Protein AF-0000000080183667 (afdb_homodimer)

Foldseek 3Di:
DPPPPPPVPPPVLVVLLLVVLVCLQLCVQAAFDADAQVVVCVVVVHDSVSVVSSLVLCVVVVQWDQDPPGHIGGHADALVNLLVLLLVLLQLLLLLLLLLLQQPDPVLLVVLVVLLVVLLVCLVVVVLVSNLVSVVVNSVSSNVSSVDVVSVVVSVSSCSNDDSSCQSVQPPSSVVLSVLSVQLSVSSVVSPSNSNSVSSSCNSSVVSVSSNVVSVVSVRHDPDD/DPPPPPPVPPPVLVVLLLVVLVCLQLCVQAAFDADAQVVVCVVVVHDSVSVVSSLVLVVVVVQWDQDPPGHIGGHADALVNLLVLLLVLLQLLLLLLLLLLQQPDPVLLVVLVVLLVVLLVCLVVVVLVSNLVSVVVNSVSSNVSSVDVVSVVVSVSSCSNDDSSCQSVQPPSSVVLSVLSVQLSVCSVVSPSNSNSVSSSCNSSVVSVSSNVVSVVSVRHDPDD

Organism: NCBI:txid722731

Solvent-accessible surface area (backbone atoms only — not comparable to full-atom values): 23111 Å² total; per-residue (Å²): 130,80,78,70,76,70,66,82,56,75,57,52,19,50,49,47,32,51,51,51,50,48,31,37,64,64,29,75,46,41,62,69,39,65,52,43,59,67,60,51,15,60,74,69,71,49,62,53,64,42,47,49,51,14,52,49,53,36,35,67,70,61,48,30,42,81,40,90,97,60,38,27,30,30,44,75,47,41,56,62,45,48,40,49,51,22,47,52,48,10,53,52,44,9,53,32,32,20,39,14,13,71,56,50,46,73,68,54,49,52,50,46,53,50,39,49,54,52,28,55,52,24,59,74,66,67,36,59,69,59,27,42,54,34,52,50,49,46,53,47,52,39,39,59,37,24,70,39,69,56,59,46,43,54,47,56,61,60,50,67,76,52,71,67,75,52,47,75,73,37,87,67,39,56,64,51,51,50,53,37,50,52,51,28,49,52,17,39,75,66,42,31,35,69,54,10,18,51,36,38,19,51,49,42,39,59,48,25,62,61,48,42,54,53,24,38,76,48,67,36,28,58,79,77,128,134,79,77,70,78,69,66,81,56,76,58,53,20,52,48,48,33,50,53,52,52,49,31,37,65,64,29,76,44,40,61,68,41,65,52,41,59,67,59,52,15,60,74,69,72,49,63,54,63,43,46,49,53,14,52,50,54,36,34,67,70,60,48,30,42,82,39,90,96,60,37,28,29,30,44,76,47,41,58,64,44,48,40,52,52,22,47,53,47,10,54,52,46,9,52,33,31,19,40,13,13,71,56,51,45,72,68,55,51,51,51,44,53,51,39,49,54,53,29,55,51,24,60,74,68,68,37,58,68,59,27,42,53,34,52,50,49,47,53,47,52,39,38,59,36,24,70,40,69,56,58,47,44,53,46,56,60,60,50,67,77,53,72,67,75,53,48,75,74,37,87,66,39,55,64,50,50,51,53,38,49,51,50,28,49,52,20,39,76,67,42,32,34,69,53,11,17,52,36,38,19,50,49,42,38,58,48,25,62,64,47,42,53,55,25,38,76,48,66,37,28,60,77,75,126

InterPro domains:
  IPR000524 Transcription regulator HTH, GntR [PF00392] (13-74)
  IPR000524 Transcription regulator HTH, GntR [PS50949] (10-77)
  IPR000524 Transcription regulator HTH, GntR [SM00345] (16-74)
  IPR000524 Transcription regulator HTH, GntR [cd07377] (12-72)
  IPR008920 Transcription regulator FadR/GntR, C-terminal [G3DSA:1.20.120.530] (79-209)
  IPR008920 Transcription regulator FadR/GntR, C-terminal [SSF48008] (81-206)
  IPR011711 GntR, C-terminal [PF07729] (86-205)
  IPR011711 GntR, C-terminal [SM00895] (84-206)
  IPR036388 Winged helix-like DNA-binding domain superfamily [G3DSA:1.10.10.10] (10-74)
  IPR036390 Winged helix DNA-binding domain superfamily [SSF46785] (6-78)

Secondary structure (DSSP, 8-state):
---TT----HHHHHHHHHHHHHHHHTTSS-TT-EE-HHHHHHHHTS-HHHHHHHHHHHHHTTSEEEETTTEEEEPPB-HHHHHHHHHHHHHHHHHHHHHHHHH--HHHHHHHHHHHHHHHHHHHHT-HHHHHHHHHHHHHHHHHHHT-HHHHHHHHHHHTTS-GGGGGGSTTHHHHHHHHHHHHHHHHHTT-HHHHHHHHHHHHHHTHHHHHHHHHHTTSB----/---TT----HHHHHHHHHHHHHHHHTTSS-TT-EE-HHHHHHHHTS-HHHHHHHHHHHHHTTSEEEETTTEEEEPPB-HHHHHHHHHHHHHHHHHHHHHHHHH--HHHHHHHHHHHHHHHHHHHHT-HHHHHHHHHHHHHHHHHHHT-HHHHHHHHHHHTTS-GGGGGGSTTHHHHHHHHHHHHHHHHHTT-HHHHHHHHHHHHHHTHHHHHHHHHHTTSB----

Radius of gyration: 22.85 Å; Cα contacts (8 Å, |Δi|>4): 638; chains: 2; bounding box: 53×63×62 Å

Structure (mmCIF, N/CA/C/O backbone):
data_AF-0000000080183667-model_v1
#
loop_
_entity.id
_entity.type
_entity.pdbx_description
1 polymer 'GntR family transcriptional regulator'
#
loop_
_atom_site.group_PDB
_atom_site.id
_atom_site.type_symbol
_atom_site.label_atom_id
_atom_site.label_alt_id
_atom_site.label_comp_id
_atom_site.label_asym_id
_atom_site.label_entity_id
_atom_site.label_seq_id
_atom_site.pdbx_PDB_ins_code
_atom_site.Cartn_x
_atom_site.Cartn_y
_atom_site.Cartn_z
_atom_site.occupancy
_atom_site.B_iso_or_equiv
_atom_site.auth_seq_id
_atom_site.auth_comp_id
_atom_site.auth_asym_id
_atom_site.auth_atom_id
_atom_site.pdbx_PDB_model_num
ATOM 1 N N . MET A 1 1 ? -20.656 4.68 -39.875 1 23.69 1 MET A N 1
ATOM 2 C CA . MET A 1 1 ? -20.078 3.459 -39.312 1 23.69 1 MET A CA 1
ATOM 3 C C . MET A 1 1 ? -19.5 3.713 -37.906 1 23.69 1 MET A C 1
ATOM 5 O O . MET A 1 1 ? -18.516 4.422 -37.781 1 23.69 1 MET A O 1
ATOM 9 N N . SER A 1 2 ? -20.359 3.961 -36.875 1 26.03 2 SER A N 1
ATOM 10 C CA . SER A 1 2 ? -20.266 4.496 -35.531 1 26.03 2 SER A CA 1
ATOM 11 C C . SER A 1 2 ? -19.297 3.684 -34.688 1 26.03 2 SER A C 1
ATOM 13 O O . SER A 1 2 ? -19.484 2.477 -34.5 1 26.03 2 SER A O 1
ATOM 15 N N . ASN A 1 3 ? -17.938 3.926 -34.938 1 28.17 3 ASN A N 1
ATOM 16 C CA . ASN A 1 3 ? -16.922 2.975 -34.5 1 28.17 3 ASN A CA 1
ATOM 17 C C . ASN A 1 3 ? -17.016 2.717 -33 1 28.17 3 ASN A C 1
ATOM 19 O O . ASN A 1 3 ? -16.766 3.617 -32.188 1 28.17 3 ASN A O 1
ATOM 23 N N . PRO A 1 4 ? -18.031 1.919 -32.594 1 30.45 4 PRO A N 1
ATOM 24 C CA . PRO A 1 4 ? -18.531 1.577 -31.266 1 30.45 4 PRO A CA 1
ATOM 25 C C . PRO A 1 4 ? -17.406 1.443 -30.25 1 30.45 4 PRO A C 1
ATOM 27 O O . PRO A 1 4 ? -17.578 1.791 -29.078 1 30.45 4 PRO A O 1
ATOM 30 N N . ASP A 1 5 ? -16.406 0.67 -30.609 1 29.14 5 ASP A N 1
ATOM 31 C CA . ASP A 1 5 ? -15.602 -0.107 -29.672 1 29.14 5 ASP A CA 1
ATOM 32 C C . ASP A 1 5 ? -14.695 0.8 -28.844 1 29.14 5 ASP A C 1
ATOM 34 O O . ASP A 1 5 ? -13.664 0.355 -28.344 1 29.14 5 ASP A O 1
ATOM 38 N N . PHE A 1 6 ? -14.695 2.123 -29.062 1 29.97 6 PHE A N 1
ATOM 39 C CA . PHE A 1 6 ? -13.766 2.895 -28.25 1 29.97 6 PHE A CA 1
ATOM 40 C C . PHE A 1 6 ? -14.062 2.709 -26.766 1 29.97 6 PHE A C 1
ATOM 42 O O . PHE A 1 6 ? -14.562 3.623 -26.109 1 29.97 6 PHE A O 1
ATOM 49 N N . ALA A 1 7 ? -14.969 1.847 -26.344 1 33.03 7 ALA A N 1
ATOM 50 C CA . ALA A 1 7 ? -14.953 1.535 -24.922 1 33.03 7 ALA A CA 1
ATOM 51 C C . ALA A 1 7 ? -13.539 1.646 -24.359 1 33.03 7 ALA A C 1
ATOM 53 O O . ALA A 1 7 ? -12.656 0.872 -24.719 1 33.03 7 ALA A O 1
ATOM 54 N N . ALA A 1 8 ? -12.828 2.795 -24.188 1 40.06 8 ALA A N 1
ATOM 55 C CA . ALA A 1 8 ? -11.562 3.301 -23.656 1 40.06 8 ALA A CA 1
ATOM 56 C C . ALA A 1 8 ? -11.008 2.365 -22.578 1 40.06 8 ALA A C 1
ATOM 58 O O . ALA A 1 8 ? -11.578 2.246 -21.5 1 40.06 8 ALA A O 1
ATOM 59 N N . ARG A 1 9 ? -10.469 0.987 -22.656 1 44.03 9 ARG A N 1
ATOM 60 C CA . ARG A 1 9 ? -10.141 -0.27 -22 1 44.03 9 ARG A CA 1
ATOM 61 C C . ARG A 1 9 ? -9.18 -0.043 -20.828 1 44.03 9 ARG A C 1
ATOM 63 O O . ARG A 1 9 ? -7.977 0.144 -21.047 1 44.03 9 ARG A O 1
ATOM 70 N N . PRO A 1 10 ? -9.398 0.754 -19.812 1 53.69 10 PRO A N 1
ATOM 71 C CA . PRO A 1 10 ? -8.672 0.662 -18.531 1 53.69 10 PRO A CA 1
ATOM 72 C C . PRO A 1 10 ? -7.777 -0.57 -18.453 1 53.69 10 PRO A C 1
ATOM 74 O O . PRO A 1 10 ? -6.688 -0.508 -17.875 1 53.69 10 PRO A O 1
ATOM 77 N N . HIS A 1 11 ? -7.988 -1.438 -19.266 1 72 11 HIS A N 1
ATOM 78 C CA . HIS A 1 11 ? -7.387 -2.768 -19.297 1 72 11 HIS A CA 1
ATOM 79 C C . HIS A 1 11 ? -6.082 -2.762 -20.094 1 72 11 HIS A C 1
ATOM 81 O O . HIS A 1 11 ? -5.133 -3.459 -19.734 1 72 11 HIS A O 1
ATOM 87 N N . LEU A 1 12 ? -6.012 -1.624 -20.984 1 85.94 12 LEU A N 1
ATOM 88 C CA . LEU A 1 12 ? -4.809 -1.695 -21.812 1 85.94 12 LEU A CA 1
ATOM 89 C C . LEU A 1 12 ? -3.594 -1.193 -21.031 1 85.94 12 LEU A C 1
ATOM 91 O O . LEU A 1 12 ? -2.508 -1.77 -21.141 1 85.94 12 LEU A O 1
ATOM 95 N N . SER A 1 13 ? -3.805 -0.105 -20.266 1 88.75 13 SER A N 1
ATOM 96 C CA . SER A 1 13 ? -2.727 0.422 -19.438 1 88.75 13 SER A CA 1
ATOM 97 C C . SER A 1 13 ? -2.25 -0.618 -18.438 1 88.75 13 SER A C 1
ATOM 99 O O . SER A 1 13 ? -1.049 -0.739 -18.172 1 88.75 13 SER A O 1
ATOM 101 N N . ASP A 1 14 ? -3.209 -1.315 -17.938 1 87.5 14 ASP A N 1
ATOM 102 C CA . ASP A 1 14 ? -2.861 -2.367 -16.984 1 87.5 14 ASP A CA 1
ATOM 103 C C . ASP A 1 14 ? -2.033 -3.463 -17.656 1 87.5 14 ASP A C 1
ATOM 105 O O . ASP A 1 14 ? -1.088 -3.984 -17.062 1 87.5 14 ASP A O 1
ATOM 109 N N . ASP A 1 15 ? -2.42 -3.742 -18.859 1 91.81 15 ASP A N 1
ATOM 110 C CA . ASP A 1 15 ? -1.689 -4.754 -19.609 1 91.81 15 ASP A CA 1
ATOM 111 C C . ASP A 1 15 ? -0.266 -4.293 -19.922 1 91.81 15 ASP A C 1
ATOM 113 O O . ASP A 1 15 ? 0.682 -5.07 -19.812 1 91.81 15 ASP A O 1
ATOM 117 N N . VAL A 1 16 ? -0.163 -3.104 -20.281 1 93.62 16 VAL A N 1
ATOM 118 C CA . VAL A 1 16 ? 1.149 -2.535 -20.578 1 93.62 16 VAL A CA 1
ATOM 119 C C . VAL A 1 16 ? 2.01 -2.547 -19.312 1 93.62 16 VAL A C 1
ATOM 121 O O . VAL A 1 16 ? 3.182 -2.932 -19.359 1 93.62 16 VAL A O 1
ATOM 124 N N . ALA A 1 17 ? 1.409 -2.148 -18.203 1 92.81 17 ALA A N 1
ATOM 125 C CA . ALA A 1 17 ? 2.135 -2.15 -16.922 1 92.81 17 ALA A CA 1
ATOM 126 C C . ALA A 1 17 ? 2.605 -3.557 -16.562 1 92.81 17 ALA A C 1
ATOM 128 O O . ALA A 1 17 ? 3.746 -3.744 -16.141 1 92.81 17 ALA A O 1
ATOM 129 N N . ARG A 1 18 ? 1.718 -4.48 -16.766 1 91.25 18 ARG A N 1
ATOM 130 C CA . ARG A 1 18 ? 2.059 -5.871 -16.484 1 91.25 18 ARG A CA 1
ATOM 131 C C . ARG A 1 18 ? 3.234 -6.328 -17.344 1 91.25 18 ARG A C 1
ATOM 133 O O . ARG A 1 18 ? 4.129 -7.027 -16.859 1 91.25 18 ARG A O 1
ATOM 140 N N . LEU A 1 19 ? 3.221 -5.988 -18.578 1 92.56 19 LEU A N 1
ATOM 141 C CA . LEU A 1 19 ? 4.297 -6.348 -19.484 1 92.56 19 LEU A CA 1
ATOM 142 C C . LEU A 1 19 ? 5.625 -5.75 -19.031 1 92.56 19 LEU A C 1
ATOM 144 O O . LEU A 1 19 ? 6.637 -6.453 -18.969 1 92.56 19 LEU A O 1
ATOM 148 N N . ILE A 1 20 ? 5.617 -4.531 -18.672 1 93.81 20 ILE A N 1
ATOM 149 C CA . ILE A 1 20 ? 6.836 -3.852 -18.25 1 93.81 20 ILE A CA 1
ATOM 150 C C . ILE A 1 20 ? 7.348 -4.461 -16.953 1 93.81 20 ILE A C 1
ATOM 152 O O . ILE A 1 20 ? 8.547 -4.703 -16.797 1 93.81 20 ILE A O 1
ATOM 156 N N . ARG A 1 21 ? 6.434 -4.742 -16.047 1 93.5 21 ARG A N 1
ATOM 157 C CA . ARG A 1 21 ? 6.805 -5.418 -14.805 1 93.5 21 ARG A CA 1
ATOM 158 C C . ARG A 1 21 ? 7.512 -6.738 -15.094 1 93.5 21 ARG A C 1
ATOM 160 O O . ARG A 1 21 ? 8.555 -7.035 -14.508 1 93.5 21 ARG A O 1
ATOM 167 N N . SER A 1 22 ? 6.891 -7.438 -15.961 1 92.25 22 SER A N 1
ATOM 168 C CA . SER A 1 22 ? 7.465 -8.734 -16.312 1 92.25 22 SER A CA 1
ATOM 169 C C . SER A 1 22 ? 8.875 -8.57 -16.875 1 92.25 22 SER A C 1
ATOM 171 O O . SER A 1 22 ? 9.773 -9.336 -16.531 1 92.25 22 SER A O 1
ATOM 173 N N . ARG A 1 23 ? 9.078 -7.586 -17.688 1 93.19 23 ARG A N 1
ATOM 174 C CA . ARG A 1 23 ? 10.383 -7.367 -18.297 1 93.19 23 ARG A CA 1
ATOM 175 C C . ARG A 1 23 ? 11.406 -6.918 -17.266 1 93.19 23 ARG A C 1
ATOM 177 O O . ARG A 1 23 ? 12.594 -7.25 -17.375 1 93.19 23 ARG A O 1
ATOM 184 N N . ILE A 1 24 ? 10.945 -6.223 -16.297 1 93.31 24 ILE A N 1
ATOM 185 C CA . ILE A 1 24 ? 11.836 -5.805 -15.211 1 93.31 24 ILE A CA 1
ATOM 186 C C . ILE A 1 24 ? 12.242 -7.02 -14.383 1 93.31 24 ILE A C 1
ATOM 188 O O . ILE A 1 24 ? 13.43 -7.238 -14.141 1 93.31 24 ILE A O 1
ATOM 192 N N . PHE A 1 25 ? 11.344 -7.895 -14.086 1 92.62 25 PHE A N 1
ATOM 193 C CA . PHE A 1 25 ? 11.586 -8.969 -13.125 1 92.62 25 PHE A CA 1
ATOM 194 C C . PHE A 1 25 ? 12.203 -10.18 -13.812 1 92.62 25 PHE A C 1
ATOM 196 O O . PHE A 1 25 ? 12.75 -11.062 -13.156 1 92.62 25 PHE A O 1
ATOM 203 N N . ASP A 1 26 ? 12.086 -10.25 -15.094 1 91.56 26 ASP A N 1
ATOM 204 C CA . ASP A 1 26 ? 12.758 -11.359 -15.758 1 91.56 26 ASP A CA 1
ATOM 205 C C . ASP A 1 26 ? 14.141 -10.945 -16.25 1 91.56 26 ASP A C 1
ATOM 207 O O . ASP A 1 26 ? 14.844 -11.742 -16.891 1 91.56 26 ASP A O 1
ATOM 211 N N . GLY A 1 27 ? 14.469 -9.656 -16.094 1 91.56 27 GLY A N 1
ATOM 212 C CA . GLY A 1 27 ? 15.82 -9.188 -16.375 1 91.56 27 GLY A CA 1
ATOM 213 C C . GLY A 1 27 ? 15.953 -8.562 -17.75 1 91.56 27 GLY A C 1
ATOM 214 O O . GLY A 1 27 ? 17.016 -8.039 -18.094 1 91.56 27 GLY A O 1
ATOM 215 N N . SER A 1 28 ? 14.953 -8.539 -18.531 1 93.62 28 SER A N 1
ATOM 216 C CA . SER A 1 28 ? 15 -7.945 -19.859 1 93.62 28 SER A CA 1
ATOM 217 C C . SER A 1 28 ? 15.188 -6.434 -19.797 1 93.62 28 SER A C 1
ATOM 219 O O . SER A 1 28 ? 15.805 -5.836 -20.672 1 93.62 28 SER A O 1
ATOM 221 N N . TYR A 1 29 ? 14.555 -5.801 -18.875 1 94.25 29 TYR A N 1
ATOM 222 C CA . TYR A 1 29 ? 14.797 -4.402 -18.547 1 94.25 29 TYR A CA 1
ATOM 223 C C . TYR A 1 29 ? 15.711 -4.273 -17.344 1 94.25 29 TYR A C 1
ATOM 225 O O . TYR A 1 29 ?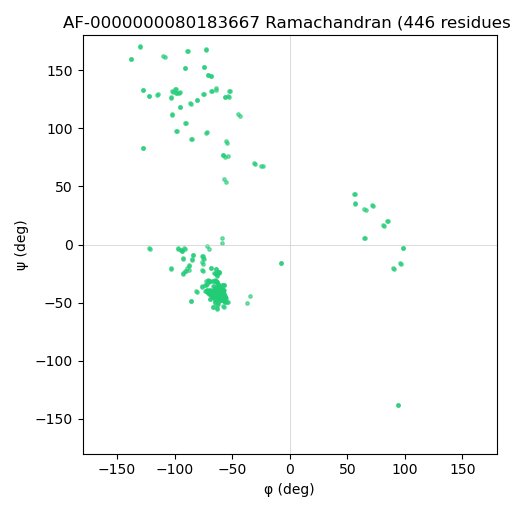 15.258 -4.398 -16.203 1 94.25 29 TYR A O 1
ATOM 233 N N . ALA A 1 30 ? 16.953 -4.07 -17.609 1 93.38 30 ALA A N 1
ATOM 234 C CA . ALA A 1 30 ? 17.953 -3.963 -16.547 1 93.38 30 ALA A CA 1
ATOM 235 C C . ALA A 1 30 ? 17.844 -2.623 -15.828 1 93.38 30 ALA A C 1
ATOM 237 O O . ALA A 1 30 ? 17.391 -1.633 -16.406 1 93.38 30 ALA A O 1
ATOM 238 N N . ALA A 1 31 ? 18.266 -2.664 -14.57 1 93.62 31 ALA A N 1
ATOM 239 C CA . ALA A 1 31 ? 18.344 -1.401 -13.836 1 93.62 31 ALA A CA 1
ATOM 240 C C . ALA A 1 31 ? 19.156 -0.365 -14.617 1 93.62 31 ALA A C 1
ATOM 242 O O . ALA A 1 31 ? 20.203 -0.683 -15.188 1 93.62 31 ALA A O 1
ATOM 243 N N . GLY A 1 32 ? 18.562 0.833 -14.695 1 92.94 32 GLY A N 1
ATOM 244 C CA . GLY A 1 32 ? 19.266 1.907 -15.391 1 92.94 32 GLY A CA 1
ATOM 245 C C . GLY A 1 32 ? 18.828 2.059 -16.844 1 92.94 32 GLY A C 1
ATOM 246 O O . GLY A 1 32 ? 19.094 3.088 -17.469 1 92.94 32 GLY A O 1
ATOM 247 N N . THR A 1 33 ? 18.156 1.043 -17.391 1 92.81 33 THR A N 1
ATOM 248 C CA . THR A 1 33 ? 17.672 1.138 -18.75 1 92.81 33 THR A CA 1
ATOM 249 C C . THR A 1 33 ? 16.516 2.135 -18.844 1 92.81 33 THR A C 1
ATOM 251 O O . THR A 1 33 ? 15.68 2.211 -17.953 1 92.81 33 THR A O 1
ATOM 254 N N . TYR A 1 34 ? 16.453 2.822 -19.969 1 94 34 TYR A N 1
ATOM 255 C CA . TYR A 1 34 ? 15.398 3.811 -20.188 1 94 34 TYR A CA 1
ATOM 256 C C . TYR A 1 34 ? 14.266 3.23 -21.016 1 94 34 TYR A C 1
ATOM 258 O O . TYR A 1 34 ? 14.508 2.58 -22.031 1 94 34 TYR A O 1
ATOM 266 N N . VAL A 1 35 ? 13.141 3.438 -20.5 1 93.19 35 VAL A N 1
ATOM 267 C CA . VAL A 1 35 ? 11.914 3.121 -21.234 1 93.19 35 VAL A CA 1
ATOM 268 C C . VAL A 1 35 ? 11.305 4.398 -21.797 1 93.19 35 VAL A C 1
ATOM 270 O O . VAL A 1 35 ? 10.812 5.242 -21.047 1 93.19 35 VAL A O 1
ATOM 273 N N . ARG A 1 36 ? 11.328 4.527 -23.109 1 91.44 36 ARG A N 1
ATOM 274 C CA . ARG A 1 36 ? 10.812 5.723 -23.766 1 91.44 36 ARG A CA 1
ATOM 275 C C . ARG A 1 36 ? 9.375 5.523 -24.219 1 91.44 36 ARG A C 1
ATOM 277 O O . ARG A 1 36 ? 9.055 4.52 -24.859 1 91.44 36 ARG A O 1
ATOM 284 N N . LEU A 1 37 ? 8.656 6.445 -23.875 1 90.19 37 LEU A N 1
ATOM 285 C CA . LEU A 1 37 ? 7.219 6.395 -24.109 1 90.19 37 LEU A CA 1
ATOM 286 C C . LEU A 1 37 ? 6.926 6.129 -25.578 1 90.19 37 LEU A C 1
ATOM 288 O O . LEU A 1 37 ? 6.238 5.16 -25.922 1 90.19 37 LEU A O 1
ATOM 292 N N . ASP A 1 38 ? 7.547 6.879 -26.5 1 91.75 38 ASP A N 1
ATOM 293 C CA . ASP A 1 38 ? 7.262 6.805 -27.922 1 91.75 38 ASP A CA 1
ATOM 294 C C . ASP A 1 38 ? 7.742 5.48 -28.516 1 91.75 38 ASP A C 1
ATOM 296 O O . ASP A 1 38 ? 7.047 4.863 -29.312 1 91.75 38 ASP A O 1
ATOM 300 N N . GLN A 1 39 ? 8.828 5.098 -28.125 1 93.12 39 GLN A N 1
ATOM 301 C CA . GLN A 1 39 ? 9.406 3.855 -28.641 1 93.12 39 GLN A CA 1
ATOM 302 C C . GLN A 1 39 ? 8.578 2.648 -28.203 1 93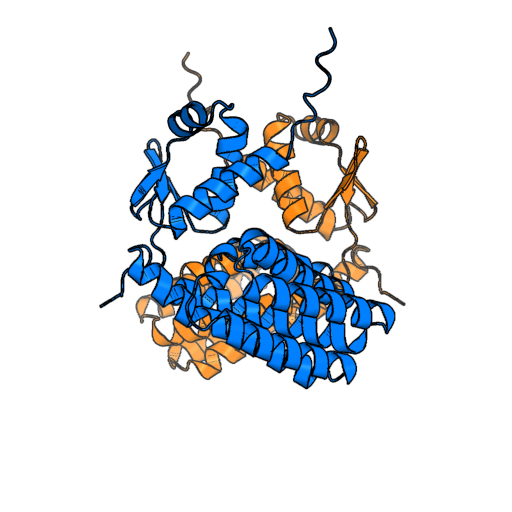.12 39 GLN A C 1
ATOM 304 O O . GLN A 1 39 ? 8.312 1.75 -29.016 1 93.12 39 GLN A O 1
ATOM 309 N N . LEU A 1 40 ? 8.172 2.623 -26.953 1 94 40 LEU A N 1
ATOM 310 C CA . LEU A 1 40 ? 7.387 1.502 -26.453 1 94 40 LEU A CA 1
ATOM 311 C C . LEU A 1 40 ? 6.008 1.474 -27.109 1 94 40 LEU A C 1
ATOM 313 O O . LEU A 1 40 ? 5.5 0.404 -27.453 1 94 40 LEU A O 1
ATOM 317 N N . ALA A 1 41 ? 5.43 2.596 -27.234 1 95 41 ALA A N 1
ATOM 318 C CA . ALA A 1 41 ? 4.145 2.684 -27.922 1 95 41 ALA A CA 1
ATOM 319 C C . ALA A 1 41 ? 4.238 2.115 -29.328 1 95 41 ALA A C 1
ATOM 321 O O . ALA A 1 41 ? 3.371 1.349 -29.75 1 95 41 ALA A O 1
ATOM 322 N N . ALA A 1 42 ? 5.297 2.502 -30.016 1 96.38 42 ALA A N 1
ATOM 323 C CA . ALA A 1 42 ? 5.527 2.014 -31.375 1 96.38 42 ALA A CA 1
ATOM 324 C C . ALA A 1 42 ? 5.734 0.502 -31.391 1 96.38 42 ALA A C 1
ATOM 326 O O . ALA A 1 42 ? 5.164 -0.202 -32.219 1 96.38 42 ALA A O 1
ATOM 327 N N . GLU A 1 43 ? 6.473 0.053 -30.453 1 94.94 43 GLU A N 1
ATOM 328 C CA . GLU A 1 43 ? 6.738 -1.376 -30.344 1 94.94 43 GLU A CA 1
ATOM 329 C C . GLU A 1 43 ? 5.445 -2.166 -30.141 1 94.94 43 GLU A C 1
ATOM 331 O O . GLU A 1 43 ? 5.285 -3.248 -30.703 1 94.94 43 GLU A O 1
ATOM 336 N N . LEU A 1 44 ? 4.566 -1.585 -29.375 1 95.75 44 LEU A N 1
ATOM 337 C CA . LEU A 1 44 ? 3.352 -2.303 -29 1 95.75 44 LEU A CA 1
ATOM 338 C C . LEU A 1 44 ? 2.223 -2.004 -29.984 1 95.75 44 LEU A C 1
ATOM 340 O O . LEU A 1 44 ? 1.163 -2.633 -29.922 1 95.75 44 LEU A O 1
ATOM 344 N N . GLY A 1 45 ? 2.389 -1.053 -30.797 1 96.31 45 GLY A N 1
ATOM 345 C CA . GLY A 1 45 ? 1.38 -0.698 -31.797 1 96.31 45 GLY A CA 1
ATOM 346 C C . GLY A 1 45 ? 0.165 -0.021 -31.188 1 96.31 45 GLY A C 1
ATOM 347 O O . GLY A 1 45 ? -0.967 -0.276 -31.609 1 96.31 45 GLY A O 1
ATOM 348 N N . ILE A 1 46 ? 0.408 0.729 -30.156 1 94.88 46 ILE A N 1
ATOM 349 C CA . ILE A 1 46 ? -0.697 1.419 -29.5 1 94.88 46 ILE A CA 1
ATOM 350 C C . ILE A 1 46 ? -0.355 2.896 -29.328 1 94.88 46 ILE A C 1
ATOM 352 O O . ILE A 1 46 ? 0.761 3.322 -29.641 1 94.88 46 ILE A O 1
ATOM 356 N N . SER A 1 47 ? -1.322 3.635 -28.922 1 91.56 47 SER A N 1
ATOM 357 C CA . SER A 1 47 ? -1.112 5.059 -28.688 1 91.56 47 SER A CA 1
ATOM 358 C C . SER A 1 47 ? -0.294 5.297 -27.422 1 91.56 47 SER A C 1
ATOM 360 O O . SER A 1 47 ? -0.145 4.395 -26.594 1 91.56 47 SER A O 1
ATOM 362 N N . VAL A 1 48 ? 0.153 6.492 -27.281 1 89.62 48 VAL A N 1
ATOM 363 C CA . VAL A 1 48 ? 1.047 6.84 -26.172 1 89.62 48 VAL A CA 1
ATOM 364 C C . VAL A 1 48 ? 0.252 6.934 -24.875 1 89.62 48 VAL A C 1
ATOM 366 O O . VAL A 1 48 ? 0.811 6.777 -23.797 1 89.62 48 VAL A O 1
ATOM 369 N N . THR A 1 49 ? -0.94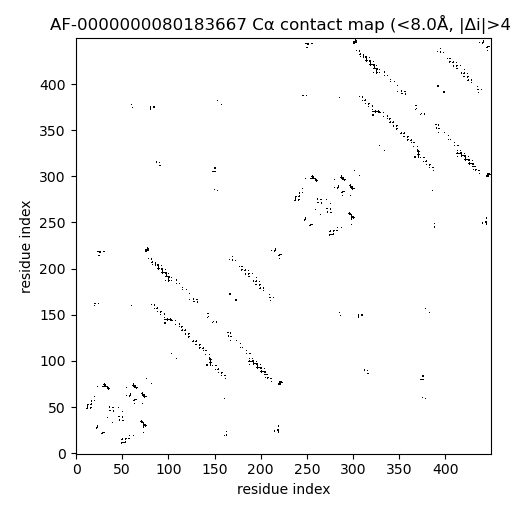8 7.148 -24.922 1 84.12 49 THR A N 1
ATOM 370 C CA . THR A 1 49 ? -1.75 7.43 -23.734 1 84.12 49 THR A CA 1
ATOM 371 C C . THR A 1 49 ? -1.748 6.234 -22.781 1 84.12 49 THR A C 1
ATOM 373 O O . THR A 1 49 ? -1.382 6.367 -21.609 1 84.12 49 THR A O 1
ATOM 376 N N . PRO A 1 50 ? -2.113 5.059 -23.203 1 89.31 50 PRO A N 1
ATOM 377 C CA . PRO A 1 50 ? -2.086 3.928 -22.281 1 89.31 50 PRO A CA 1
ATOM 378 C C . PRO A 1 50 ? -0.677 3.604 -21.781 1 89.31 50 PRO A C 1
ATOM 380 O O . PRO A 1 50 ? -0.505 3.145 -20.656 1 89.31 50 PRO A O 1
ATOM 383 N N . VAL A 1 51 ? 0.32 3.822 -22.594 1 91.5 51 VAL A N 1
ATOM 384 C CA . VAL A 1 51 ? 1.701 3.582 -22.188 1 91.5 51 VAL A CA 1
ATOM 385 C C . VAL A 1 51 ? 2.092 4.555 -21.078 1 91.5 51 VAL A C 1
ATOM 387 O O . VAL A 1 51 ? 2.695 4.156 -20.078 1 91.5 51 VAL A O 1
ATOM 390 N N . ARG A 1 52 ? 1.726 5.738 -21.25 1 86.44 52 ARG A N 1
ATOM 391 C CA . ARG A 1 52 ? 1.996 6.754 -20.234 1 86.44 52 ARG A CA 1
ATOM 392 C C . ARG A 1 52 ? 1.331 6.395 -18.922 1 86.44 52 ARG A C 1
ATOM 394 O O . ARG A 1 52 ? 1.953 6.492 -17.859 1 86.44 52 ARG A O 1
ATOM 401 N N . GLU A 1 53 ? 0.146 5.992 -18.984 1 84.88 53 GLU A N 1
ATOM 402 C CA . GLU A 1 53 ? -0.584 5.598 -17.781 1 84.88 53 GLU A CA 1
ATOM 403 C C . GLU A 1 53 ? 0.092 4.418 -17.094 1 84.88 53 GLU A C 1
ATOM 405 O O . GLU A 1 53 ? 0.208 4.395 -15.867 1 84.88 53 GLU A O 1
ATOM 410 N N . ALA A 1 54 ? 0.518 3.559 -17.859 1 90.38 54 ALA A N 1
ATOM 411 C CA . ALA A 1 54 ? 1.219 2.393 -17.328 1 90.38 54 ALA A CA 1
ATOM 412 C C . ALA A 1 54 ? 2.518 2.803 -16.641 1 90.38 54 ALA A C 1
ATOM 414 O O . ALA A 1 54 ? 2.826 2.32 -15.547 1 90.38 54 ALA A O 1
ATOM 415 N N . LEU A 1 55 ? 3.248 3.656 -17.297 1 90.31 55 LEU A N 1
ATOM 416 C CA . LEU A 1 55 ? 4.531 4.098 -16.75 1 90.31 55 LEU A CA 1
ATOM 417 C C . LEU A 1 55 ? 4.336 4.883 -15.461 1 90.31 55 LEU A C 1
ATOM 419 O O . LEU A 1 55 ? 5.133 4.758 -14.523 1 90.31 55 LEU A O 1
ATOM 423 N N . PHE A 1 56 ? 3.262 5.551 -15.352 1 84.31 56 PHE A N 1
ATOM 424 C CA . PHE A 1 56 ? 2.967 6.285 -14.125 1 84.31 56 PHE A CA 1
ATOM 425 C C . PHE A 1 56 ? 2.625 5.324 -12.992 1 84.31 56 PHE A C 1
ATOM 427 O O . PHE A 1 56 ? 3.039 5.535 -11.852 1 84.31 56 PHE A O 1
ATOM 434 N N . ALA A 1 57 ? 1.889 4.34 -13.32 1 86.06 57 ALA A N 1
ATOM 435 C CA . ALA A 1 57 ? 1.571 3.336 -12.305 1 86.06 57 ALA A CA 1
ATOM 436 C C . ALA A 1 57 ? 2.838 2.658 -11.789 1 86.06 57 ALA A C 1
ATOM 438 O O . ALA A 1 57 ? 2.996 2.465 -10.586 1 86.06 57 ALA A O 1
ATOM 439 N N . LEU A 1 58 ? 3.736 2.387 -12.695 1 91.56 58 LEU A N 1
ATOM 440 C CA . LEU A 1 58 ? 4.98 1.712 -12.336 1 91.56 58 LEU A CA 1
ATOM 441 C C . LEU A 1 58 ? 5.891 2.639 -11.539 1 91.56 58 LEU A C 1
ATOM 443 O O . LEU A 1 58 ? 6.641 2.182 -10.672 1 91.56 58 LEU A O 1
ATOM 447 N N . ARG A 1 59 ? 5.793 3.908 -11.836 1 89.06 59 ARG A N 1
ATOM 448 C CA . ARG A 1 59 ? 6.52 4.891 -11.047 1 89.06 59 ARG A CA 1
ATOM 449 C C . ARG A 1 59 ? 6.012 4.918 -9.609 1 89.06 59 ARG A C 1
ATOM 451 O O . ARG A 1 59 ? 6.805 4.945 -8.664 1 89.06 59 ARG A O 1
ATOM 458 N N . ALA A 1 60 ? 4.711 4.863 -9.492 1 83.88 60 ALA A N 1
ATOM 459 C CA . ALA A 1 60 ? 4.098 4.852 -8.172 1 83.88 60 ALA A CA 1
ATOM 460 C C . ALA A 1 60 ? 4.492 3.596 -7.395 1 83.88 60 ALA A C 1
ATOM 462 O O . ALA A 1 60 ? 4.594 3.623 -6.164 1 83.88 60 ALA A O 1
ATOM 463 N N . GLU A 1 61 ? 4.816 2.578 -8.109 1 88.75 61 GLU A N 1
ATOM 464 C CA . GLU A 1 61 ? 5.219 1.316 -7.496 1 88.75 61 GLU A CA 1
ATOM 465 C C . GLU A 1 61 ? 6.707 1.314 -7.16 1 88.75 61 GLU A C 1
ATOM 467 O O . GLU A 1 61 ? 7.203 0.387 -6.516 1 88.75 61 GLU A O 1
ATOM 472 N N . GLY A 1 62 ? 7.441 2.287 -7.688 1 89.94 62 GLY A N 1
ATOM 473 C CA . GLY A 1 62 ? 8.867 2.4 -7.398 1 89.94 62 GLY A CA 1
ATOM 474 C C . GLY A 1 62 ? 9.727 1.536 -8.297 1 89.94 62 GLY A C 1
ATOM 475 O O . GLY A 1 62 ? 10.852 1.189 -7.941 1 89.94 62 GLY A O 1
ATOM 476 N N . LEU A 1 63 ? 9.188 1.146 -9.438 1 92.81 63 LEU A N 1
ATOM 477 C CA . LEU A 1 63 ? 9.945 0.285 -10.336 1 92.81 63 LEU A CA 1
ATOM 478 C C . LEU A 1 63 ? 10.711 1.114 -11.359 1 92.81 63 LEU A C 1
ATOM 480 O O . LEU A 1 63 ? 11.695 0.639 -11.945 1 92.81 63 LEU A O 1
ATOM 484 N N . ILE A 1 64 ? 10.188 2.328 -11.617 1 93.56 64 ILE A N 1
ATOM 485 C CA . ILE A 1 64 ? 10.852 3.227 -12.555 1 93.56 64 ILE A CA 1
ATOM 486 C C . ILE A 1 64 ? 10.836 4.652 -12.008 1 93.56 64 ILE A C 1
ATOM 488 O O . ILE A 1 64 ? 10.07 4.957 -11.086 1 93.56 64 ILE A O 1
ATOM 492 N N . ALA A 1 65 ? 11.68 5.484 -12.469 1 93.31 65 ALA A N 1
ATOM 493 C CA . ALA A 1 65 ? 11.742 6.902 -12.125 1 93.31 65 ALA A CA 1
ATOM 494 C C . ALA A 1 65 ? 11.742 7.777 -13.375 1 93.31 65 ALA A C 1
ATOM 496 O O . ALA A 1 65 ? 12.438 7.484 -14.344 1 93.31 65 ALA A O 1
ATOM 497 N N . GLN A 1 66 ? 10.945 8.719 -13.289 1 88.81 66 GLN A N 1
ATOM 498 C CA . GLN A 1 66 ? 10.883 9.648 -14.414 1 88.81 66 GLN A CA 1
ATOM 499 C C . GLN A 1 66 ? 12.102 10.562 -14.438 1 88.81 66 GLN A C 1
ATOM 501 O O . GLN A 1 66 ? 12.5 11.109 -13.406 1 88.81 66 GLN A O 1
ATOM 506 N N . GLN A 1 67 ? 12.742 10.672 -15.516 1 86.88 67 GLN A N 1
ATOM 507 C CA . GLN A 1 67 ? 13.859 11.578 -15.734 1 86.88 67 GLN A CA 1
ATOM 508 C C . GLN A 1 67 ? 13.516 12.641 -16.766 1 86.88 67 GLN A C 1
ATOM 510 O O . GLN A 1 67 ? 12.984 12.336 -17.844 1 86.88 67 GLN A O 1
ATOM 515 N N . PRO A 1 68 ? 13.766 13.875 -16.422 1 80.81 68 PRO A N 1
ATOM 516 C CA . PRO A 1 68 ? 13.453 14.945 -17.375 1 80.81 68 PRO A CA 1
ATOM 517 C C . PRO A 1 68 ? 14.094 14.727 -18.734 1 80.81 68 PRO A C 1
ATOM 519 O O . PRO A 1 68 ? 15.297 14.461 -18.828 1 80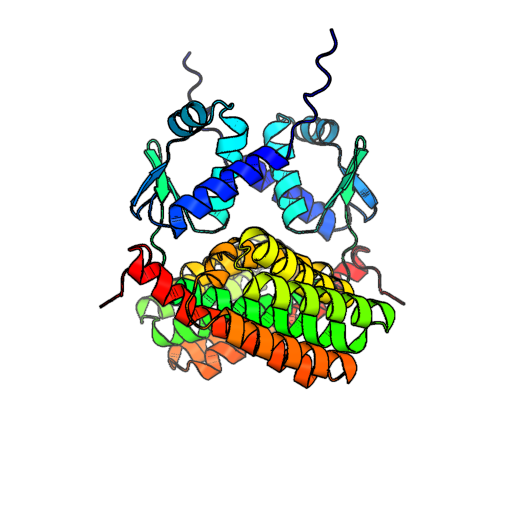.81 68 PRO A O 1
ATOM 522 N N . HIS A 1 69 ? 13.297 14.789 -19.75 1 78 69 HIS A N 1
ATOM 523 C CA . HIS A 1 69 ? 13.664 14.758 -21.156 1 78 69 HIS A CA 1
ATOM 524 C C . HIS A 1 69 ? 14.289 13.422 -21.531 1 78 69 HIS A C 1
ATOM 526 O O . HIS A 1 69 ? 14.828 13.273 -22.641 1 78 69 HIS A O 1
ATOM 532 N N . ARG A 1 70 ? 14.305 12.5 -20.609 1 81.44 70 ARG A N 1
ATOM 533 C CA . ARG A 1 70 ? 14.953 11.234 -20.938 1 81.44 70 ARG A CA 1
ATOM 534 C C . ARG A 1 70 ? 13.984 10.07 -20.781 1 81.44 70 ARG A C 1
ATOM 536 O O . ARG A 1 70 ? 14.336 8.922 -21.062 1 81.44 70 ARG A O 1
ATOM 543 N N . GLY A 1 71 ? 12.789 10.305 -20.344 1 86.62 71 GLY A N 1
ATOM 544 C CA . GLY A 1 71 ? 11.836 9.211 -20.172 1 86.62 71 GLY A CA 1
ATOM 545 C C . GLY A 1 71 ? 11.828 8.648 -18.766 1 86.62 71 GLY A C 1
ATOM 546 O O . GLY A 1 71 ? 11.805 9.398 -17.781 1 86.62 71 GLY A O 1
ATOM 547 N N . PHE A 1 72 ? 11.758 7.266 -18.703 1 93.38 72 PHE A N 1
ATOM 548 C CA . PHE A 1 72 ? 11.695 6.562 -17.422 1 93.38 72 PHE A CA 1
ATOM 549 C C . PHE A 1 72 ? 12.852 5.574 -17.297 1 93.38 72 PHE A C 1
ATOM 551 O O . PHE A 1 72 ? 13.094 4.781 -18.203 1 93.38 72 PHE A O 1
ATOM 558 N N . ALA A 1 73 ? 13.531 5.699 -16.234 1 95.75 73 ALA A N 1
ATOM 559 C CA . ALA A 1 73 ? 14.633 4.77 -15.977 1 95.75 73 ALA A CA 1
ATOM 560 C C . ALA A 1 73 ? 14.203 3.66 -15.023 1 95.75 73 ALA A C 1
ATOM 562 O O . ALA A 1 73 ? 13.547 3.922 -14.008 1 95.75 73 ALA A O 1
ATOM 563 N N . VAL A 1 74 ? 14.531 2.457 -15.359 1 95.5 74 VAL A N 1
ATOM 564 C CA . VAL A 1 74 ? 14.242 1.32 -14.492 1 95.5 74 VAL A CA 1
ATOM 565 C C . VAL A 1 74 ? 15.102 1.409 -13.227 1 95.5 74 VAL A C 1
ATOM 567 O O . VAL A 1 74 ? 16.312 1.637 -13.305 1 95.5 74 VAL A O 1
ATOM 570 N N . LEU A 1 75 ? 14.5 1.235 -12.078 1 93.69 75 LEU A N 1
ATOM 571 C CA . LEU A 1 75 ? 15.203 1.294 -10.797 1 93.69 75 LEU A CA 1
ATOM 572 C C . LEU A 1 75 ? 15.703 -0.089 -10.391 1 93.69 75 LEU A C 1
ATOM 574 O O . LEU A 1 75 ? 15.117 -1.103 -10.773 1 93.69 75 LEU A O 1
ATOM 578 N N . PRO A 1 76 ? 16.797 -0.074 -9.625 1 92.62 76 PRO A N 1
ATOM 579 C CA . PRO A 1 76 ? 17.25 -1.373 -9.133 1 92.62 76 PRO A CA 1
ATOM 580 C C . PRO A 1 76 ? 16.297 -1.996 -8.117 1 92.62 76 PRO A C 1
ATOM 582 O O . PRO A 1 76 ? 15.68 -1.28 -7.324 1 92.62 76 PRO A O 1
ATOM 585 N N . VAL A 1 77 ? 16.203 -3.271 -8.18 1 92.31 77 VAL A N 1
ATOM 586 C CA . VAL A 1 77 ? 15.492 -4.066 -7.176 1 92.31 77 VAL A CA 1
ATOM 587 C C . VAL A 1 77 ? 16.5 -4.738 -6.246 1 92.31 77 VAL A C 1
ATOM 589 O O . VAL A 1 77 ? 17.438 -5.398 -6.707 1 92.31 77 VAL A O 1
ATOM 592 N N . THR A 1 78 ? 16.344 -4.547 -4.961 1 93.38 78 THR A N 1
ATOM 593 C CA . THR A 1 78 ? 17.25 -5.148 -4 1 93.38 78 THR A CA 1
ATOM 594 C C . THR A 1 78 ? 16.578 -6.27 -3.225 1 93.38 78 THR A C 1
ATOM 596 O O . THR A 1 78 ? 15.344 -6.367 -3.221 1 93.38 78 THR A O 1
ATOM 599 N N . GLY A 1 79 ? 17.391 -7.133 -2.598 1 94.31 79 GLY A N 1
ATOM 600 C CA . GLY A 1 79 ? 16.844 -8.141 -1.709 1 94.31 79 GLY A CA 1
ATOM 601 C C . GLY A 1 79 ? 16.016 -7.551 -0.583 1 94.31 79 GLY A C 1
ATOM 602 O O . GLY A 1 79 ? 14.977 -8.109 -0.205 1 94.31 79 GLY A O 1
ATOM 603 N N . ARG A 1 80 ? 16.438 -6.434 -0.139 1 94.38 80 ARG A N 1
ATOM 604 C CA . ARG A 1 80 ? 15.711 -5.75 0.926 1 94.38 80 ARG A CA 1
ATOM 605 C C . ARG A 1 80 ? 14.336 -5.301 0.451 1 94.38 80 ARG A C 1
ATOM 607 O O . ARG A 1 80 ? 13.359 -5.398 1.191 1 94.38 80 ARG A O 1
ATOM 614 N N . ASP A 1 81 ? 14.273 -4.781 -0.763 1 93.62 81 ASP A N 1
ATOM 615 C CA . ASP A 1 81 ? 12.977 -4.383 -1.314 1 93.62 81 ASP A CA 1
ATOM 616 C C . ASP A 1 81 ? 12 -5.555 -1.315 1 93.62 81 ASP A C 1
ATOM 618 O O . ASP A 1 81 ? 10.852 -5.41 -0.887 1 93.62 81 ASP A O 1
ATOM 622 N N . VAL A 1 82 ? 12.469 -6.676 -1.803 1 94.44 82 VAL A N 1
ATOM 623 C CA . VAL A 1 82 ? 11.633 -7.871 -1.909 1 94.44 82 VAL A CA 1
ATOM 624 C C . VAL A 1 82 ? 11.195 -8.32 -0.518 1 94.44 82 VAL A C 1
ATOM 626 O O . VAL A 1 82 ? 10.023 -8.633 -0.3 1 94.44 82 VAL A O 1
ATOM 629 N N . THR A 1 83 ? 12.102 -8.297 0.393 1 95.94 83 THR A N 1
ATOM 630 C CA . THR A 1 83 ? 11.805 -8.695 1.765 1 95.94 83 THR A CA 1
ATOM 631 C C . THR A 1 83 ? 10.812 -7.73 2.404 1 95.94 83 THR A C 1
ATOM 633 O O . THR A 1 83 ? 9.867 -8.156 3.076 1 95.94 83 THR A O 1
ATOM 636 N N . ASP A 1 84 ? 11.016 -6.457 2.203 1 96 84 ASP A N 1
ATOM 637 C CA . ASP A 1 84 ? 10.133 -5.441 2.756 1 96 84 ASP A CA 1
ATOM 638 C C . ASP A 1 84 ? 8.703 -5.629 2.248 1 96 84 ASP A C 1
ATOM 640 O O . ASP A 1 84 ? 7.75 -5.605 3.033 1 96 84 ASP A O 1
ATOM 644 N N . VAL A 1 85 ? 8.555 -5.82 0.98 1 95.81 85 VAL A N 1
ATOM 645 C CA . VAL A 1 85 ? 7.23 -6.004 0.391 1 95.81 85 VAL A CA 1
ATOM 646 C C . VAL A 1 85 ? 6.59 -7.273 0.94 1 95.81 85 VAL A C 1
ATOM 648 O O . VAL A 1 85 ? 5.418 -7.27 1.326 1 95.81 85 VAL A O 1
ATOM 651 N N . ALA A 1 86 ? 7.363 -8.328 1.023 1 96.56 86 ALA A N 1
ATOM 652 C CA . ALA A 1 86 ? 6.848 -9.602 1.534 1 96.56 86 ALA A CA 1
ATOM 653 C C . ALA A 1 86 ? 6.371 -9.453 2.977 1 96.56 86 ALA A C 1
ATOM 655 O O . ALA A 1 86 ? 5.34 -10.016 3.355 1 96.56 86 ALA A O 1
ATOM 656 N N . ASN A 1 87 ? 7.105 -8.734 3.746 1 97.31 87 ASN A N 1
ATOM 657 C CA . ASN A 1 87 ? 6.746 -8.555 5.148 1 97.31 87 ASN A CA 1
ATOM 658 C C . ASN A 1 87 ? 5.477 -7.727 5.305 1 97.31 87 ASN A C 1
ATOM 660 O O . ASN A 1 87 ? 4.656 -8 6.184 1 97.31 87 ASN A O 1
ATOM 664 N N . VAL A 1 88 ? 5.332 -6.695 4.512 1 97.5 88 VAL A N 1
ATOM 665 C CA . VAL A 1 88 ? 4.098 -5.918 4.547 1 97.5 88 VAL A CA 1
ATOM 666 C C . VAL A 1 88 ? 2.93 -6.781 4.07 1 97.5 88 VAL A C 1
ATOM 668 O O . VAL A 1 88 ? 1.85 -6.758 4.664 1 97.5 88 VAL A O 1
ATOM 671 N N . GLN A 1 89 ? 3.137 -7.555 3.012 1 97.12 89 GLN A N 1
ATOM 672 C CA . GLN A 1 89 ? 2.129 -8.5 2.547 1 97.12 89 GLN A CA 1
ATOM 673 C C . GLN A 1 89 ? 1.722 -9.461 3.66 1 97.12 89 GLN A C 1
ATOM 675 O O . GLN A 1 89 ? 0.534 -9.734 3.852 1 97.12 89 GLN A O 1
ATOM 680 N N . ALA A 1 90 ? 2.736 -9.938 4.316 1 98.25 90 ALA A N 1
ATOM 681 C CA . ALA A 1 90 ? 2.496 -10.891 5.398 1 98.25 90 ALA A CA 1
ATOM 682 C C . ALA A 1 90 ? 1.621 -10.273 6.488 1 98.25 90 ALA A C 1
ATOM 684 O O . ALA A 1 90 ? 0.706 -10.922 7 1 98.25 90 ALA A O 1
ATOM 685 N N . HIS A 1 91 ? 1.91 -9.055 6.805 1 98.19 91 HIS A N 1
ATOM 686 C CA . HIS A 1 91 ? 1.127 -8.352 7.82 1 98.19 91 HIS A CA 1
ATOM 687 C C . HIS A 1 91 ? -0.325 -8.195 7.383 1 98.19 91 HIS A C 1
ATOM 689 O O . HIS A 1 91 ? -1.242 -8.586 8.109 1 98.19 91 HIS A O 1
ATOM 695 N N . VAL A 1 92 ? -0.55 -7.691 6.227 1 98.25 92 VAL A N 1
ATOM 696 C CA . VAL A 1 92 ? -1.894 -7.438 5.719 1 98.25 92 VAL A CA 1
ATOM 697 C C . VAL A 1 92 ? -2.615 -8.758 5.473 1 98.25 92 VAL A C 1
ATOM 699 O O . VAL A 1 92 ? -3.771 -8.93 5.863 1 98.25 92 VAL A O 1
ATOM 702 N N . GLY A 1 93 ? -1.908 -9.664 4.859 1 98.44 93 GLY A N 1
ATOM 703 C CA . GLY A 1 93 ? -2.486 -10.969 4.59 1 98.44 93 GLY A CA 1
ATOM 704 C C . GLY A 1 93 ? -2.873 -11.719 5.852 1 98.44 93 GLY A C 1
ATOM 705 O O . GLY A 1 93 ? -3.891 -12.414 5.879 1 98.44 93 GLY A O 1
ATOM 706 N N . GLY A 1 94 ? -1.992 -11.641 6.84 1 98.75 94 GLY A N 1
ATOM 707 C CA . GLY A 1 94 ? -2.332 -12.242 8.117 1 98.75 94 GLY A CA 1
ATOM 708 C C . GLY A 1 94 ? -3.619 -11.703 8.711 1 98.75 94 GLY A C 1
ATOM 709 O O . GLY A 1 94 ? -4.449 -12.469 9.203 1 98.75 94 GLY A O 1
ATOM 710 N N . GLU A 1 95 ? -3.768 -10.383 8.617 1 98.62 95 GLU A N 1
ATOM 711 C CA . GLU A 1 95 ? -4.988 -9.766 9.133 1 98.62 95 GLU A CA 1
ATOM 712 C C . GLU A 1 95 ? -6.211 -10.234 8.352 1 98.62 95 GLU A C 1
ATOM 714 O O . GLU A 1 95 ? -7.254 -10.531 8.938 1 98.62 95 GLU A O 1
ATOM 719 N N . LEU A 1 96 ? -6.102 -10.305 7.074 1 98.75 96 LEU A N 1
ATOM 720 C CA . LEU A 1 96 ? -7.195 -10.766 6.23 1 98.75 96 LEU A CA 1
ATOM 721 C C . LEU A 1 96 ? -7.559 -12.211 6.555 1 98.75 96 LEU A C 1
ATOM 723 O O . LEU A 1 96 ? -8.742 -12.547 6.684 1 98.75 96 LEU A O 1
ATOM 727 N N . ALA A 1 97 ? -6.559 -13.047 6.738 1 98.94 97 ALA A N 1
ATOM 728 C CA . ALA A 1 97 ? -6.809 -14.445 7.055 1 98.94 97 ALA A CA 1
ATOM 729 C C . ALA A 1 97 ? -7.48 -14.594 8.414 1 98.94 97 ALA A C 1
ATOM 731 O O . ALA A 1 97 ? -8.383 -15.422 8.586 1 98.94 97 ALA A O 1
ATOM 732 N N . ALA A 1 98 ? -7.02 -13.836 9.367 1 98.88 98 ALA A N 1
ATOM 733 C CA . ALA A 1 98 ? -7.633 -13.867 10.695 1 98.88 98 ALA A CA 1
ATOM 734 C C . ALA A 1 98 ? -9.117 -13.516 10.617 1 98.88 98 ALA A C 1
ATOM 736 O O . ALA A 1 98 ? -9.953 -14.195 11.219 1 98.88 98 ALA A O 1
ATOM 737 N N . ARG A 1 99 ? -9.43 -12.5 9.914 1 98.69 99 ARG A N 1
ATOM 738 C CA . ARG A 1 99 ? -10.82 -12.094 9.766 1 98.69 99 ARG A CA 1
ATOM 739 C C . ARG A 1 99 ? -11.617 -13.133 8.992 1 98.69 99 ARG A C 1
ATOM 741 O O . ARG A 1 99 ? -12.789 -13.391 9.297 1 98.69 99 ARG A O 1
ATOM 748 N N . ALA A 1 100 ? -11 -13.648 7.957 1 98.81 100 ALA A N 1
ATOM 749 C CA . ALA A 1 100 ? -11.664 -14.711 7.199 1 98.81 100 ALA A CA 1
ATOM 750 C C . ALA A 1 100 ? -12.008 -15.891 8.102 1 98.81 100 ALA A C 1
ATOM 752 O O . ALA A 1 100 ? -13.062 -16.516 7.941 1 98.81 100 ALA A O 1
ATOM 753 N N . ALA A 1 101 ? -11.117 -16.219 9.031 1 98.81 101 ALA A N 1
ATOM 754 C CA . ALA A 1 101 ? -11.359 -17.328 9.938 1 98.81 101 ALA A CA 1
ATOM 755 C C . ALA A 1 101 ? -12.641 -17.109 10.742 1 98.81 101 ALA A C 1
ATOM 757 O O . ALA A 1 101 ? -13.375 -18.062 11.031 1 98.81 101 ALA A O 1
ATOM 758 N N . VAL A 1 102 ? -12.906 -15.922 11.062 1 98.25 102 VAL A N 1
ATOM 759 C CA . VAL A 1 102 ? -14.094 -15.57 11.836 1 98.25 102 VAL A CA 1
ATOM 760 C C . VAL A 1 102 ? -15.328 -15.625 10.938 1 98.25 102 VAL A C 1
ATOM 762 O O . VAL A 1 102 ? -16.375 -16.125 11.352 1 98.25 102 VAL A O 1
ATOM 765 N N . ASN A 1 103 ? -15.219 -15.258 9.695 1 98.25 103 ASN A N 1
ATOM 766 C CA . ASN A 1 103 ? -16.375 -14.93 8.859 1 98.25 103 ASN A CA 1
ATOM 767 C C . ASN A 1 103 ? -16.703 -16.062 7.891 1 98.25 103 ASN A C 1
ATOM 769 O O . ASN A 1 103 ? -17.797 -16.109 7.336 1 98.25 103 ASN A O 1
ATOM 773 N N . ILE A 1 104 ? -15.766 -16.906 7.617 1 98.62 104 ILE A N 1
ATOM 774 C CA . ILE A 1 104 ? -15.875 -17.828 6.484 1 98.62 104 ILE A CA 1
ATOM 775 C C . ILE A 1 104 ? -17.047 -18.781 6.707 1 98.62 104 ILE A C 1
ATOM 777 O O . ILE A 1 104 ? -17.219 -19.312 7.801 1 98.62 104 ILE A O 1
ATOM 781 N N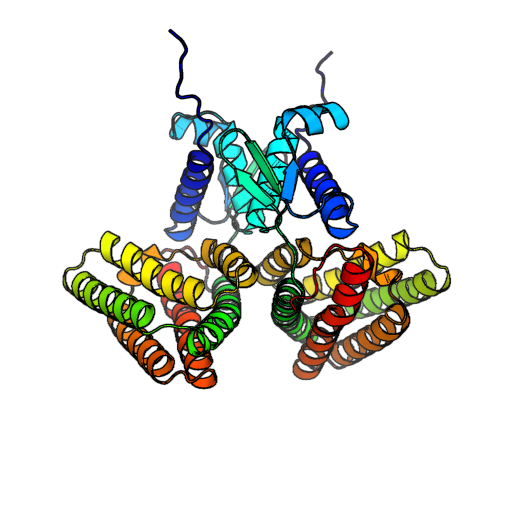 . THR A 1 105 ? -17.828 -18.922 5.68 1 98.56 105 THR A N 1
ATOM 782 C CA . THR A 1 105 ? -18.969 -19.844 5.723 1 98.56 105 THR A CA 1
ATOM 783 C C . THR A 1 105 ? -18.547 -21.234 5.281 1 98.56 105 THR A C 1
ATOM 785 O O . THR A 1 105 ? -17.469 -21.422 4.695 1 98.56 105 THR A O 1
ATOM 788 N N . ALA A 1 106 ? -19.422 -22.141 5.551 1 98.38 106 ALA A N 1
ATOM 789 C CA . ALA A 1 106 ? -19.172 -23.516 5.133 1 98.38 106 ALA A CA 1
ATOM 790 C C . ALA A 1 106 ? -19.047 -23.609 3.615 1 98.38 106 ALA A C 1
ATOM 792 O O . ALA A 1 106 ? -18.219 -24.359 3.098 1 98.38 106 ALA A O 1
ATOM 793 N N . GLU A 1 107 ? -19.859 -22.875 2.955 1 98.5 107 GLU A N 1
ATOM 794 C CA . GLU A 1 107 ? -19.844 -22.875 1.495 1 98.5 107 GLU A CA 1
ATOM 795 C C . GLU A 1 107 ? -18.547 -22.281 0.958 1 98.5 107 GLU A C 1
ATOM 797 O O . GLU A 1 107 ? -17.953 -22.828 0.025 1 98.5 107 GLU A O 1
ATOM 802 N N . GLN A 1 108 ? -18.125 -21.25 1.521 1 98.62 108 GLN A N 1
ATOM 803 C CA . GLN A 1 108 ? -16.875 -20.609 1.111 1 98.62 108 GLN A CA 1
ATOM 804 C C . GLN A 1 108 ? -15.672 -21.516 1.383 1 98.62 108 GLN A C 1
ATOM 806 O O . GLN A 1 108 ? -14.742 -21.578 0.576 1 98.62 108 GLN A O 1
ATOM 811 N N . LEU A 1 109 ? -15.695 -22.125 2.555 1 98.69 109 LEU A N 1
ATOM 812 C CA . LEU A 1 109 ? -14.609 -23.031 2.912 1 98.69 109 LEU A CA 1
ATOM 813 C C . LEU A 1 109 ? -14.539 -24.203 1.941 1 98.69 109 LEU A C 1
ATOM 815 O O . LEU A 1 109 ? -13.445 -24.609 1.531 1 98.69 109 LEU A O 1
ATOM 819 N N . LEU A 1 110 ? -15.68 -24.719 1.594 1 98.56 110 LEU A N 1
ATOM 820 C CA . LEU A 1 110 ? -15.727 -25.828 0.631 1 98.56 110 LEU A CA 1
ATOM 821 C C . LEU A 1 110 ? -15.164 -25.391 -0.716 1 98.56 110 LEU A C 1
ATOM 823 O O . LEU A 1 110 ? -14.383 -26.109 -1.331 1 98.56 110 LEU A O 1
ATOM 827 N N . GLU A 1 111 ? -15.539 -24.219 -1.186 1 98.5 111 GLU A N 1
ATOM 828 C CA . GLU A 1 111 ? -15.008 -23.672 -2.428 1 98.5 111 GLU A CA 1
ATOM 829 C C . GLU A 1 111 ? -13.492 -23.516 -2.357 1 98.5 111 GLU A C 1
ATOM 831 O O . GLU A 1 111 ? -12.789 -23.844 -3.314 1 98.5 111 GLU A O 1
ATOM 836 N N . LEU A 1 112 ? -13.031 -23.062 -1.264 1 98.69 112 LEU A N 1
ATOM 837 C CA . LEU A 1 112 ? -11.602 -22.859 -1.062 1 98.69 112 LEU A CA 1
ATOM 838 C C . LEU A 1 112 ? -10.852 -24.188 -1.118 1 98.69 112 LEU A C 1
ATOM 840 O O . LEU A 1 112 ? -9.781 -24.281 -1.733 1 98.69 112 LEU A O 1
ATOM 844 N N . LYS A 1 113 ? -11.391 -25.188 -0.464 1 98.75 113 LYS A N 1
ATOM 845 C CA . LYS A 1 113 ? -10.789 -26.516 -0.5 1 98.75 113 LYS A CA 1
ATOM 846 C C . LYS A 1 113 ? -10.758 -27.062 -1.922 1 98.75 113 LYS A C 1
ATOM 848 O O . LYS A 1 113 ? -9.789 -27.719 -2.32 1 98.75 113 LYS A O 1
ATOM 853 N N . GLN A 1 114 ? -11.797 -26.766 -2.686 1 98.75 114 GLN A N 1
ATOM 854 C CA . GLN A 1 114 ? -11.836 -27.188 -4.078 1 98.75 114 GLN A CA 1
ATOM 855 C C . GLN A 1 114 ? -10.781 -26.469 -4.91 1 98.75 114 GLN A C 1
ATOM 857 O O . GLN A 1 114 ? -10.109 -27.094 -5.742 1 98.75 114 GLN A O 1
ATOM 862 N N . ILE A 1 115 ? -10.617 -25.203 -4.703 1 98.75 115 ILE A N 1
ATOM 863 C CA . ILE A 1 115 ? -9.586 -24.438 -5.395 1 98.75 115 ILE A CA 1
ATOM 864 C C . ILE A 1 115 ? -8.211 -25.016 -5.078 1 98.75 115 ILE A C 1
ATOM 866 O O . ILE A 1 115 ? -7.398 -25.219 -5.984 1 98.75 115 ILE A O 1
ATOM 870 N N . GLN A 1 116 ? -7.992 -25.328 -3.793 1 98.69 116 GLN A N 1
ATOM 871 C CA . GLN A 1 116 ? -6.703 -25.875 -3.377 1 98.69 116 GLN A CA 1
ATOM 872 C C . GLN A 1 116 ? -6.445 -27.234 -4.023 1 98.69 116 GLN A C 1
ATOM 874 O O . GLN A 1 116 ? -5.332 -27.5 -4.48 1 98.69 116 GLN A O 1
ATOM 879 N N . ALA A 1 117 ? -7.465 -28.047 -4.066 1 98.56 117 ALA A N 1
ATOM 880 C CA . ALA A 1 117 ? -7.32 -29.359 -4.703 1 98.56 117 ALA A CA 1
ATOM 881 C C . ALA A 1 117 ? -6.949 -29.219 -6.176 1 98.56 117 ALA A C 1
ATOM 883 O O . ALA A 1 117 ? -6.066 -29.922 -6.672 1 98.56 117 ALA A O 1
ATOM 884 N N . GLN A 1 118 ? -7.566 -28.312 -6.883 1 98.44 118 GLN A N 1
ATOM 885 C CA . GLN A 1 118 ? -7.258 -28.047 -8.289 1 98.44 118 GLN A CA 1
ATOM 886 C C . GLN A 1 118 ? -5.852 -27.469 -8.445 1 98.44 118 GLN A C 1
ATOM 888 O O . GLN A 1 118 ? -5.148 -27.797 -9.406 1 98.44 118 GLN A O 1
ATOM 893 N N . LEU A 1 119 ? -5.438 -26.656 -7.492 1 98.06 119 LEU A N 1
ATOM 894 C CA . LEU A 1 119 ? -4.105 -26.062 -7.52 1 98.06 119 LEU A CA 1
ATOM 895 C C . LEU A 1 119 ? -3.029 -27.141 -7.387 1 98.06 119 LEU A C 1
ATOM 897 O O . LEU A 1 119 ? -2.045 -27.125 -8.133 1 98.06 119 LEU A O 1
ATOM 901 N N . GLU A 1 120 ? -3.258 -28.016 -6.496 1 97.56 120 GLU A N 1
ATOM 902 C CA . GLU A 1 120 ? -2.305 -29.109 -6.301 1 97.56 120 GLU A CA 1
ATOM 903 C C . GLU A 1 120 ? -2.189 -29.969 -7.551 1 97.56 120 GLU A C 1
ATOM 905 O O . GLU A 1 120 ? -1.091 -30.391 -7.93 1 97.56 120 GLU A O 1
ATOM 910 N N . LYS A 1 121 ? -3.291 -30.203 -8.219 1 97.31 121 LYS A N 1
ATOM 911 C CA . LYS A 1 121 ? -3.271 -30.938 -9.484 1 97.31 121 LYS A CA 1
ATOM 912 C C . LYS A 1 121 ? -2.518 -30.172 -10.562 1 97.31 121 LYS A C 1
ATOM 914 O O . LYS A 1 121 ? -1.774 -30.75 -11.352 1 97.31 121 LYS A O 1
ATOM 919 N N . ALA A 1 122 ? -2.756 -28.875 -10.586 1 96.81 122 ALA A N 1
ATOM 920 C CA . ALA A 1 122 ? -2.076 -28.031 -11.57 1 96.81 122 ALA A CA 1
ATOM 921 C C . ALA A 1 122 ? -0.565 -28.047 -11.359 1 96.81 122 ALA A C 1
ATOM 923 O O . ALA A 1 122 ? 0.202 -28.094 -12.32 1 96.81 122 ALA A O 1
ATOM 924 N N . TYR A 1 123 ? -0.161 -28 -10.094 1 94.88 123 TYR A N 1
ATOM 925 C CA . TYR A 1 123 ? 1.26 -28.094 -9.773 1 94.88 123 TYR A CA 1
ATOM 926 C C . TYR A 1 123 ? 1.852 -29.391 -10.305 1 94.88 123 TYR A C 1
ATOM 928 O O . TYR A 1 123 ? 2.955 -29.406 -10.859 1 94.88 123 TYR A O 1
ATOM 936 N N . ALA A 1 124 ? 1.116 -30.453 -10.18 1 93.44 124 ALA A N 1
ATOM 937 C CA . ALA A 1 124 ? 1.576 -31.781 -10.586 1 93.44 124 ALA A CA 1
ATOM 938 C C . ALA A 1 124 ? 1.674 -31.891 -12.102 1 93.44 124 ALA A C 1
ATOM 940 O O . ALA A 1 124 ? 2.533 -32.594 -12.625 1 93.44 124 ALA A O 1
ATOM 941 N N . GLY A 1 125 ? 0.793 -31.156 -12.82 1 90.75 125 GLY A N 1
ATOM 942 C CA . GLY A 1 125 ? 0.732 -31.234 -14.273 1 90.75 125 GLY A CA 1
ATOM 943 C C . GLY A 1 125 ? 1.602 -30.203 -14.953 1 90.75 125 GLY A C 1
ATOM 944 O O . GLY A 1 125 ? 1.614 -30.109 -16.188 1 90.75 125 GLY A O 1
ATOM 945 N N . ASP A 1 126 ? 2.24 -29.344 -14.281 1 84.69 126 ASP A N 1
ATOM 946 C CA . ASP A 1 126 ? 3.162 -28.328 -14.766 1 84.69 126 ASP A CA 1
ATOM 947 C C . ASP A 1 126 ? 2.436 -27.312 -15.648 1 84.69 126 ASP A C 1
ATOM 949 O O . ASP A 1 126 ? 2.969 -26.875 -16.672 1 84.69 126 ASP A O 1
ATOM 953 N N . ASP A 1 127 ? 1.271 -27.125 -15.359 1 90.62 127 ASP A N 1
ATOM 954 C CA . ASP A 1 127 ? 0.493 -26.062 -16 1 90.62 127 ASP A CA 1
ATOM 955 C C . ASP A 1 127 ? 0.686 -24.734 -15.273 1 90.62 127 ASP A C 1
ATOM 957 O O . ASP A 1 127 ? -0.107 -24.375 -14.406 1 90.62 127 ASP A O 1
ATOM 961 N N . GLN A 1 128 ? 1.594 -24.047 -15.688 1 90.44 128 GLN A N 1
ATOM 962 C CA . GLN A 1 128 ? 2.027 -22.859 -14.953 1 90.44 128 GLN A CA 1
ATOM 963 C C . GLN A 1 128 ? 0.938 -21.797 -14.953 1 90.44 128 GLN A C 1
ATOM 965 O O . GLN A 1 128 ? 0.672 -21.172 -13.914 1 90.44 128 GLN A O 1
ATOM 970 N N . GLU A 1 129 ? 0.328 -21.578 -16.047 1 91.62 129 GLU A N 1
ATOM 971 C CA . GLU A 1 129 ? -0.723 -20.578 -16.156 1 91.62 129 GLU A CA 1
ATOM 972 C C . GLU A 1 129 ? -1.89 -20.906 -15.227 1 91.62 129 GLU A C 1
ATOM 974 O O . GLU A 1 129 ? -2.381 -20.031 -14.508 1 91.62 129 GLU A O 1
ATOM 979 N N . ARG A 1 130 ? -2.273 -22.141 -15.289 1 95.5 130 ARG A N 1
ATOM 980 C CA . ARG A 1 130 ? -3.363 -22.578 -14.422 1 95.5 130 ARG A CA 1
ATOM 981 C C . ARG A 1 130 ? -2.971 -22.469 -12.953 1 95.5 130 ARG A C 1
ATOM 983 O O . ARG A 1 130 ? -3.789 -22.078 -12.117 1 95.5 130 ARG A O 1
ATOM 990 N N . THR A 1 131 ? -1.738 -22.766 -12.594 1 96.44 131 THR A N 1
ATOM 991 C CA . THR A 1 131 ? -1.235 -22.672 -11.227 1 96.44 131 THR A CA 1
ATOM 992 C C . THR A 1 131 ? -1.312 -21.234 -10.719 1 96.44 131 THR A C 1
ATOM 994 O O . THR A 1 131 ? -1.809 -20.984 -9.625 1 96.44 131 THR A O 1
ATOM 997 N N . VAL A 1 132 ? -0.889 -20.344 -11.531 1 94.06 132 VAL A N 1
ATOM 998 C CA . VAL A 1 132 ? -0.887 -18.938 -11.148 1 94.06 132 VAL A CA 1
ATOM 999 C C . VAL A 1 132 ? -2.32 -18.453 -10.93 1 94.06 132 VAL A C 1
ATOM 1001 O O . VAL A 1 132 ? -2.615 -17.781 -9.938 1 94.06 132 VAL A O 1
ATOM 1004 N N . ARG A 1 133 ? -3.188 -18.781 -11.82 1 95.31 133 ARG A N 1
ATOM 1005 C CA . ARG A 1 133 ? -4.586 -18.391 -11.719 1 95.31 133 ARG A CA 1
ATOM 1006 C C . ARG A 1 133 ? -5.23 -18.953 -10.461 1 95.31 133 ARG A C 1
ATOM 1008 O O . ARG A 1 133 ? -5.898 -18.234 -9.719 1 95.31 133 ARG A O 1
ATOM 1015 N N . LEU A 1 134 ? -5.027 -20.219 -10.188 1 97.56 134 LEU A N 1
ATOM 1016 C CA . LEU A 1 134 ? -5.641 -20.891 -9.047 1 97.56 134 LEU A CA 1
ATOM 1017 C C . LEU A 1 134 ? -5.059 -20.375 -7.734 1 97.56 134 LEU A C 1
ATOM 1019 O O . LEU A 1 134 ? -5.781 -20.219 -6.746 1 97.56 134 LEU A O 1
ATOM 1023 N N . ASN A 1 135 ? -3.771 -20.156 -7.707 1 97.06 135 ASN A N 1
ATOM 1024 C CA . ASN A 1 135 ? -3.162 -19.547 -6.523 1 97.06 135 ASN A CA 1
ATOM 1025 C C . ASN A 1 135 ? -3.762 -18.188 -6.215 1 97.06 135 ASN A C 1
ATOM 1027 O O . ASN A 1 135 ? -4.07 -17.875 -5.062 1 97.06 135 ASN A O 1
ATOM 1031 N N . HIS A 1 136 ? -3.938 -17.422 -7.238 1 95.12 136 HIS A N 1
ATOM 1032 C CA . HIS A 1 136 ? -4.59 -16.125 -7.082 1 95.12 136 HIS A CA 1
ATOM 1033 C C . HIS A 1 136 ? -6.008 -16.281 -6.547 1 95.12 136 HIS A C 1
ATOM 1035 O O . HIS A 1 136 ? -6.422 -15.555 -5.645 1 95.12 136 HIS A O 1
ATOM 1041 N N . GLU A 1 137 ? -6.719 -17.188 -7.074 1 97.25 137 GLU A N 1
ATOM 1042 C CA . GLU A 1 137 ? -8.094 -17.438 -6.648 1 97.25 137 GLU A CA 1
ATOM 1043 C C . GLU A 1 137 ? -8.148 -17.875 -5.184 1 97.25 137 GLU A C 1
ATOM 1045 O O . GLU A 1 137 ? -9.062 -17.484 -4.453 1 97.25 137 GLU A O 1
ATOM 1050 N N . PHE A 1 138 ? -7.172 -18.734 -4.754 1 98.62 138 PHE A N 1
ATOM 1051 C CA . PHE A 1 138 ? -7.09 -19.172 -3.363 1 98.62 138 PHE A CA 1
ATOM 1052 C C . PHE A 1 138 ? -6.988 -17.984 -2.424 1 98.62 138 PHE A C 1
ATOM 1054 O O . PHE A 1 138 ? -7.801 -17.844 -1.506 1 98.62 138 PHE A O 1
ATOM 1061 N N . HIS A 1 139 ? -6.098 -17.062 -2.688 1 97.81 139 HIS A N 1
ATOM 1062 C CA . HIS A 1 139 ? -5.883 -15.898 -1.829 1 97.81 139 HIS A CA 1
ATOM 1063 C C . HIS A 1 139 ? -7.043 -14.914 -1.936 1 97.81 139 HIS A C 1
ATOM 1065 O O . HIS A 1 139 ? -7.457 -14.32 -0.934 1 97.81 139 HIS A O 1
ATOM 1071 N N . ARG A 1 140 ? -7.555 -14.75 -3.148 1 96.56 140 ARG A N 1
ATOM 1072 C CA . ARG A 1 140 ? -8.703 -13.875 -3.342 1 96.56 140 ARG A CA 1
ATOM 1073 C C . ARG A 1 140 ? -9.906 -14.359 -2.533 1 96.56 140 ARG A C 1
ATOM 1075 O O . ARG A 1 140 ? -10.617 -13.555 -1.931 1 96.56 140 ARG A O 1
ATOM 1082 N N . ALA A 1 141 ? -10.141 -15.648 -2.561 1 98.31 141 ALA A N 1
ATOM 1083 C CA . ALA A 1 141 ? -11.258 -16.219 -1.814 1 98.31 141 ALA A CA 1
ATOM 1084 C C . ALA A 1 141 ? -11.141 -15.906 -0.324 1 98.31 141 ALA A C 1
ATOM 1086 O O . ALA A 1 141 ? -12.141 -15.617 0.34 1 98.31 141 ALA A O 1
ATOM 1087 N N . ILE A 1 142 ? -9.961 -15.953 0.178 1 98.75 142 ILE A N 1
ATOM 1088 C CA . ILE A 1 142 ? -9.719 -15.625 1.579 1 98.75 142 ILE A CA 1
ATOM 1089 C C . ILE A 1 142 ? -9.984 -14.141 1.814 1 98.75 142 ILE A C 1
ATOM 1091 O O . ILE A 1 142 ? -10.625 -13.766 2.801 1 98.75 142 ILE A O 1
ATOM 1095 N N . ASN A 1 143 ? -9.5 -13.328 0.905 1 97.5 143 ASN A N 1
ATOM 1096 C CA . ASN A 1 143 ? -9.734 -11.891 1.015 1 97.5 143 ASN A CA 1
ATOM 1097 C C . ASN A 1 143 ? -11.227 -11.562 0.995 1 97.5 143 ASN A C 1
ATOM 1099 O O . ASN A 1 143 ? -11.688 -10.703 1.747 1 97.5 143 ASN A O 1
ATOM 1103 N N . VAL A 1 144 ? -11.961 -12.227 0.143 1 96.62 144 VAL A N 1
ATOM 1104 C CA . VAL A 1 144 ? -13.398 -12.023 0.047 1 96.62 144 VAL A CA 1
ATOM 1105 C C . VAL A 1 144 ? -14.07 -12.445 1.354 1 96.62 144 VAL A C 1
ATOM 1107 O O . VAL A 1 144 ? -14.914 -11.719 1.887 1 96.62 144 VAL A O 1
ATOM 1110 N N . ALA A 1 145 ? -13.688 -13.562 1.898 1 98.25 145 ALA A N 1
ATOM 1111 C CA . ALA A 1 145 ? -14.258 -14.062 3.145 1 98.25 145 ALA A CA 1
ATOM 1112 C C . ALA A 1 145 ? -13.945 -13.125 4.309 1 98.25 145 ALA A C 1
ATOM 1114 O O . ALA A 1 145 ? -14.719 -13.039 5.266 1 98.25 145 ALA A O 1
ATOM 1115 N N . ALA A 1 146 ? -12.844 -12.477 4.258 1 98.19 146 ALA A N 1
ATOM 1116 C CA . ALA A 1 146 ? -12.43 -11.562 5.324 1 98.19 146 ALA A CA 1
ATOM 1117 C C . ALA A 1 146 ? -13.406 -10.398 5.449 1 98.19 146 ALA A C 1
ATOM 1119 O O . ALA A 1 146 ? -13.469 -9.75 6.496 1 98.19 146 ALA A O 1
ATOM 1120 N N . ALA A 1 147 ? -14.078 -10.062 4.328 1 95.5 147 ALA A N 1
ATOM 1121 C CA . ALA A 1 147 ? -15.062 -8.984 4.305 1 95.5 147 ALA A CA 1
ATOM 1122 C C . ALA A 1 147 ? -14.453 -7.672 4.781 1 95.5 147 ALA A C 1
ATOM 1124 O O . ALA A 1 147 ? -15.031 -6.98 5.621 1 95.5 147 ALA A O 1
ATOM 1125 N N . SER A 1 148 ? -13.336 -7.398 4.359 1 94.62 148 SER A N 1
ATOM 1126 C CA . SER A 1 148 ? -12.594 -6.172 4.652 1 94.62 148 SER A CA 1
ATOM 1127 C C . SER A 1 148 ? -12.125 -5.488 3.371 1 94.62 148 SER A C 1
ATOM 1129 O O . SER A 1 148 ? -10.961 -5.605 2.988 1 94.62 148 SER A O 1
ATOM 1131 N N . PRO A 1 149 ? -12.953 -4.742 2.787 1 90.62 149 PRO A N 1
ATOM 1132 C CA . PRO A 1 149 ? -12.664 -4.211 1.452 1 90.62 149 PRO A CA 1
ATOM 1133 C C . PRO A 1 149 ? -11.398 -3.35 1.422 1 90.62 149 PRO A C 1
ATOM 1135 O O . PRO A 1 149 ? -10.602 -3.447 0.486 1 90.62 149 PRO A O 1
ATOM 1138 N N . LYS A 1 150 ? -11.18 -2.545 2.443 1 92.44 150 LYS A N 1
ATOM 1139 C CA . LYS A 1 150 ? -10.023 -1.646 2.43 1 92.44 150 LYS A CA 1
ATOM 1140 C C . LYS A 1 150 ? -8.719 -2.424 2.555 1 92.44 150 LYS A C 1
ATOM 1142 O O . LYS A 1 150 ? -7.75 -2.139 1.849 1 92.44 150 LYS A O 1
ATOM 1147 N N . LEU A 1 151 ? -8.68 -3.41 3.41 1 95.31 151 LEU A N 1
ATOM 1148 C CA . LEU A 1 151 ? -7.477 -4.227 3.527 1 95.31 151 LEU A CA 1
ATOM 1149 C C . LEU A 1 151 ? -7.219 -5 2.238 1 95.31 151 LEU A C 1
ATOM 1151 O O . LEU A 1 151 ? -6.07 -5.141 1.813 1 95.31 151 LEU A O 1
ATOM 1155 N N . ALA A 1 152 ? -8.32 -5.504 1.711 1 94.56 152 ALA A N 1
ATOM 1156 C CA . ALA A 1 152 ? -8.172 -6.223 0.446 1 94.56 152 ALA A CA 1
ATOM 1157 C C . ALA A 1 152 ? -7.641 -5.301 -0.648 1 94.56 152 ALA A C 1
ATOM 1159 O O . ALA A 1 152 ? -6.832 -5.719 -1.479 1 94.56 152 ALA A O 1
ATOM 1160 N N . GLN A 1 153 ? -8.047 -4.113 -0.649 1 91.62 153 GLN A N 1
ATOM 1161 C CA . GLN A 1 153 ? -7.562 -3.117 -1.6 1 91.62 153 GLN A CA 1
ATOM 1162 C C . GLN A 1 153 ? -6.082 -2.826 -1.386 1 91.62 153 GLN A C 1
ATOM 1164 O O . GLN A 1 153 ? -5.309 -2.779 -2.344 1 91.62 153 GLN A O 1
ATOM 1169 N N . LEU A 1 154 ? -5.676 -2.594 -0.167 1 93.44 154 LEU A N 1
ATOM 1170 C CA . LEU A 1 154 ? -4.266 -2.385 0.138 1 93.44 154 LEU A CA 1
ATOM 1171 C C . LEU A 1 154 ? -3.432 -3.586 -0.296 1 93.44 154 LEU A C 1
ATOM 1173 O O . LEU A 1 154 ? -2.355 -3.422 -0.875 1 93.44 154 LEU A O 1
ATOM 1177 N N . MET A 1 155 ? -3.973 -4.758 -0.033 1 94.69 155 MET A N 1
ATOM 1178 C CA . MET A 1 155 ? -3.279 -5.984 -0.428 1 94.69 155 MET A CA 1
ATOM 1179 C C . MET A 1 155 ? -3.059 -6.02 -1.937 1 94.69 155 MET A C 1
ATOM 1181 O O . MET A 1 155 ? -1.975 -6.379 -2.4 1 94.69 155 MET A O 1
ATOM 1185 N N . SER A 1 156 ? -4.047 -5.645 -2.682 1 90.75 156 SER A N 1
ATOM 1186 C CA . SER A 1 156 ? -3.949 -5.66 -4.137 1 90.75 156 SER A CA 1
ATOM 1187 C C . SER A 1 156 ? -2.861 -4.711 -4.629 1 90.75 156 SER A C 1
ATOM 1189 O O . SER A 1 156 ? -2.16 -5.008 -5.598 1 90.75 156 SER A O 1
ATOM 1191 N N . GLN A 1 157 ? -2.691 -3.654 -3.945 1 87.81 157 GLN A N 1
ATOM 1192 C CA . GLN A 1 157 ? -1.663 -2.688 -4.312 1 87.81 157 GLN A CA 1
ATOM 1193 C C . GLN A 1 157 ? -0.269 -3.215 -3.986 1 87.81 157 GLN A C 1
ATOM 1195 O O . GLN A 1 157 ? 0.661 -3.062 -4.781 1 87.81 157 GLN A O 1
ATOM 1200 N N . ILE A 1 158 ? -0.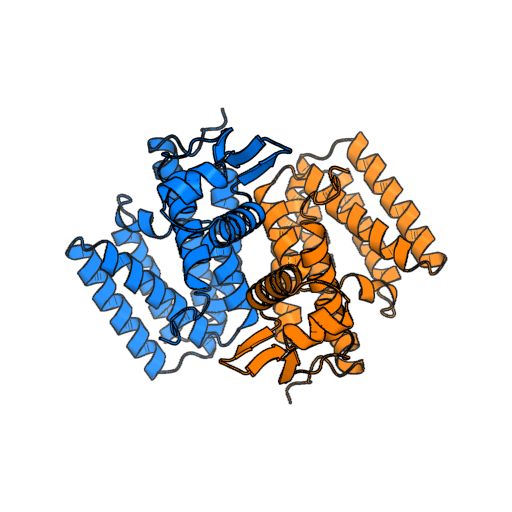148 -3.834 -2.912 1 92 158 ILE A N 1
ATOM 1201 C CA . ILE A 1 158 ? 1.136 -4.348 -2.445 1 92 158 ILE A CA 1
ATOM 1202 C C . ILE A 1 158 ? 1.583 -5.504 -3.336 1 92 158 ILE A C 1
ATOM 1204 O O . ILE A 1 158 ? 2.758 -5.594 -3.701 1 92 158 ILE A O 1
ATOM 1208 N N . THR A 1 159 ? 0.643 -6.344 -3.742 1 88.62 159 THR A N 1
ATOM 1209 C CA . THR A 1 159 ? 0.966 -7.574 -4.453 1 88.62 159 THR A CA 1
ATOM 1210 C C . THR A 1 159 ? 1.333 -7.277 -5.906 1 88.62 159 THR A C 1
ATOM 1212 O O . THR A 1 159 ? 1.924 -8.117 -6.586 1 88.62 159 THR A O 1
ATOM 1215 N N . ARG A 1 160 ? 1.026 -6.125 -6.371 1 81.69 160 ARG A N 1
ATOM 1216 C CA . ARG A 1 160 ? 1.357 -5.766 -7.742 1 81.69 160 ARG A CA 1
ATOM 1217 C C . ARG A 1 160 ? 2.867 -5.691 -7.941 1 81.69 160 ARG A C 1
ATOM 1219 O O . ARG A 1 160 ? 3.363 -5.879 -9.055 1 81.69 160 ARG A O 1
ATOM 1226 N N . TYR A 1 161 ? 3.619 -5.469 -6.938 1 76.5 161 TYR A N 1
ATOM 1227 C CA . TYR A 1 161 ? 5.07 -5.324 -7 1 76.5 161 TYR A CA 1
ATOM 1228 C C . TYR A 1 161 ? 5.742 -6.668 -7.262 1 76.5 161 TYR A C 1
ATOM 1230 O O . TYR A 1 161 ? 6.742 -6.738 -7.984 1 76.5 161 TYR A O 1
ATOM 1238 N N . ALA A 1 162 ? 5.102 -7.762 -6.691 1 73.56 162 ALA A N 1
ATOM 1239 C CA . ALA A 1 162 ? 5.805 -9.039 -6.77 1 73.56 162 ALA A CA 1
ATOM 1240 C C . ALA A 1 162 ? 5.238 -9.914 -7.883 1 73.56 162 ALA A C 1
ATOM 1242 O O . ALA A 1 162 ? 4.02 -10.023 -8.031 1 73.56 162 ALA A O 1
ATOM 1243 N N . PRO A 1 163 ? 6.141 -10.438 -8.68 1 81.94 163 PRO A N 1
ATOM 1244 C CA . PRO A 1 163 ? 5.699 -11.32 -9.766 1 81.94 163 PRO A CA 1
ATOM 1245 C C . PRO A 1 163 ? 5.219 -12.68 -9.273 1 81.94 163 PRO A C 1
ATOM 1247 O O . PRO A 1 163 ? 6.012 -13.617 -9.156 1 81.94 163 PRO A O 1
ATOM 1250 N N . GLU A 1 164 ? 3.984 -12.82 -9.117 1 83.44 164 GLU A N 1
ATOM 1251 C CA . GLU A 1 164 ? 3.406 -14.07 -8.641 1 83.44 164 GLU A CA 1
ATOM 1252 C C . GLU A 1 164 ? 3.654 -15.211 -9.633 1 83.44 164 GLU A C 1
ATOM 1254 O O . GLU A 1 164 ? 3.691 -16.375 -9.25 1 83.44 164 GLU A O 1
ATOM 1259 N N . SER A 1 165 ? 3.914 -14.867 -10.82 1 84.88 165 SER A N 1
ATOM 1260 C CA . SER A 1 165 ? 4.008 -15.852 -11.898 1 84.88 165 SER A CA 1
ATOM 1261 C C . SER A 1 165 ? 5.32 -16.625 -11.836 1 84.88 165 SER A C 1
ATOM 1263 O O . SER A 1 165 ? 5.473 -17.656 -12.492 1 84.88 165 SER A O 1
ATOM 1265 N N . VAL A 1 166 ? 6.223 -16.25 -11.055 1 86.25 166 VAL A N 1
ATOM 1266 C CA . VAL A 1 166 ? 7.535 -16.891 -11.039 1 86.25 166 VAL A CA 1
ATOM 1267 C C . VAL A 1 166 ? 7.535 -18.047 -10.031 1 86.25 166 VAL A C 1
ATOM 1269 O O . VAL A 1 166 ? 8.352 -18.953 -10.133 1 86.25 166 VAL A O 1
ATOM 1272 N N . PHE A 1 167 ? 6.672 -18.016 -9.102 1 89.25 167 PHE A N 1
ATOM 1273 C CA . PHE A 1 167 ? 6.738 -18.875 -7.934 1 89.25 167 PHE A CA 1
ATOM 1274 C C . PHE A 1 167 ? 6.562 -20.344 -8.336 1 89.25 167 PHE A C 1
ATOM 1276 O O . PHE A 1 167 ? 7.262 -21.219 -7.828 1 89.25 167 PHE A O 1
ATOM 1283 N N . PRO A 1 168 ? 5.68 -20.609 -9.32 1 89.06 168 PRO A N 1
ATOM 1284 C CA . PRO A 1 168 ? 5.527 -22.016 -9.688 1 89.06 168 PRO A CA 1
ATOM 1285 C C . PRO A 1 168 ? 6.824 -22.641 -10.211 1 89.06 168 PRO A C 1
ATOM 1287 O O . PRO A 1 168 ? 7.016 -23.844 -10.109 1 89.06 168 PRO A O 1
ATOM 1290 N N . ALA A 1 169 ? 7.668 -21.844 -10.695 1 87.69 169 ALA A N 1
ATOM 1291 C CA . ALA A 1 169 ? 8.898 -22.328 -11.312 1 87.69 169 ALA A CA 1
ATOM 1292 C C . ALA A 1 169 ? 10.039 -22.359 -10.297 1 87.69 169 ALA A C 1
ATOM 1294 O O . ALA A 1 169 ? 11.125 -22.859 -10.602 1 87.69 169 ALA A O 1
ATOM 1295 N N . ILE A 1 170 ? 9.828 -21.875 -9.141 1 91.12 170 ILE A N 1
ATOM 1296 C CA . ILE A 1 170 ? 10.859 -21.891 -8.109 1 91.12 170 ILE A CA 1
ATOM 1297 C C . ILE A 1 170 ? 10.922 -23.266 -7.445 1 91.12 170 ILE A C 1
ATOM 1299 O O . ILE A 1 170 ? 9.914 -23.766 -6.941 1 91.12 170 ILE A O 1
ATOM 1303 N N . GLU A 1 171 ? 12.117 -23.812 -7.492 1 90.75 171 GLU A N 1
ATOM 1304 C CA . GLU A 1 171 ? 12.305 -25.156 -6.945 1 90.75 171 GLU A CA 1
ATOM 1305 C C . GLU A 1 171 ? 11.867 -25.219 -5.484 1 90.75 171 GLU A C 1
ATOM 1307 O O . GLU A 1 171 ? 12.234 -24.359 -4.684 1 90.75 171 GLU A O 1
ATOM 1312 N N . GLY A 1 172 ? 10.977 -26.203 -5.164 1 93.38 172 GLY A N 1
ATOM 1313 C CA . GLY A 1 172 ? 10.555 -26.453 -3.795 1 93.38 172 GLY A CA 1
ATOM 1314 C C . GLY A 1 172 ? 9.328 -25.656 -3.393 1 93.38 172 GLY A C 1
ATOM 1315 O O . GLY A 1 172 ? 8.633 -26 -2.438 1 93.38 172 GLY A O 1
ATOM 1316 N N . TRP A 1 173 ? 9.094 -24.625 -4.105 1 94.88 173 TRP A N 1
ATOM 1317 C CA . TRP A 1 173 ? 8.023 -23.719 -3.686 1 94.88 173 TRP A CA 1
ATOM 1318 C C . TRP A 1 173 ? 6.66 -24.406 -3.809 1 94.88 173 TRP A C 1
ATOM 1320 O O . TRP A 1 173 ? 5.816 -24.281 -2.918 1 94.88 173 TRP A O 1
ATOM 1330 N N . PRO A 1 174 ? 6.359 -25.172 -4.883 1 95.56 174 PRO A N 1
ATOM 1331 C CA . PRO A 1 174 ? 5.043 -25.797 -4.977 1 95.56 174 PRO A CA 1
ATOM 1332 C C . PRO A 1 174 ? 4.73 -26.688 -3.775 1 95.56 174 PRO A C 1
ATOM 1334 O O . PRO A 1 174 ? 3.645 -26.594 -3.197 1 95.56 174 PRO A O 1
ATOM 1337 N N . GLY A 1 175 ? 5.711 -27.484 -3.383 1 96.44 175 GLY A N 1
ATOM 1338 C CA . GLY A 1 175 ? 5.508 -28.328 -2.213 1 96.44 175 GLY A CA 1
ATOM 1339 C C . GLY A 1 175 ? 5.281 -27.531 -0.941 1 96.44 175 GLY A C 1
ATOM 1340 O O . GLY A 1 175 ? 4.371 -27.828 -0.168 1 96.44 175 GLY A O 1
ATOM 1341 N N . GLN A 1 176 ? 6.086 -26.531 -0.753 1 97.5 176 GLN A N 1
ATOM 1342 C CA . GLN A 1 176 ? 5.953 -25.656 0.418 1 97.5 176 GLN A CA 1
ATOM 1343 C C . GLN A 1 176 ? 4.617 -24.922 0.406 1 97.5 176 GLN A C 1
ATOM 1345 O O . GLN A 1 176 ? 3.943 -24.828 1.433 1 97.5 176 GLN A O 1
ATOM 1350 N N . SER A 1 177 ? 4.277 -24.359 -0.723 1 97.38 177 SER A N 1
ATOM 1351 C CA . SER A 1 177 ? 3.021 -23.641 -0.864 1 97.38 177 SER A CA 1
ATOM 1352 C C . SER A 1 177 ? 1.827 -24.531 -0.539 1 97.38 177 SER A C 1
ATOM 1354 O O . SER A 1 177 ? 0.894 -24.094 0.143 1 97.38 177 SER A O 1
ATOM 1356 N N . ILE A 1 178 ? 1.866 -25.766 -0.998 1 98.06 178 ILE A N 1
ATOM 1357 C CA . ILE A 1 178 ? 0.792 -26.719 -0.727 1 98.06 178 ILE A CA 1
ATOM 1358 C C . ILE A 1 178 ? 0.665 -26.938 0.779 1 98.06 178 ILE A C 1
ATOM 1360 O O . ILE A 1 178 ? -0.436 -26.859 1.331 1 98.06 178 ILE A O 1
ATOM 1364 N N . GLN A 1 179 ? 1.75 -27.156 1.396 1 98.56 179 GLN A N 1
ATOM 1365 C CA . GLN A 1 179 ? 1.741 -27.375 2.838 1 98.56 179 GLN A CA 1
ATOM 1366 C C . GLN A 1 179 ? 1.223 -26.156 3.58 1 98.56 179 GLN A C 1
ATOM 1368 O O . GLN A 1 179 ? 0.395 -26.266 4.484 1 98.56 179 GLN A O 1
ATOM 1373 N N . ASP A 1 180 ? 1.705 -25.031 3.217 1 98.69 180 ASP A N 1
ATOM 1374 C CA . ASP A 1 180 ? 1.276 -23.781 3.836 1 98.69 180 ASP A CA 1
ATOM 1375 C C . ASP A 1 180 ? -0.226 -23.562 3.658 1 98.69 180 ASP A C 1
ATOM 1377 O O . ASP A 1 180 ? -0.925 -23.219 4.613 1 98.69 180 ASP A O 1
ATOM 1381 N N . HIS A 1 181 ? -0.715 -23.734 2.443 1 98.81 181 HIS A N 1
ATOM 1382 C CA . HIS A 1 181 ? -2.137 -23.562 2.174 1 98.81 181 HIS A CA 1
ATOM 1383 C C . HIS A 1 181 ? -2.984 -24.516 3.014 1 98.81 181 HIS A C 1
ATOM 1385 O O . HIS A 1 181 ? -4.035 -24.125 3.525 1 98.81 181 HIS A O 1
ATOM 1391 N N . ARG A 1 182 ? -2.557 -25.719 3.135 1 98.69 182 ARG A N 1
ATOM 1392 C CA . ARG A 1 182 ? -3.297 -26.672 3.941 1 98.69 182 ARG A CA 1
ATOM 1393 C C . ARG A 1 182 ? -3.359 -26.234 5.402 1 98.69 182 ARG A C 1
ATOM 1395 O O . ARG A 1 182 ? -4.391 -26.406 6.059 1 98.69 182 ARG A O 1
ATOM 1402 N N . GLN A 1 183 ? -2.252 -25.672 5.895 1 98.88 183 GLN A N 1
ATOM 1403 C CA . GLN A 1 183 ? -2.25 -25.141 7.254 1 98.88 183 GLN A CA 1
ATOM 1404 C C . GLN A 1 183 ? -3.24 -23.984 7.395 1 98.88 183 GLN A C 1
ATOM 1406 O O . GLN A 1 183 ? -3.934 -23.875 8.406 1 98.88 183 GLN A O 1
ATOM 1411 N N . ILE A 1 184 ? -3.311 -23.156 6.434 1 98.94 184 ILE A N 1
ATOM 1412 C CA . ILE A 1 184 ? -4.25 -22.047 6.43 1 98.94 184 ILE A CA 1
ATOM 1413 C C . ILE A 1 184 ? -5.68 -22.578 6.414 1 98.94 184 ILE A C 1
ATOM 1415 O O . ILE A 1 184 ? -6.527 -22.109 7.18 1 98.94 184 ILE A O 1
ATOM 1419 N N . LEU A 1 185 ? -5.922 -23.594 5.52 1 98.88 185 LEU A N 1
ATOM 1420 C CA . LEU A 1 185 ? -7.25 -24.203 5.422 1 98.88 185 LEU A CA 1
ATOM 1421 C C . LEU A 1 185 ? -7.664 -24.812 6.754 1 98.88 185 LEU A C 1
ATOM 1423 O O . LEU A 1 185 ? -8.812 -24.656 7.184 1 98.88 185 LEU A O 1
ATOM 1427 N N . ASP A 1 186 ? -6.719 -25.5 7.383 1 98.75 186 ASP A N 1
ATOM 1428 C CA . ASP A 1 186 ? -7 -26.094 8.688 1 98.75 186 ASP A CA 1
ATOM 1429 C C . ASP A 1 186 ? -7.398 -25.016 9.703 1 98.75 186 ASP A C 1
ATOM 1431 O O . ASP A 1 186 ? -8.359 -25.188 10.453 1 98.75 186 ASP A O 1
ATOM 1435 N N . ALA A 1 187 ? -6.656 -23.938 9.719 1 98.88 187 ALA A N 1
ATOM 1436 C CA . ALA A 1 187 ? -6.938 -22.844 10.633 1 98.88 187 ALA A CA 1
ATOM 1437 C C . ALA A 1 187 ? -8.305 -22.234 10.352 1 98.88 187 ALA A C 1
ATOM 1439 O O . ALA A 1 187 ? -9.047 -21.891 11.281 1 98.88 187 ALA A O 1
ATOM 1440 N N . LEU A 1 188 ? -8.648 -22.062 9.062 1 98.88 188 LEU A N 1
ATOM 1441 C CA . LEU A 1 188 ? -9.945 -21.516 8.68 1 98.88 188 LEU A CA 1
ATOM 1442 C C . LEU A 1 188 ? -11.07 -22.453 9.086 1 98.88 188 LEU A C 1
ATOM 1444 O O . LEU A 1 188 ? -12.117 -22 9.555 1 98.88 188 LEU A O 1
ATOM 1448 N N . GLU A 1 189 ? -10.906 -23.719 8.922 1 98.62 189 GLU A N 1
ATOM 1449 C CA . GLU A 1 189 ? -11.906 -24.719 9.289 1 98.62 189 GLU A CA 1
ATOM 1450 C C . GLU A 1 189 ? -12.18 -24.688 10.789 1 98.62 189 GLU A C 1
ATOM 1452 O O . GLU A 1 189 ? -13.32 -24.859 11.227 1 98.62 189 GLU A O 1
ATOM 1457 N N . LEU A 1 190 ? -11.156 -24.422 11.539 1 98.56 190 LEU A N 1
ATOM 1458 C CA . LEU A 1 190 ? -11.258 -24.375 12.992 1 98.56 190 LEU A CA 1
ATOM 1459 C C . LEU A 1 190 ? -11.742 -23.016 13.453 1 98.56 190 LEU A C 1
ATOM 1461 O O . LEU A 1 190 ? -11.961 -22.797 14.648 1 98.56 190 LEU A O 1
ATOM 1465 N N . HIS A 1 191 ? -11.812 -22.094 12.539 1 98.69 191 HIS A N 1
ATOM 1466 C CA . HIS A 1 191 ? -12.141 -20.719 12.852 1 98.69 191 HIS A CA 1
ATOM 1467 C C . HIS A 1 191 ? -11.18 -20.141 13.891 1 98.69 191 HIS A C 1
ATOM 1469 O O . HIS A 1 191 ? -11.602 -19.438 14.812 1 98.69 191 HIS A O 1
ATOM 1475 N N . ASP A 1 192 ? -9.984 -20.531 13.812 1 98.75 192 ASP A N 1
ATOM 1476 C CA . ASP A 1 192 ? -8.938 -20.047 14.711 1 98.75 192 ASP A CA 1
ATOM 1477 C C . ASP A 1 192 ? -8.242 -18.828 14.125 1 98.75 192 ASP A C 1
ATOM 1479 O O . ASP A 1 192 ? -7.363 -18.953 13.266 1 98.75 192 ASP A O 1
ATOM 1483 N N . GLU A 1 193 ? -8.555 -17.703 14.648 1 98.69 193 GLU A N 1
ATOM 1484 C CA . GLU A 1 193 ? -8.062 -16.422 14.133 1 98.69 193 GLU A CA 1
ATOM 1485 C C . GLU A 1 193 ? -6.543 -16.344 14.227 1 98.69 193 GLU A C 1
ATOM 1487 O O . GLU A 1 193 ? -5.875 -15.977 13.266 1 98.69 193 GLU A O 1
ATOM 1492 N N . ALA A 1 194 ? -6.02 -16.656 15.375 1 98.81 194 ALA A N 1
ATOM 1493 C CA . ALA A 1 194 ? -4.586 -16.516 15.625 1 98.81 194 ALA A CA 1
ATOM 1494 C C . ALA A 1 194 ? -3.785 -17.469 14.734 1 98.81 194 ALA A C 1
ATOM 1496 O O . ALA A 1 194 ? -2.762 -17.078 14.172 1 98.81 194 ALA A O 1
ATOM 1497 N N . LEU A 1 195 ? -4.254 -18.641 14.586 1 98.81 195 LEU A N 1
ATOM 1498 C CA . LEU A 1 195 ? -3.568 -19.625 13.742 1 98.81 195 LEU A CA 1
ATOM 1499 C C . LEU A 1 195 ? -3.637 -19.219 12.273 1 98.81 195 LEU A C 1
ATOM 1501 O O . LEU A 1 195 ? -2.66 -19.375 11.539 1 98.81 195 LEU A O 1
ATOM 1505 N N . ALA A 1 196 ? -4.801 -18.75 11.82 1 98.94 196 ALA A N 1
ATOM 1506 C CA . ALA A 1 196 ? -4.941 -18.297 10.438 1 98.94 196 ALA A CA 1
ATOM 1507 C C . ALA A 1 196 ? -3.998 -17.141 10.133 1 98.94 196 ALA A C 1
ATOM 1509 O O . ALA A 1 196 ? -3.342 -17.109 9.094 1 98.94 196 ALA A O 1
ATOM 1510 N N . ARG A 1 197 ? -3.928 -16.203 11.078 1 98.88 197 ARG A N 1
ATOM 1511 C CA . ARG A 1 197 ? -3.027 -15.07 10.938 1 98.88 197 ARG A CA 1
ATOM 1512 C C . ARG A 1 197 ? -1.582 -15.523 10.773 1 98.88 197 ARG A C 1
ATOM 1514 O O . ARG A 1 197 ? -0.894 -15.109 9.836 1 98.88 197 ARG A O 1
ATOM 1521 N N . SER A 1 198 ? -1.15 -16.344 11.695 1 98.88 198 SER A N 1
ATOM 1522 C CA . SER A 1 198 ? 0.245 -16.766 11.695 1 98.88 198 SER A CA 1
ATOM 1523 C C . SER A 1 198 ? 0.562 -17.609 10.453 1 98.88 198 SER A C 1
ATOM 1525 O O . SER A 1 198 ? 1.6 -17.406 9.82 1 98.88 198 SER A O 1
ATOM 1527 N N . ALA A 1 199 ? -0.318 -18.547 10.062 1 98.88 199 ALA A N 1
ATOM 1528 C CA . ALA A 1 199 ? -0.093 -19.406 8.906 1 98.88 199 ALA A CA 1
ATOM 1529 C C . ALA A 1 199 ? 0.03 -18.594 7.621 1 98.88 199 ALA A C 1
ATOM 1531 O O . ALA A 1 199 ? 0.948 -18.812 6.828 1 98.88 199 ALA A O 1
ATOM 1532 N N . MET A 1 200 ? -0.845 -17.672 7.445 1 98.88 200 MET A N 1
ATOM 1533 C CA . MET A 1 200 ? -0.812 -16.859 6.234 1 98.88 200 MET A CA 1
ATOM 1534 C C . MET A 1 200 ? 0.402 -15.938 6.234 1 98.88 200 MET A C 1
ATOM 1536 O O . MET A 1 200 ? 1.078 -15.789 5.215 1 98.88 200 MET A O 1
ATOM 1540 N N . SER A 1 201 ? 0.632 -15.258 7.375 1 98.81 201 SER A N 1
ATOM 1541 C CA . SER A 1 201 ? 1.784 -14.367 7.473 1 98.81 201 SER A CA 1
ATOM 1542 C C . SER A 1 201 ? 3.082 -15.109 7.168 1 98.81 201 SER A C 1
ATOM 1544 O O . SER A 1 201 ? 3.926 -14.617 6.422 1 98.81 201 SER A O 1
ATOM 1546 N N . GLU A 1 202 ? 3.246 -16.281 7.746 1 98.75 202 GLU A N 1
ATOM 1547 C CA . GLU A 1 202 ? 4.441 -17.078 7.52 1 98.75 202 GLU A CA 1
ATOM 1548 C C . GLU A 1 202 ? 4.555 -17.5 6.055 1 98.75 202 GLU A C 1
ATOM 1550 O O . GLU A 1 202 ? 5.637 -17.453 5.473 1 98.75 202 GLU A O 1
ATOM 1555 N N . HIS A 1 203 ? 3.441 -17.922 5.414 1 98.5 203 HIS A N 1
ATOM 1556 C CA . HIS A 1 203 ? 3.408 -18.328 4.012 1 98.5 203 HIS A CA 1
ATOM 1557 C C . HIS A 1 203 ? 3.871 -17.188 3.1 1 98.5 203 HIS A C 1
ATOM 1559 O O . HIS A 1 203 ? 4.734 -17.391 2.242 1 98.5 203 HIS A O 1
ATOM 1565 N N . LEU A 1 204 ? 3.375 -16.031 3.32 1 97.56 204 LEU A N 1
ATOM 1566 C CA . LEU A 1 204 ? 3.693 -14.883 2.473 1 97.56 204 LEU A CA 1
ATOM 1567 C C . LEU A 1 204 ? 5.125 -14.422 2.705 1 97.56 204 LEU A C 1
ATOM 1569 O O . LEU A 1 204 ? 5.844 -14.102 1.754 1 97.56 204 LEU A O 1
ATOM 1573 N N . ALA A 1 205 ? 5.566 -14.414 3.961 1 97.75 205 ALA A N 1
ATOM 1574 C CA . ALA A 1 205 ? 6.938 -14.008 4.266 1 97.75 205 ALA A CA 1
ATOM 1575 C C . ALA A 1 205 ? 7.945 -15 3.697 1 97.75 205 ALA A C 1
ATOM 1577 O O . ALA A 1 205 ? 9.039 -14.617 3.279 1 97.75 205 ALA A O 1
ATOM 1578 N N . ALA A 1 206 ? 7.566 -16.234 3.637 1 97.31 206 ALA A N 1
ATOM 1579 C CA . ALA A 1 206 ? 8.461 -17.297 3.203 1 97.31 206 ALA A CA 1
ATOM 1580 C C . ALA A 1 206 ? 8.805 -17.172 1.721 1 97.31 206 ALA A C 1
ATOM 1582 O O . ALA A 1 206 ? 9.789 -17.734 1.248 1 97.31 206 ALA A O 1
ATOM 1583 N N . GLY A 1 207 ? 8.047 -16.484 0.983 1 95.88 207 GLY A N 1
ATOM 1584 C CA . GLY A 1 207 ? 8.289 -16.344 -0.445 1 95.88 207 GLY A CA 1
ATOM 1585 C C . GLY A 1 207 ? 9.438 -15.406 -0.77 1 95.88 207 GLY A C 1
ATOM 1586 O O . GLY A 1 207 ? 9.953 -15.414 -1.891 1 95.88 207 GLY A O 1
ATOM 1587 N N . ALA A 1 208 ? 9.922 -14.648 0.226 1 95.69 208 ALA A N 1
ATOM 1588 C CA . ALA A 1 208 ? 10.914 -13.609 -0.029 1 95.69 208 ALA A CA 1
ATOM 1589 C C . ALA A 1 208 ? 12.242 -14.219 -0.473 1 95.69 208 ALA A C 1
ATOM 1591 O O . ALA A 1 208 ? 12.758 -13.891 -1.545 1 95.69 208 ALA A O 1
ATOM 1592 N N . VAL A 1 209 ? 12.789 -15.141 0.292 1 96.38 209 VAL A N 1
ATOM 1593 C CA . VAL A 1 209 ? 14.133 -15.664 0.053 1 96.38 209 VAL A CA 1
ATOM 1594 C C . VAL A 1 209 ? 14.164 -16.422 -1.276 1 96.38 209 VAL A C 1
ATOM 1596 O O . VAL A 1 209 ? 15.008 -16.141 -2.133 1 96.38 209 VAL A O 1
ATOM 1599 N N . PRO A 1 210 ? 13.203 -17.359 -1.529 1 95.69 210 PRO A N 1
ATOM 1600 C CA . PRO A 1 210 ? 13.203 -18.031 -2.83 1 95.69 210 PRO A CA 1
ATOM 1601 C C . PRO A 1 210 ? 13.078 -17.062 -3.998 1 95.69 210 PRO A C 1
ATOM 1603 O O . PRO A 1 210 ? 13.695 -17.25 -5.043 1 95.69 210 PRO A O 1
ATOM 1606 N N . LEU A 1 211 ? 12.289 -16.062 -3.861 1 94.44 211 LEU A N 1
ATOM 1607 C CA . LEU A 1 211 ? 12.133 -15.086 -4.926 1 94.44 211 LEU A CA 1
ATOM 1608 C C . LEU A 1 211 ? 13.43 -14.312 -5.145 1 94.44 211 LEU A C 1
ATOM 1610 O O . LEU A 1 211 ? 13.836 -14.086 -6.289 1 94.44 211 LEU A O 1
ATOM 1614 N N . ILE A 1 212 ? 14.078 -13.867 -4.09 1 95.19 212 ILE A N 1
ATOM 1615 C CA . ILE A 1 212 ? 15.344 -13.148 -4.188 1 95.19 212 ILE A CA 1
ATOM 1616 C C . ILE A 1 212 ? 16.359 -14.008 -4.926 1 95.19 212 ILE A C 1
ATOM 1618 O O . ILE A 1 212 ? 17.031 -13.531 -5.848 1 95.19 212 ILE A O 1
ATOM 1622 N N . ASP A 1 213 ? 16.453 -15.281 -4.488 1 95.12 213 ASP A N 1
ATOM 1623 C CA . ASP A 1 213 ? 17.375 -16.188 -5.141 1 95.12 213 ASP A CA 1
ATOM 1624 C C . ASP A 1 213 ? 17.094 -16.297 -6.637 1 95.12 213 ASP A C 1
ATOM 1626 O O . ASP A 1 213 ? 18.016 -16.281 -7.457 1 95.12 213 ASP A O 1
ATOM 1630 N N . HIS A 1 214 ? 15.859 -16.406 -6.973 1 93.75 214 HIS A N 1
ATOM 1631 C CA . HIS A 1 214 ? 15.453 -16.484 -8.367 1 93.75 214 HIS A CA 1
ATOM 1632 C C . HIS A 1 214 ? 15.859 -15.234 -9.133 1 93.75 214 HIS A C 1
ATOM 1634 O O . HIS A 1 214 ? 16.391 -15.32 -10.242 1 93.75 214 HIS A O 1
ATOM 1640 N N . LEU A 1 215 ? 15.672 -14.109 -8.547 1 93.5 215 LEU A N 1
ATOM 1641 C CA . LEU A 1 215 ? 15.953 -12.828 -9.195 1 93.5 215 LEU A CA 1
ATOM 1642 C C . LEU A 1 215 ? 17.453 -12.594 -9.305 1 93.5 215 LEU A C 1
ATOM 1644 O O . LEU A 1 215 ? 17.922 -11.984 -10.273 1 93.5 215 LEU A O 1
ATOM 1648 N N . VAL A 1 216 ? 18.172 -13.047 -8.32 1 94.12 216 VAL A N 1
ATOM 1649 C CA . VAL A 1 216 ? 19.625 -12.969 -8.391 1 94.12 216 VAL A CA 1
ATOM 1650 C C . VAL A 1 216 ? 20.125 -13.789 -9.57 1 94.12 216 VAL A C 1
ATOM 1652 O O . VAL A 1 216 ? 20.969 -13.328 -10.344 1 94.12 216 VAL A O 1
ATOM 1655 N N . ALA A 1 217 ? 19.578 -14.953 -9.703 1 92.31 217 ALA A N 1
ATOM 1656 C CA . ALA A 1 217 ? 19.984 -15.836 -10.789 1 92.31 217 ALA A CA 1
ATOM 1657 C C . ALA A 1 217 ? 19.672 -15.203 -12.148 1 92.31 217 ALA A C 1
ATOM 1659 O O . ALA A 1 217 ? 20.359 -15.5 -13.141 1 92.31 217 ALA A O 1
ATOM 1660 N N . ARG A 1 218 ? 18.734 -14.305 -12.188 1 90.44 218 ARG A N 1
ATOM 1661 C CA . ARG A 1 218 ? 18.328 -13.672 -13.438 1 90.44 218 ARG A CA 1
ATOM 1662 C C . ARG A 1 218 ? 19.016 -12.328 -13.617 1 90.44 218 ARG A C 1
ATOM 1664 O O . ARG A 1 218 ? 18.797 -11.633 -14.609 1 90.44 218 ARG A O 1
ATOM 1671 N N . GLY A 1 219 ? 19.781 -11.898 -12.664 1 91.12 219 GLY A N 1
ATOM 1672 C CA . GLY A 1 219 ? 20.547 -10.656 -12.758 1 91.12 219 GLY A CA 1
ATOM 1673 C C . GLY A 1 219 ? 19.703 -9.43 -12.438 1 91.12 219 GLY A C 1
ATOM 1674 O O . GLY A 1 219 ? 20.094 -8.305 -12.773 1 91.12 219 GLY A O 1
ATOM 1675 N N . VAL A 1 220 ? 18.547 -9.656 -11.812 1 91.19 220 VAL A N 1
ATOM 1676 C CA . VAL A 1 220 ? 17.656 -8.562 -11.484 1 91.19 220 VAL A CA 1
ATOM 1677 C C . VAL A 1 220 ? 18.062 -7.938 -10.148 1 91.19 220 VAL A C 1
ATOM 1679 O O . VAL A 1 220 ? 18.156 -6.715 -10.031 1 91.19 220 VAL A O 1
ATOM 1682 N N . VAL A 1 221 ? 18.266 -8.758 -9.148 1 90.38 221 VAL A N 1
ATOM 1683 C CA . VAL A 1 221 ? 18.688 -8.305 -7.824 1 90.38 221 VAL A CA 1
ATOM 1684 C C . VAL A 1 221 ? 20.203 -8.414 -7.707 1 90.38 221 VAL A C 1
ATOM 1686 O O . VAL A 1 221 ? 20.781 -9.445 -8.039 1 90.38 221 VAL A O 1
ATOM 1689 N N . VAL A 1 222 ? 20.781 -7.207 -7.496 1 75.12 222 VAL A N 1
ATOM 1690 C CA . VAL A 1 222 ? 22.234 -7.238 -7.305 1 75.12 222 VAL A CA 1
ATOM 1691 C C . VAL A 1 222 ? 22.547 -7.504 -5.832 1 75.12 222 VAL A C 1
ATOM 1693 O O . VAL A 1 222 ? 21.875 -6.984 -4.941 1 75.12 222 VAL A O 1
ATOM 1696 N N . GLU A 1 223 ? 23.281 -8.586 -5.512 1 64.38 223 GLU A N 1
ATOM 1697 C CA . GLU A 1 223 ? 23.719 -8.922 -4.16 1 64.38 223 GLU A CA 1
ATOM 1698 C C . GLU A 1 223 ? 24.484 -7.766 -3.523 1 64.38 223 GLU A C 1
ATOM 1700 O O . GLU A 1 223 ? 25.312 -7.125 -4.18 1 64.38 223 GLU A O 1
ATOM 1705 N N . SER A 1 224 ? 23.828 -6.887 -2.914 1 53.5 224 SER A N 1
ATOM 1706 C CA . SER A 1 224 ? 24.672 -5.902 -2.25 1 53.5 224 SER A CA 1
ATOM 1707 C C . SER A 1 224 ? 25.844 -6.57 -1.546 1 53.5 224 SER A C 1
ATOM 1709 O O . SER A 1 224 ? 25.688 -7.621 -0.925 1 53.5 224 SER A O 1
ATOM 1711 N N . ASP A 1 225 ? 27.062 -6.387 -2.016 1 41.84 225 ASP A N 1
ATOM 1712 C CA . ASP A 1 225 ? 28.25 -6.742 -1.235 1 41.84 225 ASP A CA 1
ATOM 1713 C C . ASP A 1 225 ? 28.062 -6.387 0.238 1 41.84 225 ASP A C 1
ATOM 1715 O O . ASP A 1 225 ? 27.438 -5.375 0.562 1 41.84 225 ASP A O 1
ATOM 1719 N N . MET B 1 1 ? 5.121 31.094 -32.031 1 23.53 1 MET B N 1
ATOM 1720 C CA . MET B 1 1 ? 4.957 31.297 -30.594 1 23.53 1 MET B CA 1
ATOM 1721 C C . MET B 1 1 ? 4.828 29.953 -29.875 1 23.53 1 MET B C 1
ATOM 1723 O O . MET B 1 1 ? 3.816 29.266 -30.016 1 23.53 1 MET B O 1
ATOM 1727 N N . SER B 1 2 ? 5.91 29.109 -29.797 1 26 2 SER B N 1
ATOM 1728 C CA . SER B 1 2 ? 6.133 27.719 -29.438 1 26 2 SER B CA 1
ATOM 1729 C C . SER B 1 2 ? 5.641 27.422 -28.016 1 26 2 SER B C 1
ATOM 1731 O O . SER B 1 2 ? 6.074 28.062 -27.062 1 26 2 SER B O 1
ATOM 1733 N N . ASN B 1 3 ? 4.258 27.281 -27.906 1 27.59 3 ASN B N 1
ATOM 1734 C CA . ASN B 1 3 ? 3.631 27.359 -26.578 1 27.59 3 ASN B CA 1
ATOM 1735 C C . ASN B 1 3 ? 4.273 26.391 -25.594 1 27.59 3 ASN B C 1
ATOM 1737 O O . ASN B 1 3 ? 4.191 25.172 -25.781 1 27.59 3 ASN B O 1
ATOM 1741 N N . PRO B 1 4 ? 5.477 26.75 -25.094 1 30.16 4 PRO B N 1
ATOM 1742 C CA . PRO B 1 4 ? 6.406 26.031 -24.219 1 30.16 4 PRO B CA 1
ATOM 1743 C C . PRO B 1 4 ? 5.691 25.156 -23.188 1 30.16 4 PRO B C 1
ATOM 1745 O O . PRO B 1 4 ? 6.227 24.125 -22.766 1 30.16 4 PRO B O 1
ATOM 1748 N N . ASP B 1 5 ? 4.676 25.734 -22.594 1 29.55 5 ASP B N 1
ATOM 1749 C CA . ASP B 1 5 ? 4.273 25.375 -21.234 1 29.55 5 ASP B CA 1
ATOM 1750 C C . ASP B 1 5 ? 3.65 23.984 -21.188 1 29.55 5 ASP B C 1
ATOM 1752 O O . ASP B 1 5 ? 2.893 23.672 -20.281 1 29.55 5 ASP B O 1
ATOM 1756 N N . PHE B 1 6 ? 3.475 23.328 -22.359 1 29.78 6 PHE B N 1
ATOM 1757 C CA . PHE B 1 6 ? 2.844 22.016 -22.25 1 29.78 6 PHE B CA 1
ATOM 1758 C C . PHE B 1 6 ? 3.672 21.094 -21.359 1 29.78 6 PHE B C 1
ATOM 1760 O O . PHE B 1 6 ? 4.27 20.141 -21.844 1 29.78 6 PHE B O 1
ATOM 1767 N N . ALA B 1 7 ? 4.797 21.516 -20.781 1 33.12 7 ALA B N 1
ATOM 1768 C CA . ALA B 1 7 ? 5.344 20.625 -19.75 1 33.12 7 ALA B CA 1
ATOM 1769 C C . ALA B 1 7 ? 4.234 19.859 -19.031 1 33.12 7 ALA B C 1
ATOM 1771 O O . ALA B 1 7 ? 3.391 20.469 -18.375 1 33.12 7 ALA B O 1
ATOM 1772 N N . ALA B 1 8 ? 3.459 18.859 -19.578 1 39.75 8 ALA B N 1
ATOM 1773 C CA . ALA B 1 8 ? 2.4 17.891 -19.281 1 39.75 8 ALA B CA 1
ATOM 1774 C C . ALA B 1 8 ? 2.363 17.578 -17.781 1 39.75 8 ALA B C 1
ATOM 1776 O O . ALA B 1 8 ? 3.281 16.953 -17.25 1 39.75 8 ALA B O 1
ATOM 1777 N N . ARG B 1 9 ? 2 18.406 -16.641 1 43.97 9 ARG B N 1
ATOM 1778 C CA . ARG B 1 9 ? 2.07 18.625 -15.195 1 43.97 9 ARG B CA 1
ATOM 1779 C C . ARG B 1 9 ? 1.551 17.422 -14.422 1 43.97 9 ARG B C 1
ATOM 1781 O O . ARG B 1 9 ? 0.339 17.234 -14.305 1 43.97 9 ARG B O 1
ATOM 1788 N N . PRO B 1 10 ? 1.976 16.188 -14.578 1 53.62 10 PRO B N 1
ATOM 1789 C CA . PRO B 1 10 ? 1.766 15.133 -13.578 1 53.62 10 PRO B CA 1
ATOM 1790 C C . PRO B 1 10 ? 1.173 15.664 -12.273 1 53.62 10 PRO B C 1
ATOM 1792 O O . PRO B 1 10 ? 0.355 14.992 -11.648 1 53.62 10 PRO B O 1
ATOM 1795 N N . HIS B 1 11 ? 1.238 16.844 -12.109 1 71.75 11 HIS B N 1
ATOM 1796 C CA . HIS B 1 11 ? 0.9 17.594 -10.898 1 71.75 11 HIS B CA 1
ATOM 1797 C C . HIS B 1 11 ? -0.577 17.969 -10.875 1 71.75 11 HIS B C 1
ATOM 1799 O O . HIS B 1 11 ? -1.214 17.938 -9.82 1 71.75 11 HIS B O 1
ATOM 1805 N N . LEU B 1 12 ? -1.144 17.953 -12.219 1 86.06 12 LEU B N 1
ATOM 1806 C CA . LEU B 1 12 ? -2.525 18.438 -12.188 1 86.06 12 LEU B CA 1
ATOM 1807 C C . LEU B 1 12 ? -3.469 17.312 -11.75 1 86.06 12 LEU B C 1
ATOM 1809 O O . LEU B 1 12 ? -4.406 17.562 -10.984 1 86.06 12 LEU B O 1
ATOM 1813 N N . SER B 1 13 ? -3.182 16.094 -12.25 1 88.69 13 SER B N 1
ATOM 1814 C CA . SER B 1 13 ? -3.982 14.938 -11.836 1 88.69 13 SER B CA 1
ATOM 1815 C C . SER B 1 13 ? -3.898 14.711 -10.336 1 88.69 13 SER B C 1
ATOM 1817 O O . SER B 1 13 ? -4.898 14.391 -9.688 1 88.69 13 SER B O 1
ATOM 1819 N N . ASP B 1 14 ? -2.732 14.922 -9.867 1 87.44 14 ASP B N 1
ATOM 1820 C CA . ASP B 1 14 ? -2.545 14.773 -8.422 1 87.44 14 ASP B CA 1
ATOM 1821 C C . ASP B 1 14 ? -3.346 15.82 -7.656 1 87.44 14 ASP B C 1
ATOM 1823 O O . ASP B 1 14 ? -3.924 15.523 -6.609 1 87.44 14 ASP B O 1
ATOM 1827 N N . ASP B 1 15 ? -3.348 16.984 -8.203 1 91.75 15 ASP B N 1
ATOM 1828 C CA . ASP B 1 15 ? -4.105 18.062 -7.582 1 91.75 15 ASP B CA 1
ATOM 1829 C C . ASP B 1 15 ? -5.602 17.781 -7.609 1 91.75 15 ASP B C 1
ATOM 1831 O O . ASP B 1 15 ? -6.305 18.016 -6.625 1 91.75 15 ASP B O 1
ATOM 1835 N N . VAL B 1 16 ? -6.039 17.312 -8.688 1 93.62 16 VAL B N 1
ATOM 1836 C CA . VAL B 1 16 ? -7.449 16.969 -8.828 1 93.62 16 VAL B CA 1
ATOM 1837 C C . VAL B 1 16 ? -7.809 15.844 -7.852 1 93.62 16 VAL B C 1
ATOM 1839 O O . VAL B 1 16 ? -8.836 15.914 -7.176 1 93.62 16 VAL B O 1
ATOM 1842 N N . ALA B 1 17 ? -6.938 14.844 -7.766 1 92.69 17 ALA B N 1
ATOM 1843 C CA . ALA B 1 17 ? -7.168 13.742 -6.836 1 92.69 17 ALA B CA 1
ATOM 1844 C C . ALA B 1 17 ? -7.238 14.242 -5.398 1 92.69 17 ALA B C 1
ATOM 1846 O O . ALA B 1 17 ? -8.109 13.836 -4.629 1 92.69 17 ALA B O 1
ATOM 1847 N N . ARG B 1 18 ? -6.32 15.117 -5.098 1 91.12 18 ARG B N 1
ATOM 1848 C CA . ARG B 1 18 ? -6.301 15.695 -3.756 1 91.12 18 ARG B CA 1
ATOM 1849 C C . ARG B 1 18 ? -7.598 16.438 -3.459 1 91.12 18 ARG B C 1
ATOM 1851 O O . ARG B 1 18 ? -8.133 16.328 -2.354 1 91.12 18 ARG B O 1
ATOM 1858 N N . LEU B 1 19 ? -8.062 17.172 -4.375 1 92.5 19 LEU B N 1
ATOM 1859 C CA . LEU B 1 19 ? -9.305 17.922 -4.219 1 92.5 19 LEU B CA 1
ATOM 1860 C C . LEU B 1 19 ? -10.477 16.969 -3.975 1 92.5 19 LEU B C 1
ATOM 1862 O O . LEU B 1 19 ? -11.266 17.172 -3.053 1 92.5 19 LEU B O 1
ATOM 1866 N N . ILE B 1 20 ? -10.57 15.945 -4.723 1 93.75 20 ILE B N 1
ATOM 1867 C CA . ILE B 1 20 ? -11.672 15 -4.605 1 93.75 20 ILE B CA 1
ATOM 1868 C C . ILE B 1 20 ? -11.586 14.273 -3.262 1 93.75 20 ILE B C 1
ATOM 1870 O O . ILE B 1 20 ? -12.602 14.102 -2.58 1 93.75 20 ILE B O 1
ATOM 1874 N N . ARG B 1 21 ? -10.383 13.906 -2.877 1 93.38 21 ARG B N 1
ATOM 1875 C CA . ARG B 1 21 ? -10.18 13.297 -1.565 1 93.38 21 ARG B CA 1
ATOM 1876 C C . ARG B 1 21 ? -10.695 14.211 -0.457 1 93.38 21 ARG B C 1
ATOM 1878 O O . ARG B 1 21 ? -11.406 13.758 0.444 1 93.38 21 ARG B O 1
ATOM 1885 N N . SER B 1 22 ? -10.305 15.414 -0.593 1 92.19 22 SER B N 1
ATOM 1886 C CA . SER B 1 22 ? -10.734 16.375 0.412 1 92.19 22 SER B CA 1
ATOM 1887 C C . SER B 1 22 ? -12.258 16.484 0.472 1 92.19 22 SER B C 1
ATOM 1889 O O . SER B 1 22 ? -12.836 16.516 1.559 1 92.19 22 SER B O 1
ATOM 1891 N N . ARG B 1 23 ? -12.891 16.453 -0.653 1 93.19 23 ARG B N 1
ATOM 1892 C CA . ARG B 1 23 ? -14.344 16.562 -0.703 1 93.19 23 ARG B CA 1
ATOM 1893 C C . ARG B 1 23 ? -15.016 15.32 -0.141 1 93.19 23 ARG B C 1
ATOM 1895 O O . ARG B 1 23 ? -16.078 15.398 0.465 1 93.19 23 ARG B O 1
ATOM 1902 N N . ILE B 1 24 ? -14.367 14.227 -0.308 1 93.25 24 ILE B N 1
ATOM 1903 C CA . ILE B 1 24 ? -14.891 12.984 0.25 1 93.25 24 ILE B CA 1
ATOM 1904 C C . ILE B 1 24 ? -14.773 13.008 1.772 1 93.25 24 ILE B C 1
ATOM 1906 O O . ILE B 1 24 ? -15.75 12.75 2.482 1 93.25 24 ILE B O 1
ATOM 1910 N N . PHE B 1 25 ? -13.68 13.469 2.299 1 92.56 25 PHE B N 1
ATOM 1911 C CA . PHE B 1 25 ? -13.398 13.336 3.723 1 92.56 25 PHE B CA 1
ATOM 1912 C C . PHE B 1 25 ? -13.992 14.5 4.504 1 92.56 25 PHE B C 1
ATOM 1914 O O . PHE B 1 25 ? -14.125 14.438 5.727 1 92.56 25 PHE B O 1
ATOM 1921 N N . ASP B 1 26 ? -14.312 15.555 3.834 1 91.56 26 ASP B N 1
ATOM 1922 C CA . ASP B 1 26 ? -14.969 16.641 4.566 1 91.56 26 ASP B CA 1
ATOM 1923 C C . ASP B 1 26 ? -16.484 16.531 4.461 1 91.56 26 ASP B C 1
ATOM 1925 O O . ASP B 1 26 ? -17.219 17.375 4.984 1 91.56 26 ASP B O 1
ATOM 1929 N N . GLY B 1 27 ? -16.953 15.562 3.658 1 91.56 27 GLY B N 1
ATOM 1930 C CA . GLY B 1 27 ? -18.375 15.266 3.609 1 91.56 27 GLY B CA 1
ATOM 1931 C C . GLY B 1 27 ? -19.078 15.922 2.439 1 91.56 27 GLY B C 1
ATOM 1932 O O . GLY B 1 27 ? -20.266 15.68 2.215 1 91.56 27 GLY B O 1
ATOM 1933 N N . SER B 1 28 ? -18.438 16.688 1.662 1 93.62 28 SER B N 1
ATOM 1934 C CA . SER B 1 28 ? -19.047 17.344 0.511 1 93.62 28 SER B CA 1
ATOM 1935 C C . SER B 1 28 ? -19.453 16.328 -0.555 1 93.62 28 SER B C 1
ATOM 1937 O O . SER B 1 28 ? -20.438 16.547 -1.271 1 93.62 28 SER B O 1
ATOM 1939 N N . TYR B 1 29 ? -18.672 15.359 -0.78 1 94.25 29 TYR B N 1
ATOM 1940 C CA . TYR B 1 29 ? -19.031 14.203 -1.604 1 94.25 29 TYR B CA 1
ATOM 1941 C C . TYR B 1 29 ? -19.469 13.031 -0.739 1 94.25 29 TYR B C 1
ATOM 1943 O O . TYR B 1 29 ? -18.641 12.305 -0.196 1 94.25 29 TYR B O 1
ATOM 1951 N N . ALA B 1 30 ? -20.75 12.898 -0.605 1 93.44 30 ALA B N 1
ATOM 1952 C CA . ALA B 1 30 ? -21.312 11.844 0.224 1 93.44 30 ALA B CA 1
ATOM 1953 C C . ALA B 1 30 ? -21.203 10.484 -0.464 1 93.44 30 ALA B C 1
ATOM 1955 O O . ALA B 1 30 ? -21.156 10.406 -1.694 1 93.44 30 ALA B O 1
ATOM 1956 N N . ALA B 1 31 ? -21.141 9.453 0.389 1 93.62 31 ALA B N 1
ATOM 1957 C CA . ALA B 1 31 ? -21.188 8.109 -0.17 1 93.62 31 ALA B CA 1
ATOM 1958 C C . ALA B 1 31 ? -22.375 7.938 -1.107 1 93.62 31 ALA B C 1
ATOM 1960 O O . ALA B 1 31 ? -23.484 8.391 -0.806 1 93.62 31 ALA B O 1
ATOM 1961 N N . GLY B 1 32 ? -22.078 7.375 -2.271 1 92.94 32 GLY B N 1
ATOM 1962 C CA . GLY B 1 32 ? -23.141 7.133 -3.229 1 92.94 32 GLY B CA 1
ATOM 1963 C C . GLY B 1 32 ? -23.281 8.234 -4.27 1 92.94 32 GLY B C 1
ATOM 1964 O O . GLY B 1 32 ? -23.906 8.039 -5.305 1 92.94 32 GLY B O 1
ATOM 1965 N N . THR B 1 33 ? -22.672 9.391 -4.004 1 92.81 33 THR B N 1
ATOM 1966 C CA . THR B 1 33 ? -22.719 10.477 -4.98 1 92.81 33 THR B CA 1
ATOM 1967 C C . THR B 1 33 ? -21.859 10.133 -6.195 1 92.81 33 THR B C 1
ATOM 1969 O O . THR B 1 33 ? -20.781 9.531 -6.062 1 92.81 33 THR B O 1
ATOM 1972 N N . TYR B 1 34 ? -22.297 10.586 -7.352 1 93.94 34 TYR B N 1
ATOM 1973 C CA . TYR B 1 34 ? -21.578 10.328 -8.594 1 93.94 34 TYR B CA 1
ATOM 1974 C C . TYR B 1 34 ? -20.719 11.523 -8.984 1 93.94 34 TYR B C 1
ATOM 1976 O O . TYR B 1 34 ? -21.172 12.664 -8.945 1 93.94 34 TYR B O 1
ATOM 1984 N N . VAL B 1 35 ? -19.531 11.195 -9.258 1 93.12 35 VAL B N 1
ATOM 1985 C CA . VAL B 1 35 ? -18.609 12.164 -9.828 1 93.12 35 VAL B CA 1
ATOM 1986 C C . VAL B 1 35 ? -18.453 11.922 -11.328 1 93.12 35 VAL B C 1
ATOM 1988 O O . VAL B 1 35 ? -17.891 10.914 -11.75 1 93.12 35 VAL B O 1
ATOM 1991 N N . ARG B 1 36 ? -18.938 12.852 -12.109 1 91.44 36 ARG B N 1
ATOM 1992 C CA . ARG B 1 36 ? -18.906 12.719 -13.562 1 91.44 36 ARG B CA 1
ATOM 1993 C C . ARG B 1 36 ? -17.703 13.438 -14.148 1 91.44 36 ARG B C 1
ATOM 1995 O O . ARG B 1 36 ? -17.438 14.602 -13.828 1 91.44 36 ARG B O 1
ATOM 2002 N N . LEU B 1 37 ? -17.078 12.719 -14.93 1 90.12 37 LEU B N 1
ATOM 2003 C CA . LEU B 1 37 ? -15.828 13.18 -15.516 1 90.12 37 LEU B CA 1
ATOM 2004 C C . LEU B 1 37 ? -16.016 14.531 -16.203 1 90.12 37 LEU B C 1
ATOM 2006 O O . LEU B 1 37 ? -15.32 15.5 -15.867 1 90.12 37 LEU B O 1
ATOM 2010 N N . ASP B 1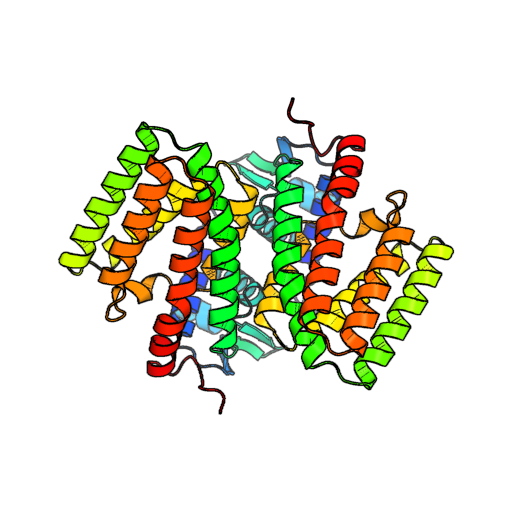 38 ? -17.031 14.68 -17.047 1 91.69 38 ASP B N 1
ATOM 2011 C CA . ASP B 1 38 ? -17.25 15.875 -17.859 1 91.69 38 ASP B CA 1
ATOM 2012 C C . ASP B 1 38 ? -17.656 17.062 -16.984 1 91.69 38 ASP B C 1
ATOM 2014 O O . ASP B 1 38 ? -17.188 18.172 -17.172 1 91.69 38 ASP B O 1
ATOM 2018 N N . GLN B 1 39 ? -18.453 16.812 -16.109 1 93.12 39 GLN B N 1
ATOM 2019 C CA . GLN B 1 39 ? -18.938 17.859 -15.227 1 93.12 39 GLN B CA 1
ATOM 2020 C C . GLN B 1 39 ? -17.812 18.406 -14.352 1 93.12 39 GLN B C 1
ATOM 2022 O O . GLN B 1 39 ? -17.688 19.625 -14.18 1 93.12 39 GLN B O 1
ATOM 2027 N N . LEU B 1 40 ? -17.016 17.516 -13.805 1 93.94 40 LEU B N 1
ATOM 2028 C CA . LEU B 1 40 ? -15.922 17.953 -12.945 1 93.94 40 LEU B CA 1
ATOM 2029 C C . LEU B 1 40 ? -14.867 18.719 -13.742 1 93.94 40 LEU B C 1
ATOM 2031 O O . LEU B 1 40 ? -14.328 19.719 -13.281 1 93.94 40 LEU B O 1
ATOM 2035 N N . ALA B 1 41 ? -14.57 18.219 -14.875 1 95 41 ALA B N 1
ATOM 2036 C CA . ALA B 1 41 ? -13.633 18.922 -15.758 1 95 41 ALA B CA 1
ATOM 2037 C C . ALA B 1 41 ? -14.109 20.344 -16.047 1 95 41 ALA B C 1
ATOM 2039 O O . ALA B 1 41 ? -13.32 21.281 -15.977 1 95 41 ALA B O 1
ATOM 2040 N N . ALA B 1 42 ? -15.383 20.453 -16.328 1 96.31 42 ALA B N 1
ATOM 2041 C CA . ALA B 1 42 ? -15.977 21.766 -16.594 1 96.31 42 ALA B CA 1
ATOM 2042 C C . ALA B 1 42 ? -15.906 22.656 -15.367 1 96.31 42 ALA B C 1
ATOM 2044 O O . ALA B 1 42 ? -15.547 23.844 -15.469 1 96.31 42 ALA B O 1
ATOM 2045 N N . GLU B 1 43 ? -16.203 22.109 -14.273 1 94.94 43 GLU B N 1
ATOM 2046 C CA . GLU B 1 43 ? -16.156 22.844 -13.016 1 94.94 43 GLU B CA 1
ATOM 2047 C C . GLU B 1 43 ? -14.758 23.391 -12.742 1 94.94 43 GLU B C 1
ATOM 2049 O O . GLU B 1 43 ? -14.617 24.516 -12.266 1 94.94 43 GLU B O 1
ATOM 2054 N N . LEU B 1 44 ? -13.789 22.594 -13.086 1 95.69 44 LEU B N 1
ATOM 2055 C CA . LEU B 1 44 ? -12.414 22.953 -12.75 1 95.69 44 LEU B CA 1
ATOM 2056 C C . LEU B 1 44 ? -11.766 23.719 -13.898 1 95.69 44 LEU B C 1
ATOM 2058 O O . LEU B 1 44 ? -10.656 24.25 -13.75 1 95.69 44 LEU B O 1
ATOM 2062 N N . GLY B 1 45 ? -12.359 23.75 -15.016 1 96.31 45 GLY B N 1
ATOM 2063 C CA . GLY B 1 45 ? -11.836 24.469 -16.172 1 96.31 45 GLY B CA 1
ATOM 2064 C C . GLY B 1 45 ? -10.625 23.797 -16.781 1 96.31 45 GLY B C 1
ATOM 2065 O O . GLY B 1 45 ? -9.68 24.469 -17.203 1 96.31 45 GLY B O 1
ATOM 2066 N N . ILE B 1 46 ? -10.625 22.5 -16.734 1 94.81 46 ILE B N 1
ATOM 2067 C CA . ILE B 1 46 ? -9.5 21.75 -17.297 1 94.81 46 ILE B CA 1
ATOM 2068 C C . ILE B 1 46 ? -10.016 20.656 -18.219 1 94.81 46 ILE B C 1
ATOM 2070 O O . ILE B 1 46 ? -11.227 20.453 -18.328 1 94.81 46 ILE B O 1
ATOM 2074 N N . SER B 1 47 ? -9.117 20.062 -18.922 1 91.62 47 SER B N 1
ATOM 2075 C CA . SER B 1 47 ? -9.484 18.984 -19.812 1 91.62 47 SER B CA 1
ATOM 2076 C C . SER B 1 47 ? -9.844 17.719 -19.047 1 91.62 47 SER B C 1
ATOM 2078 O O . SER B 1 47 ? -9.539 17.609 -17.859 1 91.62 47 SER B O 1
ATOM 2080 N N . VAL B 1 48 ? -10.406 16.781 -19.734 1 89.62 48 VAL B N 1
ATOM 2081 C CA . VAL B 1 48 ? -10.906 15.57 -19.094 1 89.62 48 VAL B CA 1
ATOM 2082 C C . VAL B 1 48 ? -9.742 14.648 -18.75 1 89.62 48 VAL B C 1
ATOM 2084 O O . VAL B 1 48 ? -9.859 13.812 -17.844 1 89.62 48 VAL B O 1
ATOM 2087 N N . THR B 1 49 ? -8.688 14.758 -19.344 1 84.12 49 THR B N 1
ATOM 2088 C CA . THR B 1 49 ? -7.59 13.805 -19.203 1 84.12 49 THR B CA 1
ATOM 2089 C C . THR B 1 49 ? -7.059 13.805 -17.766 1 84.12 49 THR B C 1
ATOM 2091 O O . THR B 1 49 ? -7.02 12.758 -17.125 1 84.12 49 THR B O 1
ATOM 2094 N N . PRO B 1 50 ? -6.664 14.914 -17.219 1 89.38 50 PRO B N 1
ATOM 2095 C CA . PRO B 1 50 ? -6.176 14.883 -15.836 1 89.38 50 PRO B CA 1
ATOM 2096 C C . PRO B 1 50 ? -7.25 14.461 -14.836 1 89.38 50 PRO B C 1
ATOM 2098 O O . PRO B 1 50 ? -6.941 13.836 -13.82 1 89.38 50 PRO B O 1
ATOM 2101 N N . VAL B 1 51 ? -8.484 14.781 -15.094 1 91.44 51 VAL B N 1
ATOM 2102 C CA . VAL B 1 51 ? -9.578 14.375 -14.219 1 91.44 51 VAL B CA 1
ATOM 2103 C C . VAL B 1 51 ? -9.727 12.859 -14.242 1 91.44 51 VAL B C 1
ATOM 2105 O O . VAL B 1 51 ? -9.867 12.227 -13.188 1 91.44 51 VAL B O 1
ATOM 2108 N N . ARG B 1 52 ? -9.656 12.336 -15.375 1 86.44 52 ARG B N 1
ATOM 2109 C CA . ARG B 1 52 ? -9.734 10.883 -15.523 1 86.44 52 ARG B CA 1
ATOM 2110 C C . ARG B 1 52 ? -8.602 10.195 -14.766 1 86.44 52 ARG B C 1
ATOM 2112 O O . ARG B 1 52 ? -8.828 9.211 -14.062 1 86.44 52 ARG B O 1
ATOM 2119 N N . GLU B 1 53 ? -7.461 10.695 -14.898 1 84.81 53 GLU B N 1
ATOM 2120 C CA . GLU B 1 53 ? -6.309 10.141 -14.203 1 84.81 53 GLU B CA 1
ATOM 2121 C C . GLU B 1 53 ? -6.488 10.211 -12.695 1 84.81 53 GLU B C 1
ATOM 2123 O O . GLU B 1 53 ? -6.168 9.258 -11.977 1 84.81 53 GLU B O 1
ATOM 2128 N N . ALA B 1 54 ? -6.996 11.258 -12.289 1 90.38 54 ALA B N 1
ATOM 2129 C CA . ALA B 1 54 ? -7.258 11.438 -10.867 1 90.38 54 ALA B CA 1
ATOM 2130 C C . ALA B 1 54 ? -8.289 10.43 -10.367 1 90.38 54 ALA B C 1
ATOM 2132 O O . ALA B 1 54 ? -8.117 9.828 -9.305 1 90.38 54 ALA B O 1
ATOM 2133 N N . LEU B 1 55 ? -9.336 10.273 -11.117 1 90.19 55 LEU B N 1
ATOM 2134 C CA . LEU B 1 55 ? -10.406 9.367 -10.734 1 90.19 55 LEU B CA 1
ATOM 2135 C C . LEU B 1 55 ? -9.914 7.922 -10.719 1 90.19 55 LEU B C 1
ATOM 2137 O O . LEU B 1 55 ? -10.305 7.141 -9.852 1 90.19 55 LEU B O 1
ATOM 2141 N N . PHE B 1 56 ? -9.008 7.621 -11.547 1 84.38 56 PHE B N 1
ATOM 2142 C CA . PHE B 1 56 ? -8.445 6.277 -11.562 1 84.38 56 PHE B CA 1
ATOM 2143 C C . PHE B 1 56 ? -7.57 6.043 -10.336 1 84.38 56 PHE B C 1
ATOM 2145 O O . PHE B 1 56 ? -7.598 4.961 -9.742 1 84.38 56 PHE B O 1
ATOM 2152 N N . ALA B 1 57 ? -6.82 7.016 -10.008 1 85.94 57 ALA B N 1
ATOM 2153 C CA . ALA B 1 57 ? -6.008 6.906 -8.797 1 85.94 57 ALA B CA 1
ATOM 2154 C C . ALA B 1 57 ? -6.879 6.703 -7.562 1 85.94 57 ALA B C 1
ATOM 2156 O O . ALA B 1 57 ? -6.578 5.863 -6.715 1 85.94 57 ALA B O 1
ATOM 2157 N N . LEU B 1 58 ? -7.977 7.418 -7.527 1 91.38 58 LEU B N 1
ATOM 2158 C CA . LEU B 1 58 ? -8.883 7.34 -6.387 1 91.38 58 LEU B CA 1
ATOM 2159 C C . LEU B 1 58 ? -9.617 6 -6.359 1 91.38 58 LEU B C 1
ATOM 2161 O O . LEU B 1 58 ? -9.93 5.48 -5.289 1 91.38 58 LEU B O 1
ATOM 2165 N N . ARG B 1 59 ? -9.836 5.473 -7.539 1 88.88 59 ARG B N 1
ATOM 2166 C CA . ARG B 1 59 ? -10.414 4.133 -7.621 1 88.88 59 ARG B CA 1
ATOM 2167 C C . ARG B 1 59 ? -9.453 3.092 -7.051 1 88.88 59 ARG B C 1
ATOM 2169 O O . ARG B 1 59 ? -9.867 2.209 -6.293 1 88.88 59 ARG B O 1
ATOM 2176 N N . ALA B 1 60 ? -8.211 3.264 -7.391 1 83.38 60 ALA B N 1
ATOM 2177 C CA . ALA B 1 60 ? -7.191 2.352 -6.883 1 83.38 60 ALA B CA 1
ATOM 2178 C C . ALA B 1 60 ? -7.07 2.453 -5.367 1 83.38 60 ALA B C 1
ATOM 2180 O O . ALA B 1 60 ? -6.75 1.469 -4.695 1 83.38 60 ALA B O 1
ATOM 2181 N N . GLU B 1 61 ? -7.434 3.58 -4.852 1 88.25 61 GLU B N 1
ATOM 2182 C CA . GLU B 1 61 ? -7.375 3.805 -3.41 1 88.25 61 GLU B CA 1
ATOM 2183 C C . GLU B 1 61 ? -8.633 3.293 -2.719 1 88.25 61 GLU B C 1
ATOM 2185 O O . GLU B 1 61 ? -8.711 3.266 -1.489 1 88.25 61 GLU B O 1
ATOM 2190 N N . GLY B 1 62 ? -9.664 2.988 -3.494 1 89.44 62 GLY B N 1
ATOM 2191 C CA . GLY B 1 62 ? -10.898 2.453 -2.941 1 89.44 62 GLY B CA 1
ATOM 2192 C C . GLY B 1 62 ? -11.852 3.529 -2.457 1 89.44 62 GLY B C 1
ATOM 2193 O O . GLY B 1 62 ? -12.711 3.27 -1.612 1 89.44 62 GLY B O 1
ATOM 2194 N N . LEU B 1 63 ? -11.672 4.742 -2.947 1 92.5 63 LEU B N 1
ATOM 2195 C CA . LEU B 1 63 ? -12.539 5.832 -2.504 1 92.5 63 LEU B CA 1
ATOM 2196 C C . LEU B 1 63 ? -13.734 5.988 -3.43 1 92.5 63 LEU B C 1
ATOM 2198 O O . LEU B 1 63 ? -14.758 6.559 -3.041 1 92.5 63 LEU B O 1
ATOM 2202 N N . ILE B 1 64 ? -13.547 5.527 -4.688 1 93.5 64 ILE B N 1
ATOM 2203 C CA . ILE B 1 64 ? -14.641 5.59 -5.652 1 93.5 64 ILE B CA 1
ATOM 2204 C C . ILE B 1 64 ? -14.688 4.293 -6.461 1 93.5 64 ILE B C 1
ATOM 2206 O O . ILE B 1 64 ? -13.719 3.525 -6.469 1 93.5 64 ILE B O 1
ATOM 2210 N N . ALA B 1 65 ? -15.766 3.99 -7.059 1 93.12 65 ALA B N 1
ATOM 2211 C CA . ALA B 1 65 ? -15.961 2.842 -7.938 1 93.12 65 ALA B CA 1
ATOM 2212 C C . ALA B 1 65 ? -16.531 3.273 -9.281 1 93.12 65 ALA B C 1
ATOM 2214 O O . ALA B 1 65 ? -17.469 4.082 -9.336 1 93.12 65 ALA B O 1
ATOM 2215 N N . GLN B 1 66 ? -15.938 2.76 -10.242 1 88.75 66 GLN B N 1
ATOM 2216 C CA . GLN B 1 66 ? -16.422 3.074 -11.578 1 88.75 66 GLN B CA 1
ATOM 2217 C C . GLN B 1 66 ? -17.719 2.32 -11.875 1 88.75 66 GLN B C 1
ATOM 2219 O O . GLN B 1 66 ? -17.812 1.119 -11.617 1 88.75 66 GLN B O 1
ATOM 2224 N N . GLN B 1 67 ? -18.703 2.984 -12.32 1 86.81 67 GLN B N 1
ATOM 2225 C CA . GLN B 1 67 ? -19.969 2.408 -12.742 1 86.81 67 GLN B CA 1
ATOM 2226 C C . GLN B 1 67 ? -20.203 2.607 -14.234 1 86.81 67 GLN B C 1
ATOM 2228 O O . GLN B 1 67 ? -20.031 3.715 -14.75 1 86.81 67 GLN B O 1
ATOM 2233 N N . PRO B 1 68 ? -20.516 1.527 -14.914 1 80.56 68 PRO B N 1
ATOM 2234 C CA . PRO B 1 68 ? -20.75 1.655 -16.359 1 80.56 68 PRO B CA 1
ATOM 2235 C C . PRO B 1 68 ? -21.766 2.732 -16.703 1 80.56 68 PRO B C 1
ATOM 2237 O O . PRO B 1 68 ? -22.859 2.754 -16.125 1 80.56 68 PRO B O 1
ATOM 2240 N N . HIS B 1 69 ? -21.406 3.607 -17.547 1 78 69 HIS B N 1
ATOM 2241 C CA . HIS B 1 69 ? -22.219 4.652 -18.156 1 78 69 HIS B CA 1
ATOM 2242 C C . HIS B 1 69 ? -22.688 5.656 -17.109 1 78 69 HIS B C 1
ATOM 2244 O O . HIS B 1 69 ? -23.531 6.512 -17.406 1 78 69 HIS B O 1
ATOM 2250 N N . ARG B 1 70 ? -22.234 5.512 -15.906 1 81.25 70 ARG B N 1
ATOM 2251 C CA . ARG B 1 70 ? -22.719 6.418 -14.875 1 81.25 70 ARG B CA 1
ATOM 2252 C C . ARG B 1 70 ? -21.578 7.188 -14.234 1 81.25 70 ARG B C 1
ATOM 2254 O O . ARG B 1 70 ? -21.797 8.047 -13.383 1 81.25 70 ARG B O 1
ATOM 2261 N N . GLY B 1 71 ? -20.359 6.922 -14.594 1 86.5 71 GLY B N 1
ATOM 2262 C CA . GLY B 1 71 ? -19.234 7.625 -13.992 1 86.5 71 GLY B CA 1
ATOM 2263 C C . GLY B 1 71 ? -18.641 6.887 -12.805 1 86.5 71 GLY B C 1
ATOM 2264 O O . GLY B 1 71 ? -18.391 5.68 -12.875 1 86.5 71 GLY B O 1
ATOM 2265 N N . PHE B 1 72 ? -18.312 7.699 -11.734 1 93.31 72 PHE B N 1
ATOM 2266 C CA . PHE B 1 72 ? -17.688 7.156 -10.531 1 93.31 72 PHE B CA 1
ATOM 2267 C C . PHE B 1 72 ? -18.531 7.461 -9.297 1 93.31 72 PHE B C 1
ATOM 2269 O O . PHE B 1 72 ? -18.922 8.609 -9.078 1 93.31 72 PHE B O 1
ATOM 2276 N N . ALA B 1 73 ? -18.812 6.453 -8.578 1 95.69 73 ALA B N 1
ATOM 2277 C CA . ALA B 1 73 ? -19.578 6.637 -7.352 1 95.69 73 ALA B CA 1
ATOM 2278 C C . ALA B 1 73 ? -18.672 6.648 -6.133 1 95.69 73 ALA B C 1
ATOM 2280 O O . ALA B 1 73 ? -17.766 5.82 -6.016 1 95.69 73 ALA B O 1
ATOM 2281 N N . VAL B 1 74 ? -18.875 7.586 -5.277 1 95.5 74 VAL B N 1
ATOM 2282 C CA . VAL B 1 74 ? -18.109 7.66 -4.035 1 95.5 74 VAL B CA 1
ATOM 2283 C C . VAL B 1 74 ? -18.484 6.48 -3.133 1 95.5 74 VAL B C 1
ATOM 2285 O O . VAL B 1 74 ? -19.656 6.195 -2.932 1 95.5 74 VAL B O 1
ATOM 2288 N N . LEU B 1 75 ? -17.5 5.805 -2.592 1 93.56 75 LEU B N 1
ATOM 2289 C CA . LEU B 1 75 ? -17.719 4.66 -1.712 1 93.56 75 LEU B CA 1
ATOM 2290 C C . LEU B 1 75 ? -17.797 5.102 -0.254 1 93.56 75 LEU B C 1
ATOM 2292 O O . LEU B 1 75 ? -17.219 6.125 0.118 1 93.56 75 LEU B O 1
ATOM 2296 N N . PRO B 1 76 ? -18.531 4.312 0.518 1 92.5 76 PRO B N 1
ATOM 2297 C CA . PRO B 1 76 ? -18.562 4.648 1.943 1 92.5 76 PRO B CA 1
ATOM 2298 C C . PRO B 1 76 ? -17.234 4.414 2.633 1 92.5 76 PRO B C 1
ATOM 2300 O O . PRO B 1 76 ? -16.516 3.471 2.293 1 92.5 76 PRO B O 1
ATOM 2303 N N . VAL B 1 77 ? -16.938 5.242 3.562 1 92.12 77 VAL B N 1
ATOM 2304 C CA . VAL B 1 77 ? -15.812 5.074 4.469 1 92.12 77 VAL B CA 1
ATOM 2305 C C . VAL B 1 77 ? -16.297 4.598 5.832 1 92.12 77 VAL B C 1
ATOM 2307 O O . VAL B 1 77 ? -17.219 5.195 6.41 1 92.12 77 VAL B O 1
ATOM 2310 N N . THR B 1 78 ? -15.734 3.533 6.324 1 93.25 78 THR B N 1
ATOM 2311 C CA . THR B 1 78 ? -16.141 3.004 7.621 1 93.25 78 THR B CA 1
ATOM 2312 C C . THR B 1 78 ? -15.055 3.209 8.664 1 93.25 78 THR B C 1
ATOM 2314 O O . THR B 1 78 ? -13.898 3.473 8.32 1 93.25 78 THR B O 1
ATOM 2317 N N . GLY B 1 79 ? -15.445 3.113 9.945 1 94.25 79 GLY B N 1
ATOM 2318 C CA . GLY B 1 79 ? -14.453 3.141 11.008 1 94.25 79 GLY B CA 1
ATOM 2319 C C . GLY B 1 79 ? -13.406 2.049 10.867 1 94.25 79 GLY B C 1
ATOM 2320 O O . GLY B 1 79 ? -12.227 2.273 11.148 1 94.25 79 GLY B O 1
ATOM 2321 N N . ARG B 1 80 ? -13.852 0.949 10.391 1 94.25 80 ARG B N 1
ATOM 2322 C CA . ARG B 1 80 ? -12.945 -0.171 10.18 1 94.25 80 ARG B CA 1
ATOM 2323 C C . ARG B 1 80 ? -11.914 0.155 9.102 1 94.25 80 ARG B C 1
ATOM 2325 O O . ARG B 1 80 ? -10.734 -0.192 9.242 1 94.25 80 ARG B O 1
ATOM 2332 N N . ASP B 1 81 ? -12.352 0.789 8.039 1 93.44 81 ASP B N 1
ATOM 2333 C CA . ASP B 1 81 ? -11.422 1.193 6.988 1 93.44 81 ASP B CA 1
ATOM 2334 C C . ASP B 1 81 ? -10.312 2.078 7.551 1 93.44 81 ASP B C 1
ATOM 2336 O O . ASP B 1 81 ? -9.133 1.857 7.27 1 93.44 81 ASP B O 1
ATOM 2340 N N . VAL B 1 82 ? -10.719 3.055 8.312 1 94.31 82 VAL B N 1
ATOM 2341 C CA . VAL B 1 82 ? -9.773 4.012 8.891 1 94.31 82 VAL B CA 1
ATOM 2342 C C . VAL B 1 82 ? -8.812 3.289 9.828 1 94.31 82 VAL B C 1
ATOM 2344 O O . VAL B 1 82 ? -7.602 3.512 9.773 1 94.31 82 VAL B O 1
ATOM 2347 N N . THR B 1 83 ? -9.336 2.416 10.617 1 95.88 83 THR B N 1
ATOM 2348 C CA . THR B 1 83 ? -8.516 1.65 11.547 1 95.88 83 THR B CA 1
ATOM 2349 C C . THR B 1 83 ? -7.551 0.737 10.805 1 95.88 83 THR B C 1
ATOM 2351 O O . THR B 1 83 ? -6.375 0.642 11.164 1 95.88 83 THR B O 1
ATOM 2354 N N . ASP B 1 84 ? -8.039 0.083 9.781 1 95.88 84 ASP B N 1
ATOM 2355 C CA . ASP B 1 84 ? -7.203 -0.811 8.984 1 95.88 84 ASP B CA 1
ATOM 2356 C C . ASP B 1 84 ? -6.027 -0.059 8.367 1 95.88 84 ASP B C 1
ATOM 2358 O O . ASP B 1 84 ? -4.883 -0.514 8.438 1 95.88 84 ASP B O 1
ATOM 2362 N N . VAL B 1 85 ? -6.293 1.068 7.789 1 95.62 85 VAL B N 1
ATOM 2363 C CA . VAL B 1 85 ? -5.246 1.862 7.16 1 95.62 85 VAL B CA 1
ATOM 2364 C C . VAL B 1 85 ? -4.242 2.326 8.211 1 95.62 85 VAL B C 1
ATOM 2366 O O . VAL B 1 85 ? -3.031 2.227 8.008 1 95.62 85 VAL B O 1
ATOM 2369 N N . ALA B 1 86 ? -4.742 2.775 9.344 1 96.44 86 ALA B N 1
ATOM 2370 C CA . ALA B 1 86 ? -3.869 3.248 10.414 1 96.44 86 ALA B CA 1
ATOM 2371 C C . ALA B 1 86 ? -2.957 2.129 10.906 1 96.44 86 ALA B C 1
ATOM 2373 O O . ALA B 1 86 ? -1.78 2.361 11.195 1 96.44 86 ALA B O 1
ATOM 2374 N N . ASN B 1 87 ? -3.496 0.969 11.008 1 97.25 87 ASN B N 1
ATOM 2375 C CA . ASN B 1 87 ? -2.713 -0.158 11.5 1 97.25 87 ASN B CA 1
ATOM 2376 C C . ASN B 1 87 ? -1.631 -0.567 10.508 1 97.25 87 ASN B C 1
ATOM 2378 O O . ASN B 1 87 ? -0.523 -0.935 10.906 1 97.25 87 ASN B O 1
ATOM 2382 N N . VAL B 1 88 ? -1.946 -0.57 9.242 1 97.44 88 VAL B N 1
ATOM 2383 C CA . VAL B 1 88 ? -0.928 -0.86 8.242 1 97.44 88 VAL B CA 1
ATOM 2384 C C . VAL B 1 88 ? 0.133 0.237 8.242 1 97.44 88 VAL B C 1
ATOM 2386 O O . VAL B 1 88 ? 1.331 -0.048 8.172 1 97.44 88 VAL B O 1
ATOM 2389 N N . GLN B 1 89 ? -0.295 1.5 8.344 1 97.06 89 GLN B N 1
ATOM 2390 C CA . GLN B 1 89 ? 0.637 2.615 8.477 1 97.06 89 GLN B CA 1
ATOM 2391 C C . GLN B 1 89 ? 1.563 2.418 9.672 1 97.06 89 GLN B C 1
ATOM 2393 O O . GLN B 1 89 ? 2.771 2.643 9.57 1 97.06 89 GLN B O 1
ATOM 2398 N N . ALA B 1 90 ? 0.95 2.023 10.742 1 98.25 90 ALA B N 1
ATOM 2399 C CA . ALA B 1 90 ? 1.708 1.812 11.969 1 98.25 90 ALA B CA 1
ATOM 2400 C C . ALA B 1 90 ? 2.781 0.745 11.773 1 98.25 90 ALA B C 1
ATOM 2402 O O . ALA B 1 90 ? 3.914 0.904 12.234 1 98.25 90 ALA B O 1
ATOM 2403 N N . HIS B 1 91 ? 2.414 -0.298 11.109 1 98.19 91 HIS B N 1
ATOM 2404 C CA . HIS B 1 91 ? 3.363 -1.373 10.844 1 98.19 91 HIS B CA 1
ATOM 2405 C C . HIS B 1 91 ? 4.527 -0.881 9.992 1 98.19 91 HIS B C 1
ATOM 2407 O O . HIS B 1 91 ? 5.691 -1.049 10.359 1 98.19 91 HIS B O 1
ATOM 2413 N N . VAL B 1 92 ? 4.25 -0.253 8.898 1 98.25 92 VAL B N 1
ATOM 2414 C CA . VAL B 1 92 ? 5.27 0.215 7.969 1 98.25 92 VAL B CA 1
ATOM 2415 C C . VAL B 1 92 ? 6.078 1.34 8.609 1 98.25 92 VAL B C 1
ATOM 2417 O O . VAL B 1 92 ? 7.309 1.34 8.547 1 98.25 92 VAL B O 1
ATOM 2420 N N . GLY B 1 93 ? 5.367 2.24 9.219 1 98.44 93 GLY B N 1
ATOM 2421 C CA . GLY B 1 93 ? 6.031 3.348 9.891 1 98.44 93 GLY B CA 1
ATOM 2422 C C . GLY B 1 93 ? 6.953 2.904 11.008 1 98.44 93 GLY B C 1
ATOM 2423 O O . GLY B 1 93 ? 8.023 3.482 11.203 1 98.44 93 GLY B O 1
ATOM 2424 N N . GLY B 1 94 ? 6.473 1.944 11.781 1 98.81 94 GLY B N 1
ATOM 2425 C CA . GLY B 1 94 ? 7.332 1.39 12.812 1 98.81 94 GLY B CA 1
ATOM 2426 C C . GLY B 1 94 ? 8.625 0.82 12.273 1 98.81 94 GLY B C 1
ATOM 2427 O O . GLY B 1 94 ? 9.695 1.049 12.844 1 98.81 94 GLY B O 1
ATOM 2428 N N . GLU B 1 95 ? 8.508 0.102 11.156 1 98.69 95 GLU B N 1
ATOM 2429 C CA . GLU B 1 95 ? 9.703 -0.459 10.539 1 98.69 95 GLU B CA 1
ATOM 2430 C C . GLU B 1 95 ? 10.641 0.641 10.055 1 98.69 95 GLU B C 1
ATOM 2432 O O . GLU B 1 95 ? 11.859 0.552 10.242 1 98.69 95 GLU B O 1
ATOM 2437 N N . LEU B 1 96 ? 10.109 1.649 9.469 1 98.75 96 LEU B N 1
ATOM 2438 C CA . LEU B 1 96 ? 10.914 2.775 8.992 1 98.75 96 LEU B CA 1
ATOM 2439 C C . LEU B 1 96 ? 11.609 3.473 10.156 1 98.75 96 LEU B C 1
ATOM 2441 O O . LEU B 1 96 ? 12.797 3.781 10.078 1 98.75 96 LEU B O 1
ATOM 2445 N N . ALA B 1 97 ? 10.898 3.658 11.25 1 98.94 97 ALA B N 1
ATOM 2446 C CA . ALA B 1 97 ? 11.477 4.316 12.414 1 98.94 97 ALA B CA 1
ATOM 2447 C C . ALA B 1 97 ? 12.594 3.469 13.023 1 98.94 97 ALA B C 1
ATOM 2449 O O . ALA B 1 97 ? 13.625 4 13.438 1 98.94 97 ALA B O 1
ATOM 2450 N N . ALA B 1 98 ? 12.367 2.197 13.094 1 98.88 98 ALA B N 1
ATOM 2451 C CA . ALA B 1 98 ? 13.391 1.295 13.617 1 98.88 98 ALA B CA 1
ATOM 2452 C C . ALA B 1 98 ? 14.672 1.393 12.797 1 98.88 98 ALA B C 1
ATOM 2454 O O . ALA B 1 98 ? 15.766 1.491 13.352 1 98.88 98 ALA B O 1
ATOM 2455 N N . ARG B 1 99 ? 14.539 1.375 11.531 1 98.69 99 ARG B N 1
ATOM 2456 C CA . ARG B 1 99 ? 15.711 1.48 10.656 1 98.69 99 ARG B CA 1
ATOM 2457 C C . ARG B 1 99 ? 16.359 2.855 10.773 1 98.69 99 ARG B C 1
ATOM 2459 O O . ARG B 1 99 ? 17.578 2.975 10.734 1 98.69 99 ARG B O 1
ATOM 2466 N N . ALA B 1 100 ? 15.516 3.863 10.844 1 98.81 100 ALA B N 1
ATOM 2467 C CA . ALA B 1 100 ? 16.047 5.211 11.031 1 98.81 100 ALA B CA 1
ATOM 2468 C C . ALA B 1 100 ? 16.891 5.289 12.305 1 98.81 100 ALA B C 1
ATOM 2470 O O . ALA B 1 100 ? 17.906 5.977 12.336 1 98.81 100 ALA B O 1
ATOM 2471 N N . ALA B 1 101 ? 16.438 4.625 13.352 1 98.81 101 ALA B N 1
ATOM 2472 C CA . ALA B 1 101 ? 17.172 4.641 14.617 1 98.81 101 ALA B CA 1
ATOM 2473 C C . ALA B 1 101 ? 18.594 4.109 14.43 1 98.81 101 ALA B C 1
ATOM 2475 O O . ALA B 1 101 ? 19.531 4.59 15.07 1 98.81 101 ALA B O 1
ATOM 2476 N N . VAL B 1 102 ? 18.734 3.182 13.586 1 98.25 102 VAL B N 1
ATOM 2477 C CA . VAL B 1 102 ? 20.031 2.572 13.32 1 98.25 102 VAL B CA 1
ATOM 2478 C C . VAL B 1 102 ? 20.875 3.512 12.469 1 98.25 102 VAL B C 1
ATOM 2480 O O . VAL B 1 102 ? 22.078 3.682 12.711 1 98.25 102 VAL B O 1
ATOM 2483 N N . ASN B 1 103 ? 20.281 4.23 11.547 1 98.25 103 ASN B N 1
ATOM 2484 C CA . ASN B 1 103 ? 21 4.875 10.461 1 98.25 103 ASN B CA 1
ATOM 2485 C C . ASN B 1 103 ? 21.156 6.375 10.703 1 98.25 103 ASN B C 1
ATOM 2487 O O . ASN B 1 103 ? 22 7.023 10.062 1 98.25 103 ASN B O 1
ATOM 2491 N N . ILE B 1 104 ? 20.359 6.938 11.531 1 98.62 104 ILE B N 1
ATOM 2492 C CA . ILE B 1 104 ? 20.234 8.391 11.594 1 98.62 104 ILE B CA 1
ATOM 2493 C C . ILE B 1 104 ? 21.562 9 12.047 1 98.62 104 ILE B C 1
ATOM 2495 O O . ILE B 1 104 ? 22.188 8.516 12.992 1 98.62 104 ILE B O 1
ATOM 2499 N N . THR B 1 105 ? 21.938 10.023 11.344 1 98.56 105 THR B N 1
ATOM 2500 C CA . THR B 1 105 ? 23.172 10.75 11.68 1 98.56 105 THR B CA 1
ATOM 2501 C C . THR B 1 105 ? 22.875 11.875 12.672 1 98.56 105 THR B C 1
ATOM 2503 O O . THR B 1 105 ? 21.703 12.25 12.859 1 98.56 105 THR B O 1
ATOM 2506 N N . ALA B 1 106 ? 23.938 12.367 13.203 1 98.38 106 ALA B N 1
ATOM 2507 C CA . ALA B 1 106 ? 23.797 13.484 14.133 1 98.38 106 ALA B CA 1
ATOM 2508 C C . ALA B 1 106 ? 23.172 14.695 13.438 1 98.38 106 ALA B C 1
ATOM 2510 O O . ALA B 1 106 ? 22.344 15.398 14.023 1 98.38 106 ALA B O 1
ATOM 2511 N N . GLU B 1 107 ? 23.562 14.898 12.234 1 98.5 107 GLU B N 1
ATOM 2512 C CA . GLU B 1 107 ? 23.031 16.031 11.461 1 98.5 107 GLU B CA 1
ATOM 2513 C C . GLU B 1 107 ? 21.547 15.852 11.164 1 98.5 107 GLU B C 1
ATOM 2515 O O . GLU B 1 107 ? 20.766 16.797 11.289 1 98.5 107 GLU B O 1
ATOM 2520 N N . GLN B 1 108 ? 21.172 14.711 10.82 1 98.62 108 GLN B N 1
ATOM 2521 C CA . GLN B 1 108 ? 19.781 14.422 10.531 1 98.62 108 GLN B CA 1
ATOM 2522 C C . GLN B 1 108 ? 18.922 14.555 11.789 1 98.62 108 GLN B C 1
ATOM 2524 O O . GLN B 1 108 ? 17.797 15.055 11.734 1 98.62 108 GLN B O 1
ATOM 2529 N N . LEU B 1 109 ? 19.453 14.023 12.875 1 98.69 109 LEU B N 1
ATOM 2530 C CA . LEU B 1 109 ? 18.719 14.109 14.141 1 98.69 109 LEU B CA 1
ATOM 2531 C C . LEU B 1 109 ? 18.531 15.57 14.555 1 98.69 109 LEU B C 1
ATOM 2533 O O . LEU B 1 109 ? 17.453 15.945 15.031 1 98.69 109 LEU B O 1
ATOM 2537 N N . LEU B 1 110 ? 19.562 16.359 14.383 1 98.56 110 LEU B N 1
ATOM 2538 C CA . LEU B 1 110 ? 19.453 17.781 14.695 1 98.56 110 LEU B CA 1
ATOM 2539 C C . LEU B 1 110 ? 18.391 18.453 13.836 1 98.56 110 LEU B C 1
ATOM 2541 O O . LEU B 1 110 ? 17.594 19.234 14.336 1 98.56 110 LEU B O 1
ATOM 2545 N N . GLU B 1 111 ? 18.375 18.172 12.547 1 98.5 111 GLU B N 1
ATOM 2546 C CA . GLU B 1 111 ? 17.359 18.703 11.641 1 98.5 111 GLU B CA 1
ATOM 2547 C C . GLU B 1 111 ? 15.961 18.297 12.086 1 98.5 111 GLU B C 1
ATOM 2549 O O . GLU B 1 111 ? 15.039 19.109 12.07 1 98.5 111 GLU B O 1
ATOM 2554 N N . LEU B 1 112 ? 15.836 17.094 12.492 1 98.69 112 LEU B N 1
ATOM 2555 C CA . LEU B 1 112 ? 14.547 16.562 12.938 1 98.69 112 LEU B CA 1
ATOM 2556 C C . LEU B 1 112 ? 14.07 17.281 14.188 1 98.69 112 LEU B C 1
ATOM 2558 O O . LEU B 1 112 ? 12.891 17.625 14.297 1 98.69 112 LEU B O 1
ATOM 2562 N N . LYS B 1 113 ? 14.969 17.484 15.109 1 98.69 113 LYS B N 1
ATOM 2563 C CA . LYS B 1 113 ? 14.641 18.219 16.328 1 98.69 113 LYS B CA 1
ATOM 2564 C C . LYS B 1 113 ? 14.211 19.656 16 1 98.69 113 LYS B C 1
ATOM 2566 O O . LYS B 1 113 ? 13.297 20.188 16.625 1 98.69 113 LYS B O 1
ATOM 2571 N N . GLN B 1 114 ? 14.844 20.234 15.008 1 98.75 114 GLN B N 1
ATOM 2572 C CA . GLN B 1 114 ? 14.484 21.578 14.578 1 98.75 114 GLN B CA 1
ATOM 2573 C C . GLN B 1 114 ? 13.094 21.609 13.945 1 98.75 114 GLN B C 1
ATOM 2575 O O . GLN B 1 114 ? 12.297 22.5 14.211 1 98.75 114 GLN B O 1
ATOM 2580 N N . ILE B 1 115 ? 12.797 20.641 13.133 1 98.75 115 ILE B N 1
ATOM 2581 C CA . ILE B 1 115 ? 11.477 20.516 12.523 1 98.75 115 ILE B CA 1
ATOM 2582 C C . ILE B 1 115 ? 10.414 20.391 13.609 1 98.75 115 ILE B C 1
ATOM 2584 O O . ILE B 1 115 ? 9.383 21.078 13.562 1 98.75 115 ILE B O 1
ATOM 2588 N N . GLN B 1 116 ? 10.711 19.547 14.617 1 98.69 116 GLN B N 1
ATOM 2589 C CA . GLN B 1 116 ? 9.758 19.344 15.703 1 98.69 116 GLN B CA 1
ATOM 2590 C C . GLN B 1 116 ? 9.531 20.625 16.5 1 98.69 116 GLN B C 1
ATOM 2592 O O . GLN B 1 116 ? 8.398 20.953 16.859 1 98.69 116 GLN B O 1
ATOM 2597 N N . ALA B 1 117 ? 10.602 21.344 16.75 1 98.56 117 ALA B N 1
ATOM 2598 C CA . ALA B 1 117 ? 10.477 22.609 17.469 1 98.56 117 ALA B CA 1
ATOM 2599 C C . ALA B 1 117 ? 9.594 23.594 16.703 1 98.56 117 ALA B C 1
ATOM 2601 O O . ALA B 1 117 ? 8.734 24.25 17.297 1 98.56 117 ALA B O 1
ATOM 2602 N N . GLN B 1 118 ? 9.766 23.688 15.406 1 98.44 118 GLN B N 1
ATOM 2603 C CA . GLN B 1 118 ? 8.953 24.562 14.562 1 98.44 118 GLN B CA 1
ATOM 2604 C C . GLN B 1 118 ? 7.504 24.094 14.523 1 98.44 118 GLN B C 1
ATOM 2606 O O . GLN B 1 118 ? 6.582 24.906 14.5 1 98.44 118 GLN B O 1
ATOM 2611 N N . LEU B 1 119 ? 7.309 22.781 14.547 1 98.06 119 LEU B N 1
ATOM 2612 C CA . LEU B 1 119 ? 5.969 22.203 14.539 1 98.06 119 LEU B CA 1
ATOM 2613 C C . LEU B 1 119 ? 5.207 22.562 15.805 1 98.06 119 LEU B C 1
ATOM 2615 O O . LEU B 1 119 ? 4.043 22.969 15.742 1 98.06 119 LEU B O 1
ATOM 2619 N N . GLU B 1 120 ? 5.879 22.469 16.891 1 97.56 120 GLU B N 1
ATOM 2620 C CA . GLU B 1 120 ? 5.254 22.812 18.156 1 97.56 120 GLU B CA 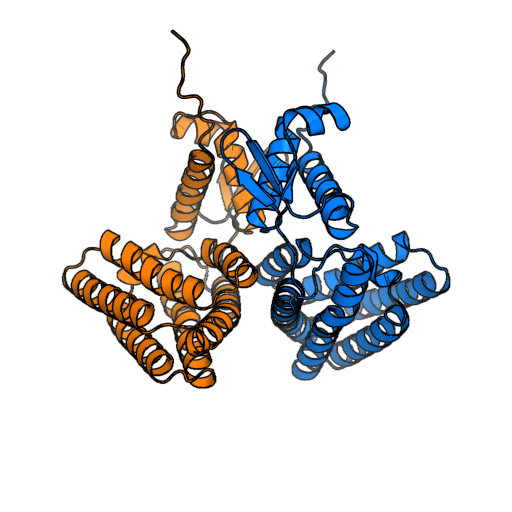1
ATOM 2621 C C . GLU B 1 120 ? 4.863 24.281 18.203 1 97.56 120 GLU B C 1
ATOM 2623 O O . GLU B 1 120 ? 3.789 24.641 18.688 1 97.56 120 GLU B O 1
ATOM 2628 N N . LYS B 1 121 ? 5.684 25.141 17.641 1 97.38 121 LYS B N 1
ATOM 2629 C CA . LYS B 1 121 ? 5.359 26.562 17.547 1 97.38 121 LYS B CA 1
ATOM 2630 C C . LYS B 1 121 ? 4.16 26.781 16.641 1 97.38 121 LYS B C 1
ATOM 2632 O O . LYS B 1 121 ? 3.303 27.625 16.922 1 97.38 121 LYS B O 1
ATOM 2637 N N . ALA B 1 122 ? 4.148 26.062 15.539 1 96.88 122 ALA B N 1
ATOM 2638 C CA . ALA B 1 122 ? 3.039 26.188 14.602 1 96.88 122 ALA B CA 1
ATOM 2639 C C . ALA B 1 122 ? 1.719 25.781 15.242 1 96.88 122 ALA B C 1
ATOM 2641 O O . ALA B 1 122 ? 0.688 26.422 15.031 1 96.88 122 ALA B O 1
ATOM 2642 N N . TYR B 1 123 ? 1.775 24.688 16.016 1 94.94 123 TYR B N 1
ATOM 2643 C CA . TYR B 1 123 ? 0.588 24.266 16.734 1 94.94 123 TYR B CA 1
ATOM 2644 C C . TYR B 1 123 ? 0.086 25.359 17.672 1 94.94 123 TYR B C 1
ATOM 2646 O O . TYR B 1 123 ? -1.12 25.594 17.766 1 94.94 123 TYR B O 1
ATOM 2654 N N . ALA B 1 124 ? 0.996 26.031 18.297 1 93.5 124 ALA B N 1
ATOM 2655 C CA . ALA B 1 124 ? 0.662 27.078 19.266 1 93.5 124 ALA B CA 1
ATOM 2656 C C . ALA B 1 124 ? 0.068 28.297 18.578 1 93.5 124 ALA B C 1
ATOM 2658 O O . ALA B 1 124 ? -0.782 28.984 19.141 1 93.5 124 ALA B O 1
ATOM 2659 N N . GLY B 1 125 ? 0.508 28.562 17.344 1 90.81 125 GLY B N 1
ATOM 2660 C CA . GLY B 1 125 ? 0.074 29.75 16.594 1 90.81 125 GLY B CA 1
ATOM 2661 C C . GLY B 1 125 ? -1.144 29.484 15.734 1 90.81 125 GLY B C 1
ATOM 2662 O O . GLY B 1 125 ? -1.599 30.375 15.008 1 90.81 125 GLY B O 1
ATOM 2663 N N . ASP B 1 126 ? -1.633 28.328 15.648 1 84.75 126 ASP B N 1
ATOM 2664 C CA . ASP B 1 126 ? -2.83 27.922 14.922 1 84.75 126 ASP B CA 1
ATOM 2665 C C . ASP B 1 126 ? -2.643 28.094 13.414 1 84.75 126 ASP B C 1
ATOM 2667 O O . ASP B 1 126 ? -3.562 28.531 12.719 1 84.75 126 ASP B O 1
ATOM 2671 N N . ASP B 1 127 ? -1.501 27.969 13.031 1 90.5 127 ASP B N 1
ATOM 2672 C CA . ASP B 1 127 ? -1.19 27.953 11.609 1 90.5 127 ASP B CA 1
ATOM 2673 C C . ASP B 1 127 ? -1.351 26.547 11.031 1 90.5 127 ASP B C 1
ATOM 2675 O O . ASP B 1 127 ? -0.381 25.781 10.945 1 90.5 127 ASP B O 1
ATOM 2679 N N . GLN B 1 128 ? -2.453 26.281 10.586 1 90.44 128 GLN B N 1
ATOM 2680 C CA . GLN B 1 128 ? -2.807 24.922 10.211 1 90.44 128 GLN B CA 1
ATOM 2681 C C . GLN B 1 128 ? -1.984 24.453 9.008 1 90.44 128 GLN B C 1
ATOM 2683 O O . GLN B 1 128 ? -1.487 23.312 8.992 1 90.44 128 GLN B O 1
ATOM 2688 N N . GLU B 1 129 ? -1.837 25.281 8.055 1 91.62 129 GLU B N 1
ATOM 2689 C CA . GLU B 1 129 ? -1.076 24.922 6.863 1 91.62 129 GLU B CA 1
ATOM 2690 C C . GLU B 1 129 ? 0.376 24.609 7.207 1 91.62 129 GLU B C 1
ATOM 2692 O O . GLU B 1 129 ? 0.927 23.609 6.738 1 91.62 129 GLU B O 1
ATOM 2697 N N . ARG B 1 130 ? 0.927 25.484 7.988 1 95.44 130 ARG B N 1
ATOM 2698 C CA . ARG B 1 130 ? 2.307 25.266 8.414 1 95.44 130 ARG B CA 1
ATOM 2699 C C . ARG B 1 130 ? 2.434 24 9.242 1 95.44 130 ARG B C 1
ATOM 2701 O O . ARG B 1 130 ? 3.41 23.25 9.109 1 95.44 130 ARG B O 1
ATOM 2708 N N . THR B 1 131 ? 1.473 23.688 10.102 1 96.44 131 THR B N 1
ATOM 2709 C CA . THR B 1 131 ? 1.468 22.484 10.93 1 96.44 131 THR B CA 1
ATOM 2710 C C . THR B 1 131 ? 1.462 21.234 10.062 1 96.44 131 THR B C 1
ATOM 2712 O O . THR B 1 131 ? 2.256 20.312 10.281 1 96.44 131 THR B O 1
ATOM 2715 N N . VAL B 1 132 ? 0.639 21.234 9.086 1 94 132 VAL B N 1
ATOM 2716 C CA . VAL B 1 132 ? 0.524 20.078 8.203 1 94 132 VAL B CA 1
ATOM 2717 C C . VAL B 1 132 ? 1.839 19.875 7.449 1 94 132 VAL B C 1
ATOM 2719 O O . VAL B 1 132 ? 2.338 18.75 7.363 1 94 132 VAL B O 1
ATOM 2722 N N . ARG B 1 133 ? 2.387 20.922 6.938 1 95.25 133 ARG B N 1
ATOM 2723 C CA . ARG B 1 133 ? 3.643 20.844 6.199 1 95.25 133 ARG B CA 1
ATOM 2724 C C . ARG B 1 133 ? 4.77 20.328 7.086 1 95.25 133 ARG B C 1
ATOM 2726 O O . ARG B 1 133 ? 5.516 19.422 6.691 1 95.25 133 ARG B O 1
ATOM 2733 N N . LEU B 1 134 ? 4.895 20.859 8.281 1 97.56 134 LEU B N 1
ATOM 2734 C CA . LEU B 1 134 ? 5.973 20.484 9.195 1 97.56 134 LEU B CA 1
ATOM 2735 C C . LEU B 1 134 ? 5.793 19.047 9.688 1 97.56 134 LEU B C 1
ATOM 2737 O O . LEU B 1 134 ? 6.773 18.328 9.852 1 97.56 134 LEU B O 1
ATOM 2741 N N . ASN B 1 135 ? 4.574 18.672 9.969 1 97.06 135 ASN B N 1
ATOM 2742 C CA . ASN B 1 135 ? 4.32 17.281 10.352 1 97.06 135 ASN B CA 1
ATOM 2743 C C . ASN B 1 135 ? 4.738 16.312 9.25 1 97.06 135 ASN B C 1
ATOM 2745 O O . ASN B 1 135 ? 5.367 15.289 9.523 1 97.06 135 ASN B O 1
ATOM 2749 N N . HIS B 1 136 ? 4.418 16.672 8.062 1 95.06 136 HIS B N 1
ATOM 2750 C CA . HIS B 1 136 ? 4.852 15.875 6.926 1 95.06 136 HIS B CA 1
ATOM 2751 C C . HIS B 1 136 ? 6.371 15.805 6.84 1 95.06 136 HIS B C 1
ATOM 2753 O O . HIS B 1 136 ? 6.941 14.734 6.617 1 95.06 136 HIS B O 1
ATOM 2759 N N . GLU B 1 137 ? 7 16.906 7.016 1 97.25 137 GLU B N 1
ATOM 2760 C CA . GLU B 1 137 ? 8.461 16.953 6.961 1 97.25 137 GLU B CA 1
ATOM 2761 C C . GLU B 1 137 ? 9.086 16.094 8.055 1 97.25 137 GLU B C 1
ATOM 2763 O O . GLU B 1 137 ? 10.117 15.461 7.832 1 97.25 137 GLU B O 1
ATOM 2768 N N . PHE B 1 138 ? 8.484 16.125 9.281 1 98.62 138 PHE B N 1
ATOM 2769 C CA . PHE B 1 138 ? 8.961 15.305 10.391 1 98.62 138 PHE B CA 1
ATOM 2770 C C . PHE B 1 138 ? 8.984 13.828 10.008 1 98.62 138 PHE B C 1
ATOM 2772 O O . PHE B 1 138 ? 10.023 13.172 10.109 1 98.62 138 PHE B O 1
ATOM 2779 N N . HIS B 1 139 ? 7.918 13.312 9.461 1 97.81 139 HIS B N 1
ATOM 2780 C CA . HIS B 1 139 ? 7.816 11.898 9.094 1 97.81 139 HIS B CA 1
ATOM 2781 C C . HIS B 1 139 ? 8.68 11.578 7.883 1 97.81 139 HIS B C 1
ATOM 2783 O O . HIS B 1 139 ? 9.312 10.523 7.82 1 97.81 139 HIS B O 1
ATOM 2789 N N . ARG B 1 140 ? 8.695 12.516 6.934 1 96.5 140 ARG B N 1
ATOM 2790 C CA . ARG B 1 140 ? 9.539 12.328 5.758 1 96.5 140 ARG B CA 1
ATOM 2791 C C . ARG B 1 140 ? 11.008 12.203 6.152 1 96.5 140 ARG B C 1
ATOM 2793 O O . ARG B 1 140 ? 11.734 11.375 5.609 1 96.5 140 ARG B O 1
ATOM 2800 N N . ALA B 1 141 ? 11.445 13.055 7.047 1 98.31 141 ALA B N 1
ATOM 2801 C CA . ALA B 1 141 ? 12.828 13.023 7.496 1 98.31 141 ALA B CA 1
ATOM 2802 C C . ALA B 1 141 ? 13.18 11.664 8.102 1 98.31 141 ALA B C 1
ATOM 2804 O O . ALA B 1 141 ? 14.281 11.148 7.887 1 98.31 141 ALA B O 1
ATOM 2805 N N . ILE B 1 142 ? 12.273 11.102 8.812 1 98.75 142 ILE B N 1
ATOM 2806 C CA . ILE B 1 142 ? 12.477 9.773 9.391 1 98.75 142 ILE B CA 1
ATOM 2807 C C . ILE B 1 142 ? 12.547 8.734 8.273 1 98.75 142 ILE B C 1
ATOM 2809 O O . ILE B 1 142 ? 13.414 7.855 8.297 1 98.75 142 ILE B O 1
ATOM 2813 N N . ASN B 1 143 ? 11.656 8.852 7.336 1 97.5 143 ASN B N 1
ATOM 2814 C CA . ASN B 1 143 ? 11.656 7.926 6.207 1 97.5 143 ASN B CA 1
ATOM 2815 C C . ASN B 1 143 ? 12.969 8 5.43 1 97.5 143 ASN B C 1
ATOM 2817 O O . ASN B 1 143 ? 13.508 6.973 5.008 1 97.5 143 ASN B O 1
ATOM 2821 N N . VAL B 1 144 ? 13.461 9.203 5.234 1 96.75 144 VAL B N 1
ATOM 2822 C CA . VAL B 1 144 ? 14.727 9.398 4.531 1 96.75 144 VAL B CA 1
ATOM 2823 C C . VAL B 1 144 ? 15.867 8.758 5.324 1 96.75 144 VAL B C 1
ATOM 2825 O O . VAL B 1 144 ? 16.703 8.055 4.762 1 96.75 144 VAL B O 1
ATOM 2828 N N . ALA B 1 145 ? 15.898 8.953 6.613 1 98.31 145 ALA B N 1
ATOM 2829 C CA . ALA B 1 145 ? 16.938 8.398 7.473 1 98.31 145 ALA B CA 1
ATOM 2830 C C . ALA B 1 145 ? 16.891 6.871 7.477 1 98.31 145 ALA B C 1
ATOM 2832 O O . ALA B 1 145 ? 17.922 6.207 7.652 1 98.31 145 ALA B O 1
ATOM 2833 N N . ALA B 1 146 ? 15.734 6.324 7.328 1 98.25 146 ALA B N 1
ATOM 2834 C CA . ALA B 1 146 ? 15.562 4.871 7.332 1 98.25 146 ALA B CA 1
ATOM 2835 C C . ALA B 1 146 ? 16.297 4.227 6.164 1 98.25 146 ALA B C 1
ATOM 2837 O O . ALA B 1 146 ? 16.609 3.033 6.199 1 98.25 146 ALA B O 1
ATOM 2838 N N . ALA B 1 147 ? 16.484 5.008 5.074 1 95.69 147 ALA B N 1
ATOM 2839 C CA . ALA B 1 147 ? 17.203 4.539 3.895 1 95.69 147 ALA B CA 1
ATOM 2840 C C . ALA B 1 147 ? 16.578 3.262 3.344 1 95.69 147 ALA B C 1
ATOM 2842 O O . ALA B 1 147 ? 17.281 2.287 3.062 1 95.69 147 ALA B O 1
ATOM 2843 N N . SER B 1 148 ? 15.352 3.227 3.279 1 94.88 148 SER B N 1
ATOM 2844 C CA . SER B 1 148 ? 14.555 2.123 2.744 1 94.88 148 SER B CA 1
ATOM 2845 C C . SER B 1 148 ? 13.57 2.613 1.689 1 94.88 148 SER B C 1
ATOM 2847 O O . SER B 1 148 ? 12.383 2.771 1.971 1 94.88 148 SER B O 1
ATOM 2849 N N . PRO B 1 149 ? 13.992 2.76 0.512 1 91.12 149 PRO B N 1
ATOM 2850 C CA . PRO B 1 149 ? 13.172 3.41 -0.514 1 91.12 149 PRO B CA 1
ATOM 2851 C C . PRO B 1 149 ? 11.859 2.682 -0.765 1 91.12 149 PRO B C 1
ATOM 2853 O O . PRO B 1 149 ? 10.812 3.322 -0.917 1 91.12 149 PRO B O 1
ATOM 2856 N N . LYS B 1 150 ? 11.867 1.362 -0.759 1 93 150 LYS B N 1
ATOM 2857 C CA . LYS B 1 150 ? 10.648 0.62 -1.063 1 93 150 LYS B CA 1
ATOM 2858 C C . LYS B 1 150 ? 9.617 0.771 0.052 1 93 150 LYS B C 1
ATOM 2860 O O . LYS B 1 150 ? 8.438 0.975 -0.214 1 93 150 LYS B O 1
ATOM 2865 N N . LEU B 1 151 ? 10.047 0.697 1.275 1 95.56 151 LEU B N 1
ATOM 2866 C CA . LEU B 1 151 ? 9.117 0.895 2.381 1 95.56 151 LEU B CA 1
ATOM 2867 C C . LEU B 1 151 ? 8.562 2.316 2.383 1 95.56 151 LEU B C 1
ATOM 2869 O O . LEU B 1 151 ? 7.383 2.529 2.662 1 95.56 151 LEU B O 1
ATOM 2873 N N . ALA B 1 152 ? 9.492 3.238 2.129 1 94.88 152 ALA B N 1
ATOM 2874 C CA . ALA B 1 152 ? 9.047 4.629 2.057 1 94.88 152 ALA B CA 1
ATOM 2875 C C . ALA B 1 152 ? 8.016 4.816 0.944 1 94.88 152 ALA B C 1
ATOM 2877 O O . ALA B 1 152 ? 7.051 5.57 1.103 1 94.88 152 ALA B O 1
ATOM 2878 N N . GLN B 1 153 ? 8.188 4.168 -0.13 1 92.06 153 GLN B N 1
ATOM 2879 C CA . GLN B 1 153 ? 7.242 4.207 -1.241 1 92.06 153 GLN B CA 1
ATOM 2880 C C . GLN B 1 153 ? 5.895 3.605 -0.844 1 92.06 153 GLN B C 1
ATOM 2882 O O . GLN B 1 153 ? 4.844 4.184 -1.126 1 92.06 153 GLN B O 1
ATOM 2887 N N . LEU B 1 154 ? 5.902 2.451 -0.222 1 93.69 154 LEU B N 1
ATOM 2888 C CA . LEU B 1 154 ? 4.668 1.842 0.265 1 93.69 154 LEU B CA 1
ATOM 2889 C C . LEU B 1 154 ? 3.957 2.766 1.248 1 93.69 154 LEU B C 1
ATOM 2891 O O . LEU B 1 154 ? 2.736 2.924 1.185 1 93.69 154 LEU B O 1
ATOM 2895 N N . MET B 1 155 ? 4.75 3.377 2.107 1 94.75 155 MET B N 1
ATOM 2896 C CA . MET B 1 155 ? 4.184 4.309 3.082 1 94.75 155 MET B CA 1
ATOM 2897 C C . MET B 1 155 ? 3.467 5.457 2.383 1 94.75 155 MET B C 1
ATOM 2899 O O . MET B 1 155 ? 2.369 5.848 2.787 1 94.75 155 MET B O 1
ATOM 2903 N N . SER B 1 156 ? 4.055 5.977 1.349 1 90.75 156 SER B N 1
ATOM 2904 C CA . SER B 1 156 ? 3.465 7.094 0.619 1 90.75 156 SER B CA 1
ATOM 2905 C C . SER B 1 156 ? 2.129 6.703 -0.003 1 90.75 156 SER B C 1
ATOM 2907 O O . SER B 1 156 ? 1.201 7.512 -0.055 1 90.75 156 SER B O 1
ATOM 2909 N N . GLN B 1 157 ? 2.018 5.496 -0.38 1 87.81 157 GLN B N 1
ATOM 2910 C CA . GLN B 1 157 ? 0.773 5.008 -0.967 1 87.81 157 GLN B CA 1
ATOM 2911 C C . GLN B 1 157 ? -0.307 4.836 0.096 1 87.81 157 GLN B C 1
ATOM 2913 O O . GLN B 1 157 ? -1.467 5.191 -0.126 1 87.81 157 GLN B O 1
ATOM 2918 N N . ILE B 1 158 ? 0.064 4.359 1.19 1 91.88 158 ILE B N 1
ATOM 2919 C CA . ILE B 1 158 ? -0.87 4.09 2.279 1 91.88 158 ILE B CA 1
ATOM 2920 C C . ILE B 1 158 ? -1.388 5.41 2.852 1 91.88 158 ILE B C 1
ATOM 2922 O O . ILE B 1 158 ? -2.58 5.543 3.135 1 91.88 158 ILE B O 1
ATOM 2926 N N . THR B 1 159 ? -0.514 6.402 2.963 1 88.56 159 THR B N 1
ATOM 2927 C CA . THR B 1 159 ? -0.842 7.652 3.641 1 88.56 159 THR B CA 1
ATOM 2928 C C . THR B 1 159 ? -1.738 8.523 2.766 1 88.56 159 THR B C 1
ATOM 2930 O O . THR B 1 159 ? -2.381 9.453 3.26 1 88.56 159 THR B O 1
ATOM 2933 N N . ARG B 1 160 ? -1.808 8.242 1.523 1 81.31 160 ARG B N 1
ATOM 2934 C CA . ARG B 1 160 ? -2.656 9.023 0.625 1 81.31 160 ARG B CA 1
ATOM 2935 C C . ARG B 1 160 ? -4.129 8.859 0.986 1 81.31 160 ARG B C 1
ATOM 2937 O O . ARG B 1 160 ? -4.941 9.742 0.708 1 81.31 160 ARG B O 1
ATOM 2944 N N . TYR B 1 161 ? -4.512 7.805 1.604 1 76.5 161 TYR B N 1
ATOM 2945 C CA . TYR B 1 161 ? -5.895 7.508 1.959 1 76.5 161 TYR B CA 1
ATOM 2946 C C . TYR B 1 161 ? -6.367 8.398 3.102 1 76.5 161 TYR B C 1
ATOM 2948 O O . TYR B 1 161 ? -7.539 8.781 3.154 1 76.5 161 TYR B O 1
ATOM 2956 N N . ALA B 1 162 ? -5.379 8.773 3.998 1 73.56 162 ALA B N 1
ATOM 2957 C CA . ALA B 1 162 ? -5.828 9.484 5.191 1 73.56 162 ALA B CA 1
ATOM 2958 C C . ALA B 1 162 ? -5.559 10.984 5.074 1 73.56 162 ALA B C 1
ATOM 2960 O O . ALA B 1 162 ? -4.48 11.391 4.641 1 73.56 162 ALA B O 1
ATOM 2961 N N . PRO B 1 163 ? -6.574 11.758 5.387 1 82.06 163 PRO B N 1
ATOM 2962 C CA . PRO B 1 163 ? -6.414 13.211 5.336 1 82.06 163 PRO B CA 1
ATOM 2963 C C . PRO B 1 163 ? -5.559 13.758 6.48 1 82.06 163 PRO B C 1
ATOM 2965 O O . PRO B 1 163 ? -6.09 14.109 7.535 1 82.06 163 PRO B O 1
ATOM 2968 N N . GLU B 1 164 ? -4.359 13.938 6.242 1 83.31 164 GLU B N 1
ATOM 2969 C CA . GLU B 1 164 ? -3.441 14.438 7.266 1 83.31 164 GLU B CA 1
ATOM 2970 C C . GLU B 1 164 ? -3.812 15.852 7.695 1 83.31 164 GLU B C 1
ATOM 2972 O O . GLU B 1 164 ? -3.512 16.266 8.82 1 83.31 164 GLU B O 1
ATOM 2977 N N . SER B 1 165 ? -4.516 16.531 6.887 1 84.81 165 SER B N 1
ATOM 2978 C CA . SER B 1 165 ? -4.797 17.938 7.098 1 84.81 165 SER B CA 1
ATOM 2979 C C . SER B 1 165 ? -5.848 18.141 8.188 1 84.81 165 SER B C 1
ATOM 2981 O O . SER B 1 165 ? -6.031 19.25 8.688 1 84.81 165 SER B O 1
ATOM 2983 N N . VAL B 1 166 ? -6.473 17.156 8.633 1 86.38 166 VAL B N 1
ATOM 2984 C CA . VAL B 1 166 ? -7.566 17.312 9.586 1 86.38 166 VAL B CA 1
ATOM 2985 C C . VAL B 1 166 ? -7.023 17.234 11.016 1 86.38 166 VAL B C 1
ATOM 2987 O O . VAL B 1 166 ? -7.652 17.734 11.953 1 86.38 166 VAL B O 1
ATOM 2990 N N . PHE B 1 167 ? -5.914 16.641 11.18 1 89.38 167 PHE B N 1
ATOM 2991 C CA . PHE B 1 167 ? -5.426 16.266 12.5 1 89.38 167 PHE B CA 1
ATOM 2992 C C . PHE B 1 167 ? -5.145 17.5 13.352 1 89.38 167 PHE B C 1
ATOM 2994 O O . PHE B 1 167 ? -5.457 17.516 14.547 1 89.38 167 PHE B O 1
ATOM 3001 N N . PRO B 1 168 ? -4.617 18.578 12.727 1 89.12 168 PRO B N 1
ATOM 3002 C CA . PRO B 1 168 ? -4.355 19.734 13.57 1 89.12 168 PRO B CA 1
ATOM 3003 C C . PRO B 1 168 ? -5.621 20.297 14.219 1 89.12 168 PRO B C 1
ATOM 3005 O O . PRO B 1 168 ? -5.551 20.922 15.281 1 89.12 168 PRO B O 1
ATOM 3008 N N . ALA B 1 169 ? -6.715 20.047 13.641 1 87.88 169 ALA B N 1
ATOM 3009 C CA . ALA B 1 169 ? -7.977 20.609 14.117 1 87.88 169 ALA B CA 1
ATOM 3010 C C . ALA B 1 169 ? -8.68 19.641 15.07 1 87.88 169 ALA B C 1
ATOM 3012 O O . ALA B 1 169 ? -9.695 20 15.672 1 87.88 169 ALA B O 1
ATOM 3013 N N . ILE B 1 170 ? -8.164 18.484 15.234 1 91.31 170 ILE B N 1
ATOM 3014 C CA . ILE B 1 170 ? -8.758 17.516 16.141 1 91.31 170 ILE B CA 1
ATOM 3015 C C . ILE B 1 170 ? -8.352 17.828 17.578 1 91.31 170 ILE B C 1
ATOM 3017 O O . ILE B 1 170 ? -7.164 17.922 17.891 1 91.31 170 ILE B O 1
ATOM 3021 N N . GLU B 1 171 ? -9.375 17.984 18.391 1 90.94 171 GLU B N 1
ATOM 3022 C CA . GLU B 1 171 ? -9.125 18.344 19.781 1 90.94 171 GLU B CA 1
ATOM 3023 C C . GLU B 1 171 ? -8.203 17.328 20.453 1 90.94 171 GLU B C 1
ATOM 3025 O O . GLU B 1 171 ? -8.414 16.125 20.344 1 90.94 171 GLU B O 1
ATOM 3030 N N . GLY B 1 172 ? -7.113 17.844 21.062 1 93.62 172 GLY B N 1
ATOM 3031 C CA . GLY B 1 172 ? -6.203 17.016 21.844 1 93.62 172 GLY B CA 1
ATOM 3032 C C . GLY B 1 172 ? -5.07 16.438 21.016 1 93.62 172 GLY B C 1
ATOM 3033 O O . GLY B 1 172 ? -4.043 16.031 21.562 1 93.62 172 GLY B O 1
ATOM 3034 N N . TRP B 1 173 ? -5.277 16.391 19.766 1 95.06 173 TRP B N 1
ATOM 3035 C CA . TRP B 1 173 ? -4.301 15.711 18.922 1 95.06 173 TRP B CA 1
ATOM 3036 C C . TRP B 1 173 ? -2.969 16.453 18.922 1 95.06 173 TRP B C 1
ATOM 3038 O O . TRP B 1 173 ? -1.905 15.844 19.016 1 95.06 173 TRP B O 1
ATOM 3048 N N . PRO B 1 174 ? -2.934 17.797 18.828 1 95.62 174 PRO B N 1
ATOM 3049 C CA . PRO B 1 174 ? -1.643 18.5 18.812 1 95.62 174 PRO B CA 1
ATOM 3050 C C . PRO B 1 174 ? -0.787 18.156 20.031 1 95.62 174 PRO B C 1
ATOM 3052 O O . PRO B 1 174 ? 0.398 17.844 19.906 1 95.62 174 PRO B O 1
ATOM 3055 N N . GLY B 1 175 ? -1.417 18.172 21.203 1 96.5 175 GLY B N 1
ATOM 3056 C CA . GLY B 1 175 ? -0.684 17.812 22.406 1 96.5 175 GLY B CA 1
ATOM 3057 C C . GLY B 1 175 ? -0.177 16.391 22.391 1 96.5 175 GLY B C 1
ATOM 3058 O O . GLY B 1 175 ? 0.983 16.141 22.719 1 96.5 175 GLY B O 1
ATOM 3059 N N . GLN B 1 176 ? -1.024 15.492 21.984 1 97.5 176 GLN B N 1
ATOM 3060 C CA . GLN B 1 176 ? -0.646 14.086 21.906 1 97.5 176 GLN B CA 1
ATOM 3061 C C . GLN B 1 176 ? 0.452 13.875 20.875 1 97.5 176 GLN B C 1
ATOM 3063 O O . GLN B 1 176 ? 1.411 13.141 21.109 1 97.5 176 GLN B O 1
ATOM 3068 N N . SER B 1 177 ? 0.286 14.461 19.719 1 97.38 177 SER B N 1
ATOM 3069 C CA . SER B 1 177 ? 1.272 14.344 18.656 1 97.38 177 SER B CA 1
ATOM 3070 C C . SER B 1 177 ? 2.641 14.844 19.109 1 97.38 177 SER B C 1
ATOM 3072 O O . SER B 1 177 ? 3.662 14.211 18.828 1 97.38 177 SER B O 1
ATOM 3074 N N . ILE B 1 178 ? 2.658 15.945 19.828 1 98.06 178 ILE B N 1
ATOM 3075 C CA . ILE B 1 178 ? 3.906 16.5 20.344 1 98.06 178 ILE B CA 1
ATOM 3076 C C . ILE B 1 178 ? 4.578 15.492 21.281 1 98.06 178 ILE B C 1
ATOM 3078 O O . ILE B 1 178 ? 5.773 15.219 21.141 1 98.06 178 ILE B O 1
ATOM 3082 N N . GLN B 1 179 ? 3.826 14.969 22.141 1 98.56 179 GLN B N 1
ATOM 3083 C CA . GLN B 1 179 ? 4.367 14 23.078 1 98.56 179 GLN B CA 1
ATOM 3084 C C . GLN B 1 179 ? 4.891 12.758 22.359 1 98.56 179 GLN B C 1
ATOM 3086 O O . GLN B 1 179 ? 5.984 12.281 22.641 1 98.56 179 GLN B O 1
ATOM 3091 N N . ASP B 1 180 ? 4.133 12.273 21.469 1 98.69 180 ASP B N 1
ATOM 3092 C CA . ASP B 1 180 ? 4.523 11.109 20.688 1 98.69 180 ASP B CA 1
ATOM 3093 C C . ASP B 1 180 ? 5.812 11.375 19.906 1 98.69 180 ASP B C 1
ATOM 3095 O O . ASP B 1 180 ? 6.727 10.547 19.906 1 98.69 180 ASP B O 1
ATOM 3099 N N . HIS B 1 181 ? 5.883 12.5 19.234 1 98.81 181 HIS B N 1
ATOM 3100 C CA . HIS B 1 181 ? 7.07 12.844 18.453 1 98.81 181 HIS B CA 1
ATOM 3101 C C . HIS B 1 181 ? 8.305 12.922 19.344 1 98.81 181 HIS B C 1
ATOM 3103 O O . HIS B 1 181 ? 9.391 12.469 18.953 1 98.81 181 HIS B O 1
ATOM 3109 N N . ARG B 1 182 ? 8.164 13.492 20.484 1 98.69 182 ARG B N 1
ATOM 3110 C CA . ARG B 1 182 ? 9.289 13.594 21.406 1 98.69 182 ARG B CA 1
ATOM 3111 C C . ARG B 1 182 ? 9.773 12.211 21.828 1 98.69 182 ARG B C 1
ATOM 3113 O O . ARG B 1 182 ? 10.977 11.977 21.953 1 98.69 182 ARG B O 1
ATOM 3120 N N . GLN B 1 183 ? 8.82 11.281 22.031 1 98.88 183 GLN B N 1
ATOM 3121 C CA . GLN B 1 183 ? 9.195 9.906 22.344 1 98.88 183 GLN B CA 1
ATOM 3122 C C . GLN B 1 183 ? 9.961 9.266 21.188 1 98.88 183 GLN B C 1
ATOM 3124 O O . GLN B 1 183 ? 10.93 8.531 21.406 1 98.88 183 GLN B O 1
ATOM 3129 N N . ILE B 1 184 ? 9.547 9.508 20.016 1 98.94 184 ILE B N 1
ATOM 3130 C CA . ILE B 1 184 ? 10.219 8.984 18.828 1 98.94 184 ILE B CA 1
ATOM 3131 C C . ILE B 1 184 ? 11.625 9.57 18.734 1 98.94 184 ILE B C 1
ATOM 3133 O O . ILE B 1 184 ? 12.594 8.844 18.5 1 98.94 184 ILE B O 1
ATOM 3137 N N . LEU B 1 185 ? 11.719 10.938 18.969 1 98.88 185 LEU B N 1
ATOM 3138 C CA . LEU B 1 185 ? 13.016 11.602 18.922 1 98.88 185 LEU B CA 1
ATOM 3139 C C . LEU B 1 185 ? 13.961 11.031 19.953 1 98.88 185 LEU B C 1
ATOM 3141 O O . LEU B 1 185 ? 15.141 10.797 19.672 1 98.88 185 LEU B O 1
ATOM 3145 N N . ASP B 1 186 ? 13.43 10.797 21.156 1 98.75 186 ASP B N 1
ATOM 3146 C CA . ASP B 1 186 ? 14.242 10.195 22.203 1 98.75 186 ASP B CA 1
ATOM 3147 C C . ASP B 1 186 ? 14.766 8.828 21.781 1 98.75 186 ASP B C 1
ATOM 3149 O O . ASP B 1 186 ? 15.945 8.516 21.984 1 98.75 186 ASP B O 1
ATOM 3153 N N . ALA B 1 187 ? 13.906 8.031 21.219 1 98.88 187 ALA B N 1
ATOM 3154 C CA . ALA B 1 187 ? 14.289 6.695 20.75 1 98.88 187 ALA B CA 1
ATOM 3155 C C . ALA B 1 187 ? 15.352 6.773 19.672 1 98.88 187 ALA B C 1
ATOM 3157 O O . ALA B 1 187 ? 16.297 5.977 19.641 1 98.88 187 ALA B O 1
ATOM 3158 N N . LEU B 1 188 ? 15.188 7.738 18.734 1 98.88 188 LEU B N 1
ATOM 3159 C CA . LEU B 1 188 ? 16.156 7.922 17.656 1 98.88 188 LEU B CA 1
ATOM 3160 C C . LEU B 1 188 ? 17.5 8.375 18.219 1 98.88 188 LEU B C 1
ATOM 3162 O O . LEU B 1 188 ? 18.547 7.918 17.75 1 98.88 188 LEU B O 1
ATOM 3166 N N . GLU B 1 189 ? 17.516 9.25 19.156 1 98.62 189 GLU B N 1
ATOM 3167 C CA . GLU B 1 189 ? 18.734 9.742 19.781 1 98.62 189 GLU B CA 1
ATOM 3168 C C . GLU B 1 189 ? 19.5 8.617 20.469 1 98.62 189 GLU B C 1
ATOM 3170 O O . GLU B 1 189 ? 20.734 8.586 20.438 1 98.62 189 GLU B O 1
ATOM 3175 N N . LEU B 1 190 ? 18.75 7.703 21.016 1 98.56 190 LEU B N 1
ATOM 3176 C CA . LEU B 1 190 ? 19.344 6.566 21.719 1 98.56 190 LEU B CA 1
ATOM 3177 C C . LEU B 1 190 ? 19.719 5.457 20.75 1 98.56 190 LEU B C 1
ATOM 3179 O O . LEU B 1 190 ? 20.297 4.441 21.141 1 98.56 190 LEU B O 1
ATOM 3183 N N . HIS B 1 191 ? 19.297 5.617 19.531 1 98.69 191 HIS B N 1
ATOM 3184 C CA . HIS B 1 191 ? 19.469 4.59 18.516 1 98.69 191 HIS B CA 1
ATOM 3185 C C . HIS B 1 191 ? 18.844 3.27 18.953 1 98.69 191 HIS B C 1
ATOM 3187 O O . HIS B 1 191 ? 19.438 2.203 18.75 1 98.69 191 HIS B O 1
ATOM 3193 N N . ASP B 1 192 ? 17.797 3.357 19.625 1 98.75 192 ASP B N 1
ATOM 3194 C CA . ASP B 1 192 ? 17.047 2.191 20.078 1 98.75 192 ASP B CA 1
ATOM 3195 C C . ASP B 1 192 ? 15.992 1.77 19.062 1 98.75 192 ASP B C 1
ATOM 3197 O O . ASP B 1 192 ? 14.906 2.357 19.016 1 98.75 192 ASP B O 1
ATOM 3201 N N . GLU B 1 193 ? 16.266 0.74 18.375 1 98.69 193 GLU B N 1
ATOM 3202 C CA . GLU B 1 193 ? 15.422 0.271 17.281 1 98.69 193 GLU B CA 1
ATOM 3203 C C . GLU B 1 193 ? 14.031 -0.114 17.797 1 98.69 193 GLU B C 1
ATOM 3205 O O . GLU B 1 193 ? 13.023 0.285 17.219 1 98.69 193 GLU B O 1
ATOM 3210 N N . ALA B 1 194 ? 13.992 -0.902 18.828 1 98.81 194 ALA B N 1
ATOM 3211 C CA . ALA B 1 194 ? 12.734 -1.425 19.344 1 98.81 194 ALA B CA 1
ATOM 3212 C C . ALA B 1 194 ? 11.852 -0.298 19.875 1 98.81 194 ALA B C 1
ATOM 3214 O O . ALA B 1 194 ? 10.641 -0.277 19.625 1 98.81 194 ALA B O 1
ATOM 3215 N N . LEU B 1 195 ? 12.445 0.624 20.547 1 98.81 195 LEU B N 1
ATOM 3216 C CA . LEU B 1 195 ? 11.695 1.75 21.094 1 98.81 195 LEU B CA 1
ATOM 3217 C C . LEU B 1 195 ? 11.18 2.652 19.969 1 98.81 195 LEU B C 1
ATOM 3219 O O . LEU B 1 195 ? 10.047 3.146 20.047 1 98.81 195 LEU B O 1
ATOM 3223 N N . ALA B 1 196 ? 12 2.912 18.969 1 98.94 196 ALA B N 1
ATOM 3224 C CA . ALA B 1 196 ? 11.578 3.732 17.828 1 98.94 196 ALA B CA 1
ATOM 3225 C C . ALA B 1 196 ? 10.398 3.09 17.109 1 98.94 196 ALA B C 1
ATOM 3227 O O . ALA B 1 196 ? 9.43 3.77 16.75 1 98.94 196 ALA B O 1
ATOM 3228 N N . ARG B 1 197 ? 10.5 1.79 16.906 1 98.88 197 ARG B N 1
ATOM 3229 C CA . ARG B 1 197 ? 9.422 1.045 16.266 1 98.88 197 ARG B CA 1
ATOM 3230 C C . ARG B 1 197 ? 8.117 1.199 17.031 1 98.88 197 ARG B C 1
ATOM 3232 O O . ARG B 1 197 ? 7.086 1.546 16.438 1 98.88 197 ARG B O 1
ATOM 3239 N N . SER B 1 198 ? 8.18 0.905 18.297 1 98.88 198 SER B N 1
ATOM 3240 C CA . SER B 1 198 ? 6.961 0.929 19.109 1 98.88 198 SER B CA 1
ATOM 3241 C C . SER B 1 198 ? 6.387 2.338 19.203 1 98.88 198 SER B C 1
ATOM 3243 O O . SER B 1 198 ? 5.176 2.531 19.062 1 98.88 198 SER B O 1
ATOM 3245 N N . ALA B 1 199 ? 7.219 3.371 19.406 1 98.88 199 ALA B N 1
ATOM 3246 C CA . ALA B 1 199 ? 6.766 4.754 19.547 1 98.88 199 ALA B CA 1
ATOM 3247 C C . ALA B 1 199 ? 6.07 5.227 18.266 1 98.88 199 ALA B C 1
ATOM 3249 O O . ALA B 1 199 ? 4.988 5.812 18.328 1 98.88 199 ALA B O 1
ATOM 3250 N N . MET B 1 200 ? 6.66 4.949 17.172 1 98.88 200 MET B N 1
ATOM 3251 C CA . MET B 1 200 ? 6.074 5.379 15.898 1 98.88 200 MET B CA 1
ATOM 3252 C C . MET B 1 200 ? 4.793 4.605 15.602 1 98.88 200 MET B C 1
ATOM 3254 O O . MET B 1 200 ? 3.793 5.188 15.18 1 98.88 200 MET B O 1
ATOM 3258 N N . SER B 1 201 ? 4.855 3.275 15.766 1 98.81 201 SER B N 1
ATOM 3259 C CA . SER B 1 201 ? 3.672 2.457 15.531 1 98.81 201 SER B CA 1
ATOM 3260 C C . SER B 1 201 ? 2.498 2.922 16.391 1 98.81 201 SER B C 1
ATOM 3262 O O . SER B 1 201 ? 1.376 3.053 15.891 1 98.81 201 SER B O 1
ATOM 3264 N N . GLU B 1 202 ? 2.754 3.162 17.641 1 98.75 202 GLU B N 1
ATOM 3265 C CA . GLU B 1 202 ? 1.712 3.625 18.562 1 98.75 202 GLU B CA 1
ATOM 3266 C C . GLU B 1 202 ? 1.178 4.992 18.141 1 98.75 202 GLU B C 1
ATOM 3268 O O . GLU B 1 202 ? -0.033 5.223 18.156 1 98.75 202 GLU B O 1
ATOM 3273 N N . HIS B 1 203 ? 2.045 5.938 17.734 1 98.5 203 HIS B N 1
ATOM 3274 C CA . HIS B 1 203 ? 1.663 7.273 17.281 1 98.5 203 HIS B CA 1
ATOM 3275 C C . HIS B 1 203 ? 0.728 7.203 16.094 1 98.5 203 HIS B C 1
ATOM 3277 O O . HIS B 1 203 ? -0.328 7.84 16.078 1 98.5 203 HIS B O 1
ATOM 3283 N N . LEU B 1 204 ? 1.066 6.41 15.141 1 97.56 204 LEU B N 1
ATOM 3284 C CA . LEU B 1 204 ? 0.284 6.309 13.914 1 97.56 204 LEU B CA 1
ATOM 3285 C C . LEU B 1 204 ? -1.039 5.598 14.172 1 97.56 204 LEU B C 1
ATOM 3287 O O . LEU B 1 204 ? -2.082 6.016 13.664 1 97.56 204 LEU B O 1
ATOM 3291 N N . ALA B 1 205 ? -1.017 4.547 14.992 1 97.75 205 ALA B N 1
ATOM 3292 C CA . ALA B 1 205 ? -2.246 3.826 15.312 1 97.75 205 ALA B CA 1
ATOM 3293 C C . ALA B 1 205 ? -3.199 4.699 16.125 1 97.75 205 ALA B C 1
ATOM 3295 O O . ALA B 1 205 ? -4.422 4.598 15.977 1 97.75 205 ALA B O 1
ATOM 3296 N N . ALA B 1 206 ? -2.664 5.562 16.906 1 97.31 206 ALA B N 1
ATOM 3297 C CA . ALA B 1 206 ? -3.453 6.402 17.812 1 97.31 206 ALA B CA 1
ATOM 3298 C C . ALA B 1 206 ? -4.297 7.402 17.031 1 97.31 206 ALA B C 1
ATOM 3300 O O . ALA B 1 206 ? -5.273 7.945 17.547 1 97.31 206 ALA B O 1
ATOM 3301 N N . GLY B 1 207 ? -3.973 7.676 15.844 1 95.88 207 GLY B N 1
ATOM 3302 C CA . GLY B 1 207 ? -4.707 8.648 15.047 1 95.88 207 GLY B CA 1
ATOM 3303 C C . GLY B 1 207 ? -6.047 8.125 14.555 1 95.88 207 GLY B C 1
ATOM 3304 O O . GLY B 1 207 ? -6.906 8.906 14.141 1 95.88 207 GLY B O 1
ATOM 3305 N N . ALA B 1 208 ? -6.285 6.816 14.672 1 95.75 208 ALA B N 1
ATOM 3306 C CA . ALA B 1 208 ? -7.469 6.203 14.078 1 95.75 208 ALA B CA 1
ATOM 3307 C C . ALA B 1 208 ? -8.742 6.691 14.766 1 95.75 208 ALA B C 1
ATOM 3309 O O . ALA B 1 208 ? -9.641 7.227 14.117 1 95.75 208 ALA B O 1
ATOM 3310 N N . VAL B 1 209 ? -8.828 6.574 16.078 1 96.38 209 VAL B N 1
ATOM 3311 C CA . VAL B 1 209 ? -10.055 6.848 16.812 1 96.38 209 VAL B CA 1
ATOM 3312 C C . VAL B 1 209 ? -10.414 8.328 16.688 1 96.38 209 VAL B C 1
ATOM 3314 O O . VAL B 1 209 ? -11.531 8.672 16.312 1 96.38 209 VAL B O 1
ATOM 3317 N N . PRO B 1 210 ? -9.445 9.266 16.953 1 95.75 210 PRO B N 1
ATOM 3318 C CA . PRO B 1 210 ? -9.773 10.68 16.781 1 95.75 210 PRO B CA 1
ATOM 3319 C C . PRO B 1 210 ? -10.227 11.008 15.359 1 95.75 210 PRO B C 1
ATOM 3321 O O . PRO B 1 210 ? -11.125 11.828 15.164 1 95.75 210 PRO B O 1
ATOM 3324 N N . LEU B 1 211 ? -9.625 10.43 14.391 1 94.56 211 LEU B N 1
ATOM 3325 C CA . LEU B 1 211 ? -10.023 10.68 13.016 1 94.56 211 LEU B CA 1
ATOM 3326 C C . LEU B 1 211 ? -11.422 10.148 12.742 1 94.56 211 LEU B C 1
ATOM 3328 O O . LEU B 1 211 ? -12.234 10.82 12.102 1 94.56 211 LEU B O 1
ATOM 3332 N N . ILE B 1 212 ? -11.734 8.945 13.195 1 95.19 212 ILE B N 1
ATOM 3333 C CA . ILE B 1 212 ? -13.062 8.359 13.023 1 95.19 212 ILE B CA 1
ATOM 3334 C C . ILE B 1 212 ? -14.109 9.281 13.641 1 95.19 212 ILE B C 1
ATOM 3336 O O . ILE B 1 212 ? -15.125 9.586 13.016 1 95.19 212 ILE B O 1
ATOM 3340 N N . ASP B 1 213 ? -13.812 9.711 14.883 1 95.19 213 ASP B N 1
ATOM 3341 C CA . ASP B 1 213 ? -14.742 10.617 15.555 1 95.19 213 ASP B CA 1
ATOM 3342 C C . ASP B 1 213 ? -14.977 11.883 14.734 1 95.19 213 ASP B C 1
ATOM 3344 O O . ASP B 1 213 ? -16.109 12.344 14.609 1 95.19 213 ASP B O 1
ATOM 3348 N N . HIS B 1 214 ? -13.938 12.43 14.234 1 93.81 214 HIS B N 1
ATOM 3349 C CA . HIS B 1 214 ? -14.031 13.625 13.406 1 93.81 214 HIS B CA 1
ATOM 3350 C C . HIS B 1 214 ? -14.883 13.375 12.164 1 93.81 214 HIS B C 1
ATOM 3352 O O . HIS B 1 214 ? -15.742 14.188 11.828 1 93.81 214 HIS B O 1
ATOM 3358 N N . LEU B 1 215 ? -14.703 12.258 11.555 1 93.5 215 LEU B N 1
ATOM 3359 C CA . LEU B 1 215 ? -15.406 11.93 10.312 1 93.5 215 LEU B CA 1
ATOM 3360 C C . LEU B 1 215 ? -16.875 11.609 10.586 1 93.5 215 LEU B C 1
ATOM 3362 O O . LEU B 1 215 ? -17.734 11.898 9.758 1 93.5 215 LEU B O 1
ATOM 3366 N N . VAL B 1 216 ? -17.109 11.008 11.711 1 94.19 216 VAL B N 1
ATOM 3367 C CA . VAL B 1 216 ? -18.484 10.758 12.117 1 94.19 216 VAL B CA 1
ATOM 3368 C C . VAL B 1 216 ? -19.219 12.086 12.289 1 94.19 216 VAL B C 1
ATOM 3370 O O . VAL B 1 216 ? -20.344 12.25 11.805 1 94.19 216 VAL B O 1
ATOM 3373 N N . ALA B 1 217 ? -18.562 12.984 12.93 1 92.38 217 ALA B N 1
ATOM 3374 C CA . ALA B 1 217 ? -19.156 14.305 13.164 1 92.38 217 ALA B CA 1
ATOM 3375 C C . ALA B 1 217 ? -19.453 15.016 11.844 1 92.38 217 ALA B C 1
ATOM 3377 O O . ALA B 1 217 ? -20.359 15.844 11.773 1 92.38 217 ALA B O 1
ATOM 3378 N N . ARG B 1 218 ? -18.75 14.656 10.812 1 90.5 218 ARG B N 1
ATOM 3379 C CA . ARG B 1 218 ? -18.906 15.305 9.516 1 90.5 218 ARG B CA 1
ATOM 3380 C C . ARG B 1 218 ? -19.844 14.5 8.617 1 90.5 218 ARG B C 1
ATOM 3382 O O . ARG B 1 218 ? -20.094 14.883 7.473 1 90.5 218 ARG B O 1
ATOM 3389 N N . GLY B 1 219 ? -20.297 13.383 9.055 1 91.12 219 GLY B N 1
ATOM 3390 C CA . GLY B 1 219 ? -21.234 12.562 8.305 1 91.12 219 GLY B CA 1
ATOM 3391 C C . GLY B 1 219 ? -20.562 11.711 7.238 1 91.12 219 GLY B C 1
ATOM 3392 O O . GLY B 1 219 ? -21.234 11.227 6.32 1 91.12 219 GLY B O 1
ATOM 3393 N N . VAL B 1 220 ? -19.25 11.562 7.355 1 91.25 220 VAL B N 1
ATOM 3394 C CA . VAL B 1 220 ? -18.5 10.789 6.375 1 91.25 220 VAL B CA 1
ATOM 3395 C C . VAL B 1 220 ? -18.531 9.305 6.75 1 91.25 220 VAL B C 1
ATOM 3397 O O . VAL B 1 220 ? -18.812 8.453 5.902 1 91.25 220 VAL B O 1
ATOM 3400 N N . VAL B 1 221 ? -18.234 9 7.992 1 90.44 221 VAL B N 1
ATOM 3401 C CA . VAL B 1 221 ? -18.266 7.629 8.5 1 90.44 221 VAL B CA 1
ATOM 3402 C C . VAL B 1 221 ? -19.594 7.352 9.172 1 90.44 221 VAL B C 1
ATOM 3404 O O . VAL B 1 221 ? -20.062 8.141 9.992 1 90.44 221 VAL B O 1
ATOM 3407 N N . VAL B 1 222 ? -20.281 6.359 8.57 1 75.38 222 VAL B N 1
ATOM 3408 C CA . VAL B 1 222 ? -21.547 5.992 9.203 1 75.38 222 VAL B CA 1
ATOM 3409 C C . VAL B 1 222 ? -21.281 4.961 10.297 1 75.38 222 VAL B C 1
ATOM 3411 O O . VAL B 1 222 ? -20.438 4.078 10.148 1 75.38 222 VAL B O 1
ATOM 3414 N N . GLU B 1 223 ? -21.656 5.242 11.555 1 64.81 223 GLU B N 1
ATOM 3415 C CA . GLU B 1 223 ? -21.531 4.328 12.688 1 64.81 223 GLU B CA 1
ATOM 3416 C C . GLU B 1 223 ? -22.234 3.004 12.406 1 64.81 223 GLU B C 1
ATOM 3418 O O . GLU B 1 223 ? -23.344 2.982 11.859 1 64.81 223 GLU B O 1
ATOM 3423 N N . SER B 1 224 ? -21.562 2.102 11.844 1 53.62 224 SER B N 1
ATOM 3424 C CA . SER B 1 224 ? -22.297 0.843 11.742 1 53.62 224 SER B CA 1
ATOM 3425 C C . SER B 1 224 ? -23 0.505 13.055 1 53.62 224 SER B C 1
ATOM 3427 O O . SER B 1 224 ? -22.438 0.705 14.133 1 53.62 224 SER B O 1
ATOM 3429 N N . ASP B 1 225 ? -24.328 0.526 13.102 1 42.09 225 ASP B N 1
ATOM 3430 C CA . ASP B 1 225 ? -25.062 -0.05 14.219 1 42.09 225 ASP B CA 1
ATOM 3431 C C . ASP B 1 225 ? -24.422 -1.354 14.688 1 42.09 225 ASP B C 1
ATOM 3433 O O . ASP B 1 225 ? -23.906 -2.123 13.875 1 42.09 225 ASP B O 1
#

Sequence (450 aa):
MSNPDFAARPHLSDDVARLIRSRIFDGSYAAGTYVRLDQLAAELGISVTPVREALFALRAEGLIAQQPHRGFAVLPVTGRDVTDVANVQAHVGGELAARAAVNITAEQLLELKQIQAQLEKAYAGDDQERTVRLNHEFHRAINVAAASPKLAQLMSQITRYAPESVFPAIEGWPGQSIQDHRQILDALELHDEALARSAMSEHLAAGAVPLIDHLVARGVVVESDMSNPDFAARPHLSDDVARLIRSRIFDGSYAAGTYVRLDQLAAELGISVTPVREALFALRAEGLIAQQPHRGFAVLPVTGRDVTDVANVQAHVGGELAARAAVNITAEQLLELKQIQAQLEKAYAGDDQERTVRLNHEFHRAINVAAASPKLAQLMSQITRYAPESVFPAIEGWPGQSIQDHRQILDALELHDEALARSAMSEHLAAGAVPLIDHLVARGVVVESD

Nearest PDB structures (foldseek):
  7u5q-assembly2_B  TM=7.968E-01  e=1.452E-10  Brucella melitensis ATCC 23457
  4p9f-assembly1_A  TM=7.717E-01  e=2.085E-09  Escherichia coli UMEA 3718-1
  3ihu-assembly2_B  TM=7.868E-01  e=2.910E-09  Cupriavidus pinatubonensis JMP134
  6za7-assembly1_A  TM=7.278E-01  e=1.896E-09  Agrobacterium fabrum str. C58
  2hs5-assembly1_A  TM=6.459E-01  e=2.210E-07  Rhodococcus jostii RHA1

pLDDT: mean 90.61, std 14.2, range [23.53, 98.94]